Protein AF-A0A945HBU4-F1 (afdb_monomer)

Mean predicted aligned error: 19.16 Å

Nearest PDB structures (foldseek):
  6cuu-assembly1_F  TM=8.367E-01  e=1.108E-21  Thermus thermophilus HB27
  4xln-assembly1_F  TM=9.022E-01  e=4.729E-21  Thermus aquaticus
  5tjg-assembly1_F  TM=8.269E-01  e=2.507E-21  Thermus aquaticus
  4mq9-assembly1_F  TM=8.032E-01  e=1.171E-20  Thermus thermophilus HB8
  5x22-assembly1_F  TM=8.344E-01  e=2.253E-18  Thermus thermophilus HB27

Secondary structure (DSSP, 8-state):
--------------------------SHHHHHHHHHHHHHHHHHHHHHHHHHHHHHHHHHHHTTS------S----PPPHHHHHHHHHHHHHHHHHSEEEHHHHHHH-S-GGG-HHHHHHHHHHHHHTT-EEES---SS-S---HHHHHHHHHHHHHS---SS--HHHHHHHHHTTSPPPPHHHHHHHHHHHHTT-HHHHHHHHHHTHHHHHHHHHTTTTSSS-HHHHHHHHHHHHHHHHHT--STT---HHHHHHHHHHHHHHHHHHHHSSSS---HHHHHHHHHHHHHHHHHHHHHSSPPPHHHHHHHTTT--HHHHHHHHHHTPPPPPTT-B-SSSSS--BGGGG---TTSPPHHHHHHHHHHHHHHHHHHHTS-HHHHHHHHHHS-TTTPPPPPHHHHHHHHTS-HHHHHHHHHHHHHHHTSHHHHHHHHTTT-

Radius of gyration: 39.51 Å; Cα contacts (8 Å, |Δi|>4): 287; chains: 1; bounding box: 103×97×87 Å

Foldseek 3Di:
DDDDDDDDDDDDDDDDDDDDDDDDDPDVVVVVVVVVVVVVVVVVVVVVVVVVVVVVVVVVVVPPPDPDPDPDPPPPPDDPVLVVLLVVQVVVQLVVLEEEPVSVCVSVVPCPVQVVVSVVSVVVCVVSNRYYHPDPDPDDPCPDPVNLVVVLVVVLPPDDDPDPDPSNVVSVQLSVQDADDQVLLLVLLVVVVVVDPVSLVSNLSNCLSLLLVLLVVVPPLQDDSVVLSVLLSVLQSVLSNPDDCVVVDDSSVSSSVSSNVSSLVCSQQPSAPDHDDPVLVVVLVLLVVLQVVVCVVPVHRDQLCRSCVVVVNHDSVVSVVSVVVPDGDDDQQPADDPDPDSHGNVVPDDDPVDDPPVNVVLVVLLLVLLVVLLVPDPPLLSVLCCQQVVSVVGPHDQLVRVCVVVVHDSVVSVVSPVVSVVVCPPPVNCVSNVVSVD

Solvent-accessible surface area (backbone atoms only — not comparable to full-atom values): 26246 Å² total; per-residue (Å²): 144,86,90,84,82,88,86,83,88,86,81,88,88,85,90,82,90,87,84,88,88,86,85,90,90,82,68,72,63,63,58,51,54,51,50,52,52,51,47,54,51,50,50,52,50,50,51,49,47,52,50,52,49,51,52,47,53,56,50,50,65,64,62,70,61,84,83,73,89,65,95,60,92,73,78,79,70,68,61,76,74,54,50,56,49,53,54,48,50,49,55,50,24,70,73,68,50,39,42,41,50,60,63,52,47,68,73,42,80,58,57,89,83,42,53,71,60,51,51,54,48,51,53,52,33,60,78,64,72,40,48,77,38,82,62,100,59,101,61,78,93,69,72,48,78,63,53,59,52,50,49,54,53,51,64,58,63,66,73,96,58,103,59,87,50,67,66,49,55,49,54,56,57,54,66,69,51,66,76,73,53,76,71,53,48,48,58,31,48,56,36,36,74,74,66,36,67,68,35,44,50,54,58,49,55,44,45,50,61,58,34,48,66,58,37,60,80,54,60,84,63,61,54,56,67,67,58,38,34,52,38,12,48,56,14,38,54,55,28,65,76,70,60,66,67,87,77,72,62,63,66,68,70,58,28,49,55,35,20,53,50,32,31,54,50,46,42,46,61,60,31,46,98,69,75,52,61,60,73,56,52,51,49,49,52,50,49,53,52,52,44,52,51,44,25,68,78,68,75,43,86,66,52,52,56,64,49,12,58,77,48,88,63,40,56,42,68,58,44,51,50,52,57,60,68,68,57,79,89,78,64,52,78,43,70,52,81,91,61,95,59,91,41,37,48,49,80,75,60,79,70,85,83,62,75,50,70,67,57,51,51,50,55,50,52,51,51,51,50,50,51,56,62,39,63,79,42,55,71,71,45,33,50,50,50,38,43,43,68,13,75,81,82,46,76,64,43,52,59,56,59,52,10,64,75,70,75,46,56,41,67,59,46,53,52,43,49,54,51,43,54,59,63,48,64,37,67,84,56,36,56,77,56,49,78,78,75,116

Structure (mmCIF, N/CA/C/O backbone):
data_AF-A0A945HBU4-F1
#
_entry.id   AF-A0A945HBU4-F1
#
loop_
_atom_site.group_PDB
_atom_site.id
_atom_site.type_symbol
_atom_site.label_atom_id
_atom_site.label_alt_id
_atom_site.label_comp_id
_atom_site.label_asym_id
_atom_site.label_entity_id
_atom_site.label_seq_id
_atom_site.pdbx_PDB_ins_code
_atom_site.Cartn_x
_atom_site.Cartn_y
_atom_site.Cartn_z
_atom_site.occupancy
_atom_site.B_iso_or_equiv
_atom_site.auth_seq_id
_atom_site.auth_comp_id
_atom_site.auth_asym_id
_atom_site.auth_atom_id
_atom_site.pdbx_PDB_model_num
ATOM 1 N N . MET A 1 1 ? 61.710 50.150 21.293 1.00 41.47 1 MET A N 1
ATOM 2 C CA . MET A 1 1 ? 61.082 49.559 20.092 1.00 41.47 1 MET A CA 1
ATOM 3 C C . MET A 1 1 ? 59.810 48.857 20.526 1.00 41.47 1 MET A C 1
ATOM 5 O O . MET A 1 1 ? 59.873 47.822 21.173 1.00 41.47 1 MET A O 1
ATOM 9 N N . THR A 1 2 ? 58.671 49.498 20.301 1.00 35.44 2 THR A N 1
ATOM 10 C CA . THR A 1 2 ? 57.377 49.159 20.903 1.00 35.44 2 THR A CA 1
ATOM 11 C C . THR A 1 2 ? 56.350 48.974 19.795 1.00 35.44 2 THR A C 1
ATOM 13 O O . THR A 1 2 ? 56.056 49.911 19.062 1.00 35.44 2 THR A O 1
ATOM 16 N N . ALA A 1 3 ? 55.785 47.773 19.678 1.00 33.31 3 ALA A N 1
ATOM 17 C CA . ALA A 1 3 ? 54.611 47.527 18.850 1.00 33.31 3 ALA A CA 1
ATOM 18 C C . ALA A 1 3 ? 53.721 46.463 19.507 1.00 33.31 3 ALA A C 1
ATOM 20 O O . ALA A 1 3 ? 53.996 45.268 19.478 1.00 33.31 3 ALA A O 1
ATOM 21 N N . LYS A 1 4 ? 52.627 46.933 20.100 1.00 36.56 4 LYS A N 1
ATOM 22 C CA . LYS A 1 4 ? 51.375 46.200 20.289 1.00 36.56 4 LYS A CA 1
ATOM 23 C C . LYS A 1 4 ? 50.276 47.171 19.893 1.00 36.56 4 LYS A C 1
ATOM 25 O O . LYS A 1 4 ? 50.296 48.304 20.362 1.00 36.56 4 LYS A O 1
ATOM 30 N N . THR A 1 5 ? 49.314 46.729 19.090 1.00 34.34 5 THR A N 1
ATOM 31 C CA . THR A 1 5 ? 47.880 46.890 19.389 1.00 34.34 5 THR A CA 1
ATOM 32 C C . THR A 1 5 ? 47.016 46.292 18.283 1.00 34.34 5 THR A C 1
ATOM 34 O O . THR A 1 5 ? 47.075 46.668 17.119 1.00 34.34 5 THR A O 1
ATOM 37 N N . SER A 1 6 ? 46.161 45.369 18.709 1.00 33.12 6 SER A N 1
ATOM 38 C CA . SER A 1 6 ? 44.901 45.004 18.074 1.00 33.12 6 SER A CA 1
ATOM 39 C C . SER A 1 6 ? 43.923 46.181 18.084 1.00 33.12 6 SER A C 1
ATOM 41 O O . SER A 1 6 ? 43.857 46.889 19.094 1.00 33.12 6 SER A O 1
ATOM 43 N N . LYS A 1 7 ? 43.031 46.289 17.092 1.00 31.91 7 LYS A N 1
ATOM 44 C CA . LYS A 1 7 ? 41.700 46.855 17.353 1.00 31.91 7 LYS A CA 1
ATOM 45 C C . LYS A 1 7 ? 40.611 46.302 16.439 1.00 31.91 7 LYS A C 1
ATOM 47 O O . LYS A 1 7 ? 40.780 46.099 15.244 1.00 31.91 7 LYS A O 1
ATOM 52 N N . LYS A 1 8 ? 39.500 46.046 17.115 1.00 29.30 8 LYS A N 1
ATOM 53 C CA . LYS A 1 8 ? 38.219 45.485 16.710 1.00 29.30 8 LYS A CA 1
ATOM 54 C C . LYS A 1 8 ? 37.270 46.636 16.329 1.00 29.30 8 LYS A C 1
ATOM 56 O O . LYS A 1 8 ? 37.480 47.775 16.738 1.00 29.30 8 LYS A O 1
ATOM 61 N N . THR A 1 9 ? 36.149 46.250 15.722 1.00 28.88 9 THR A N 1
ATOM 62 C CA . THR A 1 9 ? 34.811 46.885 15.716 1.00 28.88 9 THR A CA 1
ATOM 63 C C . THR A 1 9 ? 34.436 47.952 14.680 1.00 28.88 9 THR A C 1
ATOM 65 O O . THR A 1 9 ? 35.119 48.936 14.432 1.00 28.88 9 THR A O 1
ATOM 68 N N . ALA A 1 10 ? 33.254 47.681 14.120 1.00 32.78 10 ALA A N 1
ATOM 69 C CA . ALA A 1 10 ? 32.489 48.364 13.092 1.00 32.78 10 ALA A CA 1
ATOM 70 C C . ALA A 1 10 ? 31.671 49.562 13.602 1.00 32.78 10 ALA A C 1
ATOM 72 O O . ALA A 1 10 ? 31.283 49.583 14.770 1.00 32.78 10 ALA A O 1
ATOM 73 N N . LYS A 1 11 ? 31.236 50.444 12.685 1.00 27.72 11 LYS A N 1
ATOM 74 C CA . LYS A 1 11 ? 29.872 51.012 12.704 1.00 27.72 11 LYS A CA 1
ATOM 75 C C . LYS A 1 11 ? 29.471 51.657 11.366 1.00 27.72 11 LYS A C 1
ATOM 77 O O . LYS A 1 11 ? 30.254 52.357 10.738 1.00 27.72 11 LYS A O 1
ATOM 82 N N . LYS A 1 12 ? 28.215 51.395 10.980 1.00 30.84 12 LYS A N 1
ATOM 83 C CA . LYS A 1 12 ? 27.394 52.047 9.938 1.00 30.84 12 LYS A CA 1
ATOM 84 C C . LYS A 1 12 ? 27.386 53.580 10.077 1.00 30.84 12 LYS A C 1
ATOM 86 O O . LYS A 1 12 ? 27.352 54.032 11.213 1.00 30.84 12 LYS A O 1
ATOM 91 N N . THR A 1 13 ? 27.194 54.315 8.969 1.00 26.36 13 THR A N 1
ATOM 92 C CA . THR A 1 13 ? 25.980 55.136 8.703 1.00 26.36 13 THR A CA 1
ATOM 93 C C . THR A 1 13 ? 25.966 55.784 7.307 1.00 26.36 13 THR A C 1
ATOM 95 O O . THR A 1 13 ? 26.981 55.906 6.638 1.00 26.36 13 THR A O 1
ATOM 98 N N . SER A 1 14 ? 24.742 56.130 6.906 1.00 26.41 14 SER A N 1
ATOM 99 C CA . SER A 1 14 ? 24.155 56.550 5.624 1.00 26.41 14 SER A CA 1
ATOM 100 C C . SER A 1 14 ? 24.368 58.002 5.136 1.00 26.41 14 SER A C 1
ATOM 102 O O . SER A 1 14 ? 24.654 58.868 5.956 1.00 26.41 14 SER A O 1
ATOM 104 N N . LYS A 1 15 ? 23.906 58.238 3.880 1.00 29.67 15 LYS A N 1
ATOM 105 C CA . LYS A 1 15 ? 23.494 59.497 3.178 1.00 29.67 15 LYS A CA 1
ATOM 106 C C . LYS A 1 15 ? 24.662 60.299 2.555 1.00 29.67 15 LYS A C 1
ATOM 108 O O . LYS A 1 15 ? 25.733 60.315 3.129 1.00 29.67 15 LYS A O 1
ATOM 113 N N . THR A 1 16 ? 24.576 60.878 1.340 1.00 27.22 16 THR A N 1
ATOM 114 C CA . THR A 1 16 ? 23.582 61.868 0.852 1.00 27.22 16 THR A CA 1
ATOM 115 C C . THR A 1 16 ? 23.661 62.100 -0.692 1.00 27.22 16 THR A C 1
ATOM 117 O O . THR A 1 16 ? 24.748 62.137 -1.248 1.00 27.22 16 THR A O 1
ATOM 120 N N . THR A 1 17 ? 22.498 62.296 -1.348 1.00 28.25 17 THR A N 1
ATOM 121 C CA . THR A 1 17 ? 22.125 63.270 -2.431 1.00 28.25 17 THR A CA 1
ATOM 122 C C . THR A 1 17 ? 23.047 63.644 -3.620 1.00 28.25 17 THR A C 1
ATOM 124 O O . THR A 1 17 ? 24.115 64.193 -3.395 1.00 28.25 17 THR A O 1
ATOM 127 N N . ALA A 1 18 ? 22.516 63.629 -4.868 1.00 27.41 18 ALA A N 1
ATOM 128 C CA . ALA A 1 18 ? 22.074 64.837 -5.627 1.00 27.41 18 ALA A CA 1
ATOM 129 C C . ALA A 1 18 ? 21.801 64.636 -7.157 1.00 27.41 18 ALA A C 1
ATOM 131 O O . ALA A 1 18 ? 22.684 64.320 -7.939 1.00 27.41 18 ALA A O 1
ATOM 132 N N . LYS A 1 19 ? 20.538 64.891 -7.548 1.00 29.91 19 LYS A N 1
ATOM 133 C CA . LYS A 1 19 ? 19.972 65.668 -8.693 1.00 29.91 19 LYS A CA 1
ATOM 134 C C . LYS A 1 19 ? 20.607 65.727 -10.120 1.00 29.91 19 LYS A C 1
ATOM 136 O O . LYS A 1 19 ? 21.636 66.345 -10.331 1.00 29.91 19 LYS A O 1
ATOM 141 N N . LYS A 1 20 ? 19.734 65.369 -11.090 1.00 29.73 20 LYS A N 1
ATOM 142 C CA . LYS A 1 20 ? 19.326 66.044 -12.365 1.00 29.73 20 LYS A CA 1
ATOM 143 C C . LYS A 1 20 ? 20.367 66.344 -13.471 1.00 29.73 20 LYS A C 1
ATOM 145 O O . LYS A 1 20 ? 21.157 67.265 -13.347 1.00 29.73 20 LYS A O 1
ATOM 150 N N . THR A 1 21 ? 20.113 65.835 -14.685 1.00 26.19 21 THR A N 1
ATOM 151 C CA . THR A 1 21 ? 19.442 66.560 -15.801 1.00 26.19 21 THR A CA 1
ATOM 152 C C . THR A 1 21 ? 19.239 65.648 -17.025 1.00 26.19 21 THR A C 1
ATOM 154 O O . THR A 1 21 ? 19.981 64.703 -17.251 1.00 26.19 21 THR A O 1
ATOM 157 N N . ALA A 1 22 ? 18.163 65.902 -17.774 1.00 31.73 22 ALA A N 1
ATOM 158 C CA . ALA A 1 22 ? 17.627 65.079 -18.858 1.00 31.73 22 ALA A CA 1
ATOM 159 C C . ALA A 1 22 ? 17.906 65.682 -20.247 1.00 31.73 22 ALA A C 1
ATOM 161 O O . ALA A 1 22 ? 17.950 66.907 -20.357 1.00 31.73 22 ALA A O 1
ATOM 162 N N . LYS A 1 23 ? 17.913 64.862 -21.316 1.00 25.55 23 LYS A N 1
ATOM 163 C CA . LYS A 1 23 ? 17.328 65.242 -22.624 1.00 25.55 23 LYS A CA 1
ATOM 164 C C . LYS A 1 23 ? 17.135 64.068 -23.611 1.00 25.55 23 LYS A C 1
ATOM 166 O O . LYS A 1 23 ? 18.087 63.477 -24.091 1.00 25.55 23 LYS A O 1
ATOM 171 N N . LYS A 1 24 ? 15.852 63.866 -23.953 1.00 30.39 24 LYS A N 1
ATOM 172 C CA . LYS A 1 24 ? 15.255 63.599 -25.284 1.00 30.39 24 LYS A CA 1
ATOM 173 C C . LYS A 1 24 ? 15.738 62.399 -26.129 1.00 30.39 24 LYS A C 1
ATOM 175 O O . LYS A 1 24 ? 16.574 62.565 -27.006 1.00 30.39 24 LYS A O 1
ATOM 180 N N . SER A 1 25 ? 15.006 61.281 -26.034 1.00 26.91 25 SER A N 1
ATOM 181 C CA . SER A 1 25 ? 14.766 60.335 -27.151 1.00 26.91 25 SER A CA 1
ATOM 182 C C . SER A 1 25 ? 13.617 59.342 -26.858 1.00 26.91 25 SER A C 1
ATOM 184 O O . SER A 1 25 ? 13.775 58.135 -26.961 1.00 26.91 25 SER A O 1
ATOM 186 N N . SER A 1 26 ? 12.423 59.807 -26.468 1.00 29.53 26 SER A N 1
ATOM 187 C CA . SER A 1 26 ? 11.327 58.898 -26.072 1.00 29.53 26 SER A CA 1
ATOM 188 C C . SER A 1 26 ? 9.964 59.305 -26.639 1.00 29.53 26 SER A C 1
ATOM 190 O O . SER A 1 26 ? 9.087 59.736 -25.898 1.00 29.53 26 SER A O 1
ATOM 192 N N . VAL A 1 27 ? 9.769 59.186 -27.958 1.00 34.59 27 VAL A N 1
ATOM 193 C CA . VAL A 1 27 ? 8.415 59.312 -28.556 1.00 34.59 27 VAL A CA 1
ATOM 194 C C . VAL A 1 27 ? 8.118 58.254 -29.637 1.00 34.59 27 VAL A C 1
ATOM 196 O O . VAL A 1 27 ? 6.961 57.894 -29.824 1.00 34.59 27 VAL A O 1
ATOM 199 N N . LYS A 1 28 ? 9.117 57.652 -30.306 1.00 33.25 28 LYS A N 1
ATOM 200 C CA . LYS A 1 28 ? 8.868 56.594 -31.318 1.00 33.25 28 LYS A CA 1
ATOM 201 C C . LYS A 1 28 ? 8.810 55.161 -30.758 1.00 33.25 28 LYS A C 1
ATOM 203 O O . LYS A 1 28 ? 8.053 54.347 -31.288 1.00 33.25 28 LYS A O 1
ATOM 208 N N . ASP A 1 29 ? 9.507 54.861 -29.661 1.00 35.25 29 ASP A N 1
ATOM 209 C CA . ASP A 1 29 ? 9.531 53.504 -29.080 1.00 35.25 29 ASP A CA 1
ATOM 210 C C . ASP A 1 29 ? 8.345 53.195 -28.158 1.00 35.25 29 ASP A C 1
ATOM 212 O O . ASP A 1 29 ? 7.923 52.041 -28.041 1.00 35.25 29 ASP A O 1
ATOM 216 N N . THR A 1 30 ? 7.722 54.222 -27.576 1.00 34.75 30 THR A N 1
ATOM 217 C CA . THR A 1 30 ? 6.503 54.081 -26.765 1.00 34.75 30 THR A CA 1
ATOM 218 C C . THR A 1 30 ? 5.289 53.701 -27.617 1.00 34.75 30 THR A C 1
ATOM 220 O O . THR A 1 30 ? 4.450 52.921 -27.169 1.00 34.75 30 THR A O 1
ATOM 223 N N . VAL A 1 31 ? 5.222 54.137 -28.881 1.00 34.31 31 VAL A N 1
ATOM 224 C CA . VAL A 1 31 ? 4.124 53.798 -29.812 1.00 34.31 31 VAL A CA 1
ATOM 225 C C . VAL A 1 31 ? 4.266 52.380 -30.394 1.00 34.31 31 VAL A C 1
ATOM 227 O O . VAL A 1 31 ? 3.264 51.709 -30.638 1.00 34.31 31 VAL A O 1
ATOM 230 N N . LYS A 1 32 ? 5.494 51.868 -30.578 1.00 36.16 32 LYS A N 1
ATOM 231 C CA . LYS A 1 32 ? 5.717 50.480 -31.034 1.00 36.16 32 LYS A CA 1
ATOM 232 C C . LYS A 1 32 ? 5.532 49.457 -29.911 1.00 36.16 32 LYS A C 1
ATOM 234 O O . LYS A 1 32 ? 4.854 48.457 -30.139 1.00 36.16 32 LYS A O 1
ATOM 239 N N . LYS A 1 33 ? 6.023 49.723 -28.691 1.00 38.69 33 LYS A N 1
ATOM 240 C CA . LYS A 1 33 ? 5.783 48.840 -27.530 1.00 38.69 33 LYS A CA 1
ATOM 241 C C . LYS A 1 33 ? 4.302 48.755 -27.149 1.00 38.69 33 LYS A C 1
ATOM 243 O O . LYS A 1 33 ? 3.834 47.666 -26.839 1.00 38.69 33 LYS A O 1
ATOM 248 N N . THR A 1 34 ? 3.546 49.853 -27.256 1.00 39.72 34 THR A N 1
ATOM 249 C CA . THR A 1 34 ? 2.090 49.847 -27.001 1.00 39.72 34 THR A CA 1
ATOM 250 C C . THR A 1 34 ? 1.277 49.166 -28.105 1.00 39.72 34 THR A C 1
ATOM 252 O O . THR A 1 34 ? 0.234 48.585 -27.817 1.00 39.72 34 THR A O 1
ATOM 255 N N . LYS A 1 35 ? 1.736 49.180 -29.365 1.00 42.66 35 LYS A N 1
ATOM 256 C CA . LYS A 1 35 ? 1.101 48.405 -30.448 1.00 42.66 35 LYS A CA 1
ATOM 257 C C . LYS A 1 35 ? 1.383 46.904 -30.337 1.00 42.66 35 LYS A C 1
ATOM 259 O O . LYS A 1 35 ? 0.479 46.117 -30.594 1.00 42.66 35 LYS A O 1
ATOM 264 N N . ILE A 1 36 ? 2.588 46.509 -29.919 1.00 42.53 36 ILE A N 1
ATOM 265 C CA . ILE A 1 36 ? 2.953 45.097 -29.707 1.00 42.53 36 ILE A CA 1
ATOM 266 C C . ILE A 1 36 ? 2.220 44.529 -28.484 1.00 42.53 36 ILE A C 1
ATOM 268 O O . ILE A 1 36 ? 1.648 43.447 -28.579 1.00 42.53 36 ILE A O 1
ATOM 272 N N . SER A 1 37 ? 2.122 45.284 -27.383 1.00 48.31 37 SER A N 1
ATOM 273 C CA . SER A 1 37 ? 1.339 44.853 -26.216 1.00 48.31 37 SER A CA 1
ATOM 274 C C . SER A 1 37 ? -0.161 44.784 -26.514 1.00 48.31 37 SER A C 1
ATOM 276 O O . SER A 1 37 ? -0.805 43.813 -26.140 1.00 48.31 37 SER A O 1
ATOM 278 N N . LYS A 1 38 ? -0.725 45.734 -27.275 1.00 49.16 38 LYS A N 1
ATOM 279 C CA . LYS A 1 38 ? -2.129 45.655 -27.719 1.00 49.16 38 LYS A CA 1
ATOM 280 C C . LYS A 1 38 ? -2.392 44.491 -28.677 1.00 49.16 38 LYS A C 1
ATOM 282 O O . LYS A 1 38 ? -3.484 43.937 -28.636 1.00 49.16 38 LYS A O 1
ATOM 287 N N . LYS A 1 39 ? -1.426 44.110 -29.522 1.00 46.88 39 LYS A N 1
ATOM 288 C CA . LYS A 1 39 ? -1.564 42.965 -30.436 1.00 46.88 39 LYS A CA 1
ATOM 289 C C . LYS A 1 39 ? -1.542 41.638 -29.671 1.00 46.88 39 LYS A C 1
ATOM 291 O O . LYS A 1 39 ? -2.448 40.843 -29.873 1.00 46.88 39 LYS A O 1
ATOM 296 N N . LEU A 1 40 ? -0.621 41.481 -28.716 1.00 48.72 40 LEU A N 1
ATOM 297 C CA . LEU A 1 40 ? -0.556 40.316 -27.822 1.00 48.72 40 LEU A CA 1
ATOM 298 C C . LEU A 1 40 ? -1.796 40.199 -26.922 1.00 48.72 40 LEU A C 1
ATOM 300 O O . LEU A 1 40 ? -2.317 39.109 -26.733 1.00 48.72 40 LEU A O 1
ATOM 304 N N . VAL A 1 41 ? -2.333 41.321 -26.431 1.00 52.16 41 VAL A N 1
ATOM 305 C CA . VAL A 1 41 ? -3.588 41.333 -25.656 1.00 52.16 41 VAL A CA 1
ATOM 306 C C . VAL A 1 41 ? -4.800 41.007 -26.537 1.00 52.16 41 VAL A C 1
ATOM 308 O O . VAL A 1 41 ? -5.735 40.363 -26.0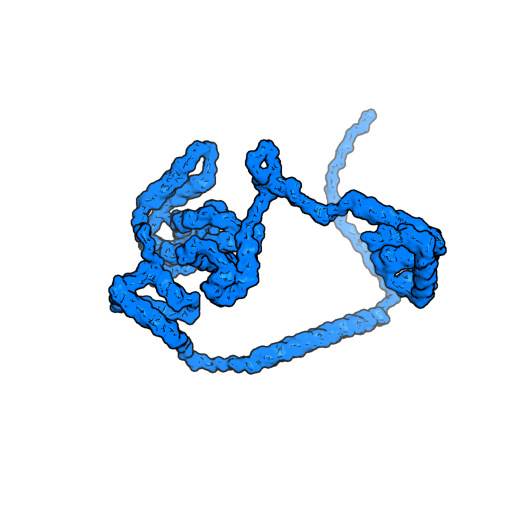73 1.00 52.16 41 VAL A O 1
ATOM 311 N N . LYS A 1 42 ? -4.804 41.412 -27.813 1.00 54.12 42 LYS A N 1
ATOM 312 C CA . LYS A 1 42 ? -5.886 41.082 -28.755 1.00 54.12 42 LYS A CA 1
ATOM 313 C C . LYS A 1 42 ? -5.842 39.612 -29.180 1.00 54.12 42 LYS A C 1
ATOM 315 O O . LYS A 1 42 ? -6.892 39.013 -29.351 1.00 54.12 42 LYS A O 1
ATOM 320 N N . GLU A 1 43 ? -4.650 39.042 -29.306 1.00 47.75 43 GLU A N 1
ATOM 321 C CA . GLU A 1 43 ? -4.416 37.626 -29.611 1.00 47.75 43 GLU A CA 1
ATOM 322 C C . GLU A 1 43 ? -4.746 36.736 -28.401 1.00 47.75 43 GLU A C 1
ATOM 324 O O . GLU A 1 43 ? -5.459 35.751 -28.549 1.00 47.75 43 GLU A O 1
ATOM 329 N N . ALA A 1 44 ? -4.392 37.166 -27.184 1.00 50.12 44 ALA A N 1
ATOM 330 C CA . ALA A 1 44 ? -4.821 36.521 -25.942 1.00 50.12 44 ALA A CA 1
ATOM 331 C C . ALA A 1 44 ? -6.343 36.597 -25.731 1.00 50.12 44 ALA A C 1
ATOM 333 O O . ALA A 1 44 ? -6.945 35.610 -25.330 1.00 50.12 44 ALA A O 1
ATOM 334 N N . LYS A 1 45 ? -6.992 37.727 -26.056 1.00 56.50 45 LYS A N 1
ATOM 335 C CA . LYS A 1 45 ? -8.463 37.839 -26.023 1.00 56.50 45 LYS A CA 1
ATOM 336 C C . LYS A 1 45 ? -9.148 36.994 -27.093 1.00 56.50 45 LYS A C 1
ATOM 338 O O . LYS A 1 45 ? -10.239 36.505 -26.848 1.00 56.50 45 LYS A O 1
ATOM 343 N N . LYS A 1 46 ? -8.528 36.820 -28.263 1.00 54.59 46 LYS A N 1
ATOM 344 C CA . LYS A 1 46 ? -9.070 35.979 -29.338 1.00 54.59 46 LYS A CA 1
ATOM 345 C C . LYS A 1 46 ? -8.937 34.491 -29.005 1.00 54.59 46 LYS A C 1
ATOM 347 O O . LYS A 1 46 ? -9.872 33.746 -29.250 1.00 54.59 46 LYS A O 1
ATOM 352 N N . ASN A 1 47 ? -7.831 34.090 -28.377 1.00 51.53 47 ASN A N 1
ATOM 353 C CA . ASN A 1 47 ? -7.653 32.729 -27.872 1.00 51.53 47 ASN A CA 1
ATOM 354 C C . ASN A 1 47 ? -8.543 32.457 -26.652 1.00 51.53 47 ASN A C 1
ATOM 356 O O . ASN A 1 47 ? -9.107 31.381 -26.562 1.00 51.53 47 ASN A O 1
ATOM 360 N N . ALA A 1 48 ? -8.737 33.433 -25.758 1.00 49.53 48 ALA A N 1
ATOM 361 C CA . ALA A 1 48 ? -9.691 33.311 -24.655 1.00 49.53 48 ALA A CA 1
ATOM 362 C C . ALA A 1 48 ? -11.143 33.221 -25.153 1.00 49.53 48 ALA A C 1
ATOM 364 O O . ALA A 1 48 ? -11.900 32.419 -24.630 1.00 49.53 48 ALA A O 1
ATOM 365 N N . ALA A 1 49 ? -11.507 33.974 -26.198 1.00 56.44 49 ALA A N 1
ATOM 366 C CA . ALA A 1 49 ? -12.823 33.875 -26.830 1.00 56.44 49 ALA A CA 1
ATOM 367 C C . ALA A 1 49 ? -13.024 32.534 -27.555 1.00 56.44 49 ALA A C 1
ATOM 369 O O . ALA A 1 49 ? -14.103 31.972 -27.462 1.00 56.44 49 ALA A O 1
ATOM 370 N N . ALA A 1 50 ? -11.988 31.994 -28.209 1.00 54.78 50 ALA A N 1
ATOM 371 C CA . ALA A 1 50 ? -12.039 30.669 -28.833 1.00 54.78 50 ALA A CA 1
ATOM 372 C C . ALA A 1 50 ? -12.130 29.533 -27.796 1.00 54.78 50 ALA A C 1
ATOM 374 O O . ALA A 1 50 ? -12.792 28.535 -28.047 1.00 54.78 50 ALA A O 1
ATOM 375 N N . ILE A 1 51 ? -11.506 29.707 -26.625 1.00 48.91 51 ILE A N 1
ATOM 376 C CA . ILE A 1 51 ? -11.627 28.787 -25.485 1.00 48.91 51 ILE A CA 1
ATOM 377 C C . ILE A 1 51 ? -13.014 28.917 -24.829 1.00 48.91 51 ILE A C 1
ATOM 379 O O . ILE A 1 51 ? -13.598 27.917 -24.436 1.00 48.91 51 ILE A O 1
ATOM 383 N N . GLU A 1 52 ? -13.588 30.121 -24.741 1.00 46.94 52 GLU A N 1
ATOM 384 C CA . GLU A 1 52 ? -14.976 30.312 -24.289 1.00 46.94 52 GLU A CA 1
ATOM 385 C C . GLU A 1 52 ? -16.007 29.766 -25.286 1.00 46.94 52 GLU A C 1
ATOM 387 O O . GLU A 1 52 ? -17.051 29.287 -24.854 1.00 46.94 52 GLU A O 1
ATOM 392 N N . GLU A 1 53 ? -15.744 29.825 -26.595 1.00 51.06 53 GLU A N 1
ATOM 393 C CA . GLU A 1 53 ? -16.587 29.206 -27.628 1.00 51.06 53 GLU A CA 1
ATOM 394 C C . GLU A 1 53 ? -16.506 27.678 -27.570 1.00 51.06 53 GLU A C 1
ATOM 396 O O . GLU A 1 53 ? -17.550 27.036 -27.579 1.00 51.06 53 GLU A O 1
ATOM 401 N N . SER A 1 54 ? -15.313 27.096 -27.383 1.00 46.25 54 SER A N 1
ATOM 402 C CA . SER A 1 54 ? -15.164 25.642 -27.231 1.00 46.25 54 SER A CA 1
ATOM 403 C C . SER A 1 54 ? -15.756 25.120 -25.918 1.00 46.25 54 SER A C 1
ATOM 405 O O . SER A 1 54 ? -16.358 24.056 -25.902 1.00 46.25 54 SER A O 1
ATOM 407 N N . ILE A 1 55 ? -15.657 25.890 -24.825 1.00 49.22 55 ILE A N 1
ATOM 408 C CA . ILE A 1 55 ? -16.319 25.565 -23.549 1.00 49.22 55 ILE A CA 1
ATOM 409 C C . ILE A 1 55 ? -17.844 25.719 -23.672 1.00 49.22 55 ILE A C 1
ATOM 411 O O . ILE A 1 55 ? -18.580 25.010 -22.994 1.00 49.22 55 ILE A O 1
ATOM 415 N N . LYS A 1 56 ? -18.347 26.616 -24.534 1.00 48.22 56 LYS A N 1
ATOM 416 C CA . LYS A 1 56 ? -19.788 26.755 -24.812 1.00 48.22 56 LYS A CA 1
ATOM 417 C C . LYS A 1 56 ? -20.329 25.671 -25.743 1.00 48.22 56 LYS A C 1
ATOM 419 O O . LYS A 1 56 ? -21.469 25.274 -25.540 1.00 48.22 56 LYS A O 1
ATOM 424 N N . GLU A 1 57 ? -19.550 25.190 -26.711 1.00 41.62 57 GLU A N 1
ATOM 425 C CA . GLU A 1 57 ? -19.902 24.015 -27.523 1.00 41.62 57 GLU A CA 1
ATOM 426 C C . GLU A 1 57 ? -19.890 22.735 -26.674 1.00 41.62 57 GLU A C 1
ATOM 428 O O . GLU A 1 57 ? -20.880 22.007 -26.681 1.00 41.62 57 GLU A O 1
ATOM 433 N N . GLU A 1 58 ? -18.873 22.523 -25.827 1.00 40.94 58 GLU A N 1
ATOM 434 C CA . GLU A 1 58 ? -18.870 21.408 -24.862 1.00 40.94 58 GLU A CA 1
ATOM 435 C C . GLU A 1 58 ? -19.999 21.536 -23.822 1.00 40.94 58 GLU A C 1
ATOM 437 O O . GLU A 1 58 ? -20.619 20.541 -23.452 1.00 40.94 58 GLU A O 1
ATOM 442 N N . ALA A 1 59 ? -20.338 22.752 -23.377 1.00 38.69 59 ALA A N 1
ATOM 443 C CA . ALA A 1 59 ? -21.469 22.971 -22.473 1.00 38.69 59 ALA A CA 1
ATOM 444 C C . ALA A 1 59 ? -22.838 22.805 -23.158 1.00 38.69 59 ALA A C 1
ATOM 446 O O . ALA A 1 59 ? -23.809 22.489 -22.473 1.00 38.69 59 ALA A O 1
ATOM 447 N N . ALA A 1 60 ? -22.938 22.999 -24.478 1.00 40.03 60 ALA A N 1
ATOM 448 C CA . ALA A 1 60 ? -24.167 22.782 -25.242 1.00 40.03 60 ALA A CA 1
ATOM 449 C C . ALA A 1 60 ? -24.434 21.287 -25.485 1.00 40.03 60 ALA A C 1
ATOM 451 O O . ALA A 1 60 ? -25.585 20.859 -25.376 1.00 40.03 60 ALA A O 1
ATOM 452 N N . ASP A 1 61 ? -23.386 20.487 -25.703 1.00 36.88 61 ASP A N 1
ATOM 453 C CA . ASP A 1 61 ? -23.508 19.028 -25.820 1.00 36.88 61 ASP A CA 1
ATOM 454 C C . ASP A 1 61 ? -23.880 18.378 -24.476 1.00 36.88 61 ASP A C 1
ATOM 456 O O . ASP A 1 61 ? -24.730 17.485 -24.430 1.00 36.88 61 ASP A O 1
ATOM 460 N N . VAL A 1 62 ? -23.362 18.904 -23.359 1.00 42.28 62 VAL A N 1
ATOM 461 C CA . VAL A 1 62 ? -23.742 18.476 -21.997 1.00 42.28 62 VAL A CA 1
ATOM 462 C C . VAL A 1 62 ? -25.144 18.978 -21.593 1.00 42.28 62 VAL A C 1
ATOM 464 O O . VAL A 1 62 ? -25.795 18.369 -20.746 1.00 42.28 62 VAL A O 1
ATOM 467 N N . ALA A 1 63 ? -25.663 20.037 -22.229 1.00 34.62 63 ALA A N 1
ATOM 468 C CA . ALA A 1 63 ? -26.999 20.591 -21.969 1.00 34.62 63 ALA A CA 1
ATOM 469 C C . ALA A 1 63 ? -28.147 19.884 -22.720 1.00 34.62 63 ALA A C 1
ATOM 471 O O . ALA A 1 63 ? -29.311 20.244 -22.531 1.00 34.62 63 ALA A O 1
ATOM 472 N N . SER A 1 64 ? -27.853 18.879 -23.553 1.00 33.91 64 SER A N 1
ATOM 473 C CA . SER A 1 64 ? -28.864 18.134 -24.322 1.00 33.91 64 SER A CA 1
ATOM 474 C C . SER A 1 64 ? -29.422 16.891 -23.613 1.00 33.91 64 SER A C 1
ATOM 476 O O . SER A 1 64 ? -30.346 16.256 -24.123 1.00 33.91 64 SER A O 1
ATOM 478 N N . VAL A 1 65 ? -28.943 16.571 -22.406 1.00 31.89 65 VAL A N 1
ATOM 479 C CA . VAL A 1 65 ? -29.567 15.552 -21.552 1.00 31.89 65 VAL A CA 1
ATOM 480 C C . VAL A 1 65 ? -30.530 16.261 -20.592 1.00 31.89 65 VAL A C 1
ATOM 482 O O . VAL A 1 65 ? -30.084 17.041 -19.750 1.00 31.89 65 VAL A O 1
ATOM 485 N N . PRO A 1 66 ? -31.855 16.066 -20.710 1.00 30.06 66 PRO A N 1
ATOM 486 C CA . PRO A 1 66 ? -32.820 16.857 -19.961 1.00 30.06 66 PRO A CA 1
ATOM 487 C C . PRO A 1 66 ? -32.723 16.589 -18.453 1.00 30.06 66 PRO A C 1
ATOM 489 O O . PRO A 1 66 ? -33.091 15.522 -17.963 1.00 30.06 66 PRO A O 1
ATOM 492 N N . PHE A 1 67 ? -32.284 17.605 -17.707 1.00 30.38 67 PHE A N 1
ATOM 493 C CA . PHE A 1 67 ? -32.471 17.717 -16.264 1.00 30.38 67 PHE A CA 1
ATOM 494 C C . PHE A 1 67 ? -33.933 18.085 -15.988 1.00 30.38 67 PHE A C 1
ATOM 496 O O . PHE A 1 67 ? -34.332 19.250 -16.034 1.00 30.38 67 PHE A O 1
ATOM 503 N N . VAL A 1 68 ? -34.757 17.069 -15.742 1.00 27.28 68 VAL A N 1
ATOM 504 C CA . VAL A 1 68 ? -36.116 17.240 -15.228 1.00 27.28 68 VAL A CA 1
ATOM 505 C C . VAL A 1 68 ? -36.024 17.338 -13.706 1.00 27.28 68 VAL A C 1
ATOM 507 O O . VAL A 1 68 ? -35.742 16.347 -13.037 1.00 27.28 68 VAL A O 1
ATOM 510 N N . ILE A 1 69 ? -36.304 18.517 -13.142 1.00 33.19 69 ILE A N 1
ATOM 511 C CA . ILE A 1 69 ? -36.672 18.628 -11.724 1.00 33.19 69 ILE A CA 1
ATOM 512 C C . ILE A 1 69 ? -38.056 17.985 -11.585 1.00 33.19 69 ILE A C 1
ATOM 514 O O . ILE A 1 69 ? -39.083 18.636 -11.768 1.00 33.19 69 ILE A O 1
ATOM 518 N N . ARG A 1 70 ? -38.083 16.682 -11.296 1.00 25.38 70 ARG A N 1
ATOM 519 C CA . ARG A 1 70 ? -39.243 16.015 -10.708 1.00 25.38 70 ARG A CA 1
ATOM 520 C C . ARG A 1 70 ? -39.104 16.128 -9.198 1.00 25.38 70 ARG A C 1
ATOM 522 O O . ARG A 1 70 ? -38.412 15.353 -8.553 1.00 25.38 70 ARG A O 1
ATOM 529 N N . THR A 1 71 ? -39.801 17.101 -8.631 1.00 33.94 71 THR A N 1
ATOM 530 C CA . THR A 1 71 ? -40.373 16.965 -7.292 1.00 33.94 71 THR A CA 1
ATOM 531 C C . THR A 1 71 ? -41.411 15.849 -7.337 1.00 33.94 71 THR A C 1
ATOM 533 O O . THR A 1 71 ? -42.586 16.112 -7.570 1.00 33.94 71 THR A O 1
ATOM 536 N N . GLN A 1 72 ? -40.951 14.614 -7.178 1.00 28.19 72 GLN A N 1
ATOM 537 C CA . GLN A 1 72 ? -41.678 13.475 -6.632 1.00 28.19 72 GLN A CA 1
ATOM 538 C C . GLN A 1 72 ? -40.606 12.618 -5.959 1.00 28.19 72 GLN A C 1
ATOM 540 O O . GLN A 1 72 ? -39.548 12.392 -6.543 1.00 28.19 72 GLN A O 1
ATOM 545 N N . GLN A 1 73 ? -40.845 12.205 -4.719 1.00 36.56 73 GLN A N 1
ATOM 546 C CA . GLN A 1 73 ? -40.158 11.055 -4.151 1.00 36.56 73 GLN A CA 1
ATOM 547 C C . GLN A 1 73 ? -40.423 9.884 -5.107 1.00 36.56 73 GLN A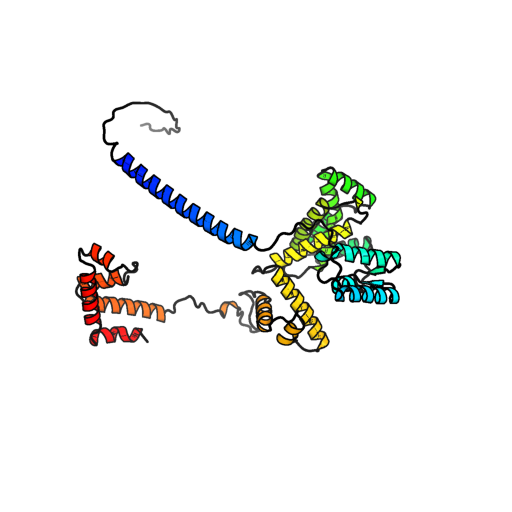 C 1
ATOM 549 O O . GLN A 1 73 ? -41.517 9.333 -5.120 1.00 36.56 73 GLN A O 1
ATOM 554 N N . GLU A 1 74 ? -39.473 9.564 -5.982 1.00 28.97 74 GLU A N 1
ATOM 555 C CA . GLU A 1 74 ? -39.422 8.232 -6.569 1.00 28.97 74 GLU A CA 1
ATOM 556 C C . GLU A 1 74 ? -38.763 7.362 -5.499 1.00 28.97 74 GLU A C 1
ATOM 558 O O . GLU A 1 74 ? -37.537 7.303 -5.401 1.00 28.97 74 GLU A O 1
ATOM 563 N N . GLU A 1 75 ? -39.594 6.741 -4.654 1.00 38.75 75 GLU A N 1
ATOM 564 C CA . GLU A 1 75 ? -39.227 5.505 -3.963 1.00 38.75 75 GLU A CA 1
ATOM 565 C C . GLU A 1 75 ? -38.629 4.584 -5.029 1.00 38.75 75 GLU A C 1
ATOM 567 O O . GLU A 1 75 ? -39.335 4.059 -5.895 1.00 38.75 75 GLU A O 1
ATOM 572 N N . LYS A 1 76 ? -37.303 4.436 -5.035 1.00 39.75 76 LYS A N 1
ATOM 573 C CA . LYS A 1 76 ? -36.648 3.442 -5.880 1.00 39.75 76 LYS A CA 1
ATOM 574 C C . LYS A 1 76 ? -36.999 2.077 -5.309 1.00 39.75 76 LYS A C 1
ATOM 576 O O . LYS A 1 76 ? -36.244 1.533 -4.514 1.00 39.75 76 LYS A O 1
ATOM 581 N N . SER A 1 77 ? -38.143 1.525 -5.699 1.00 45.97 77 SER A N 1
ATOM 582 C CA . SER A 1 77 ? -38.482 0.133 -5.421 1.00 45.97 77 SER A CA 1
ATOM 583 C C . SER A 1 77 ? -37.383 -0.777 -5.974 1.00 45.97 77 SER A C 1
ATOM 585 O O . SER A 1 77 ? -36.908 -0.551 -7.093 1.00 45.97 77 SER A O 1
ATOM 587 N N . LEU A 1 78 ? -37.005 -1.802 -5.206 1.00 46.97 78 LEU A N 1
ATOM 588 C CA . LEU A 1 78 ? -36.038 -2.825 -5.609 1.00 46.97 78 LEU A CA 1
ATOM 589 C C . LEU A 1 78 ? -36.321 -3.349 -7.026 1.00 46.97 78 LEU A C 1
ATOM 591 O O . LEU A 1 78 ? -37.487 -3.496 -7.409 1.00 46.97 78 LEU A O 1
ATOM 595 N N . PRO A 1 79 ? -35.282 -3.710 -7.805 1.00 53.78 79 PRO A N 1
ATOM 596 C CA . PRO A 1 79 ? -35.478 -4.563 -8.969 1.00 53.78 79 PRO A CA 1
ATOM 597 C C . PRO A 1 79 ? -36.302 -5.784 -8.539 1.00 53.78 79 PRO A C 1
ATOM 599 O O . PRO A 1 79 ? -35.996 -6.393 -7.515 1.00 53.78 79 PRO A O 1
ATOM 602 N N . ALA A 1 80 ? -37.323 -6.176 -9.308 1.00 51.00 80 ALA A N 1
ATOM 603 C CA . ALA A 1 80 ? -38.234 -7.269 -8.931 1.00 51.00 80 ALA A CA 1
ATOM 604 C C . ALA A 1 80 ? -37.508 -8.580 -8.537 1.00 51.00 80 ALA A C 1
ATOM 606 O O . ALA A 1 80 ? -38.003 -9.339 -7.710 1.00 51.00 80 ALA A O 1
ATOM 607 N N . LYS A 1 81 ? -36.295 -8.805 -9.067 1.00 51.38 81 LYS A N 1
ATOM 608 C CA . LYS A 1 81 ? -35.423 -9.941 -8.724 1.00 51.38 81 LYS A CA 1
ATOM 609 C C . LYS A 1 81 ? -34.837 -9.889 -7.306 1.00 51.38 81 LYS A C 1
ATOM 611 O O . LYS A 1 81 ? -34.597 -10.942 -6.728 1.00 51.38 81 LYS A O 1
ATOM 616 N N . THR A 1 82 ? -34.604 -8.705 -6.746 1.00 62.91 82 THR A N 1
ATOM 617 C CA . THR A 1 82 ? -34.015 -8.542 -5.408 1.00 62.91 82 THR A CA 1
ATOM 618 C C . THR A 1 82 ? -35.088 -8.643 -4.321 1.00 62.91 82 THR A C 1
ATOM 620 O O . THR A 1 82 ? -34.837 -9.227 -3.272 1.00 62.91 82 THR A O 1
ATOM 623 N N . GLN A 1 83 ? -36.323 -8.192 -4.585 1.00 67.12 83 GLN A N 1
ATOM 624 C CA . GLN A 1 83 ? -37.438 -8.338 -3.635 1.00 67.12 83 GLN A CA 1
ATOM 625 C C . GLN A 1 83 ? -37.777 -9.814 -3.363 1.00 67.12 83 GLN A C 1
ATOM 627 O O . GLN A 1 83 ? -37.967 -10.209 -2.215 1.00 67.12 83 GLN A O 1
ATOM 632 N N . GLU A 1 84 ? -37.783 -10.651 -4.407 1.00 73.69 84 GLU A N 1
ATOM 633 C CA . GLU A 1 84 ? -37.978 -12.101 -4.266 1.00 73.69 84 GLU A CA 1
ATOM 634 C C . GLU A 1 84 ? -36.878 -12.755 -3.414 1.00 73.69 84 GLU A C 1
ATOM 636 O O . GLU A 1 84 ? -37.160 -13.676 -2.646 1.00 73.69 84 GLU A O 1
ATOM 641 N N . GLN A 1 85 ? -35.636 -12.265 -3.506 1.00 76.69 85 GLN A N 1
ATOM 642 C CA . GLN A 1 85 ? -34.508 -12.741 -2.699 1.00 76.69 85 GLN A CA 1
ATOM 643 C C . GLN A 1 85 ? -34.621 -12.306 -1.234 1.00 76.69 85 GLN A C 1
ATOM 645 O O . GLN A 1 85 ? -34.370 -13.119 -0.346 1.00 76.69 85 GLN A O 1
ATOM 650 N N . VAL A 1 86 ? -35.064 -11.074 -0.974 1.00 78.81 86 VAL A N 1
ATOM 651 C CA . VAL A 1 86 ? -35.334 -10.562 0.380 1.00 78.81 86 VAL A CA 1
ATOM 652 C C . VAL A 1 86 ? -36.462 -11.356 1.047 1.00 78.81 86 VAL A C 1
ATOM 654 O O . VAL A 1 86 ? -36.333 -11.783 2.195 1.00 78.81 86 VAL A O 1
ATOM 657 N N . ASP A 1 87 ? -37.542 -11.647 0.320 1.00 80.44 87 ASP A N 1
ATOM 658 C CA . ASP A 1 87 ? -38.653 -12.449 0.842 1.00 80.44 87 ASP A CA 1
ATOM 659 C C . ASP A 1 87 ? -38.278 -13.934 1.003 1.00 80.44 87 ASP A C 1
ATOM 661 O O . ASP A 1 87 ? -38.762 -14.611 1.919 1.00 80.44 87 ASP A O 1
ATOM 665 N N . ALA A 1 88 ? -37.395 -14.461 0.148 1.00 82.38 88 ALA A N 1
ATOM 666 C CA . ALA A 1 88 ? -36.823 -15.796 0.307 1.00 82.38 88 ALA A CA 1
ATOM 667 C C . ALA A 1 88 ? -35.916 -15.877 1.544 1.00 82.38 88 ALA A C 1
ATOM 669 O O . ALA A 1 88 ? -36.035 -16.837 2.314 1.00 82.38 88 ALA A O 1
ATOM 670 N N . LEU A 1 89 ? -35.079 -14.858 1.777 1.00 81.81 89 LEU A N 1
ATOM 671 C CA . LEU A 1 89 ? -34.257 -14.736 2.980 1.00 81.81 89 LEU A CA 1
ATOM 672 C C . LEU A 1 89 ? -35.146 -14.643 4.222 1.00 81.81 89 LEU A C 1
ATOM 674 O O . LEU A 1 89 ? -34.934 -15.395 5.163 1.00 81.81 89 LEU A O 1
ATOM 678 N N . PHE A 1 90 ? -36.218 -13.848 4.192 1.00 81.56 90 PHE A N 1
ATOM 679 C CA . PHE A 1 90 ? -37.175 -13.748 5.298 1.00 81.56 90 PHE A CA 1
ATOM 680 C C . PHE A 1 90 ? -37.904 -15.073 5.592 1.00 81.56 90 PHE A C 1
ATOM 682 O O . PHE A 1 90 ? -38.112 -15.449 6.746 1.00 81.56 90 PHE A O 1
ATOM 689 N N . LYS A 1 91 ? -38.282 -15.845 4.565 1.00 83.94 91 LYS A N 1
ATOM 690 C CA . LYS A 1 91 ? -38.878 -17.183 4.759 1.00 83.94 91 LYS A CA 1
ATOM 691 C C . LYS A 1 91 ? -37.875 -18.188 5.323 1.00 83.94 91 LYS A C 1
ATOM 693 O O . LYS A 1 91 ? -38.273 -19.057 6.100 1.00 83.94 91 LYS A O 1
ATOM 698 N N . LYS A 1 92 ? -36.604 -18.099 4.923 1.00 82.19 92 LYS A N 1
ATOM 699 C CA . LYS A 1 92 ? -35.513 -18.922 5.462 1.00 82.19 92 LYS A CA 1
ATOM 700 C C . LYS A 1 92 ? -35.243 -18.556 6.927 1.00 82.19 92 LYS A C 1
ATOM 702 O O . LYS A 1 92 ? -35.286 -19.440 7.777 1.00 82.19 92 LYS A O 1
ATOM 707 N N . ALA A 1 93 ? -35.129 -17.262 7.209 1.00 80.06 93 ALA A N 1
ATOM 708 C CA . ALA A 1 93 ? -35.001 -16.656 8.527 1.00 80.06 93 ALA A CA 1
ATOM 709 C C . ALA A 1 93 ? -36.090 -17.126 9.492 1.00 80.06 93 ALA A C 1
ATOM 711 O O . ALA A 1 93 ? -35.806 -17.653 10.560 1.00 80.06 93 ALA A O 1
ATOM 712 N N . LYS A 1 94 ? -37.357 -17.042 9.070 1.00 79.31 94 LYS A N 1
ATOM 713 C CA . LYS A 1 94 ? -38.509 -17.454 9.881 1.00 79.31 94 LYS A CA 1
ATOM 714 C C . LYS A 1 94 ? -38.543 -18.958 10.170 1.00 79.31 94 LYS A C 1
ATOM 716 O O . LYS A 1 94 ? -39.120 -19.375 11.167 1.00 79.31 94 LYS A O 1
ATOM 721 N N . LYS A 1 95 ? -37.955 -19.787 9.299 1.00 78.06 95 LYS A N 1
ATOM 722 C CA . LYS A 1 95 ? -37.809 -21.233 9.543 1.00 78.06 95 LYS A CA 1
ATOM 723 C C . LYS A 1 95 ? -36.647 -21.551 10.480 1.00 78.06 95 LYS A C 1
ATOM 725 O O . LYS A 1 95 ? -36.732 -22.533 11.207 1.00 78.06 95 LYS A O 1
ATOM 730 N N . GLN A 1 96 ? -35.568 -20.776 10.411 1.00 76.94 96 GLN A N 1
ATOM 731 C CA . GLN A 1 96 ? -34.350 -21.001 11.192 1.00 76.94 96 GLN A CA 1
ATOM 732 C C . GLN A 1 96 ? -34.390 -20.309 12.562 1.00 76.94 96 GLN A C 1
ATOM 734 O O . GLN A 1 96 ? -33.698 -20.752 13.469 1.00 76.94 96 GLN A O 1
ATOM 739 N N . GLY A 1 97 ? -35.223 -19.278 12.728 1.00 74.94 97 GLY A N 1
ATOM 740 C CA . GLY A 1 97 ? -35.297 -18.454 13.937 1.00 74.94 97 GLY A CA 1
ATOM 741 C C . GLY A 1 97 ? -34.180 -17.413 14.040 1.00 74.94 97 GLY A C 1
ATOM 742 O O . GLY A 1 97 ? -34.175 -16.629 14.980 1.00 74.94 97 GLY A O 1
ATOM 743 N N . PHE A 1 98 ? -33.257 -17.380 13.075 1.00 78.62 98 PHE A N 1
ATOM 744 C CA . PHE A 1 98 ? -32.153 -16.431 13.044 1.00 78.62 98 PHE A CA 1
ATOM 745 C C . PHE A 1 98 ? -31.692 -16.111 11.615 1.00 78.62 98 PHE A C 1
ATOM 747 O O . PHE A 1 98 ? -31.964 -16.869 10.681 1.00 78.62 98 PHE A O 1
ATOM 754 N N . VAL A 1 99 ? -30.988 -14.989 11.448 1.00 81.81 99 VAL A N 1
ATOM 755 C CA . VAL A 1 99 ? -30.360 -14.531 10.195 1.00 81.81 99 VAL A CA 1
ATOM 756 C C . VAL A 1 99 ? -28.937 -14.092 10.486 1.00 81.81 99 VAL A C 1
ATOM 758 O O . VAL A 1 99 ? -28.692 -13.452 11.502 1.00 81.81 99 VAL A O 1
ATOM 761 N N . THR A 1 100 ? -27.984 -14.396 9.610 1.00 80.94 100 THR A N 1
ATOM 762 C CA . THR A 1 100 ? -26.624 -13.867 9.758 1.00 80.94 100 THR A CA 1
ATOM 763 C C . THR A 1 100 ? -26.429 -12.581 8.967 1.00 80.94 100 THR A C 1
ATOM 765 O O . THR A 1 100 ? -26.990 -12.399 7.888 1.00 80.94 100 THR A O 1
ATOM 768 N N . GLN A 1 101 ? -25.590 -11.686 9.477 1.00 76.44 101 GLN A N 1
ATOM 769 C CA . GLN A 1 101 ? -25.283 -10.423 8.812 1.00 76.44 101 GLN A CA 1
ATOM 770 C C . GLN A 1 101 ? -24.578 -10.639 7.463 1.00 76.44 101 GLN A C 1
ATOM 772 O O . GLN A 1 101 ? -24.778 -9.861 6.535 1.00 76.44 101 GLN A O 1
ATOM 777 N N . GLU A 1 102 ? -23.825 -11.731 7.321 1.00 74.31 102 GLU A N 1
ATOM 778 C CA . GLU A 1 102 ? -23.253 -12.162 6.041 1.00 74.31 102 GLU A CA 1
ATOM 779 C C . GLU A 1 102 ? -24.338 -12.515 5.012 1.00 74.31 102 GLU A C 1
ATOM 781 O O . GLU A 1 102 ? -24.249 -12.084 3.868 1.00 74.31 102 GLU A O 1
ATOM 786 N N . GLU A 1 103 ? -25.410 -13.207 5.419 1.00 76.75 103 GLU A N 1
ATOM 787 C CA . GLU A 1 103 ? -26.526 -13.538 4.520 1.00 76.75 103 GLU A CA 1
ATOM 788 C C . GLU A 1 103 ? -27.315 -12.298 4.079 1.00 76.75 103 GLU A C 1
ATOM 790 O O . GLU A 1 103 ? -27.824 -12.254 2.960 1.00 76.75 103 GLU A O 1
ATOM 795 N N . ILE A 1 104 ? -27.389 -11.272 4.930 1.00 80.56 104 ILE A N 1
ATOM 796 C CA . ILE A 1 104 ? -27.988 -9.980 4.575 1.00 80.56 104 ILE A CA 1
ATOM 797 C C . ILE A 1 104 ? -27.095 -9.261 3.555 1.00 80.56 104 ILE A C 1
ATOM 799 O O . ILE A 1 104 ? -27.578 -8.814 2.518 1.00 80.56 104 ILE A O 1
ATOM 803 N N . LEU A 1 105 ? -25.786 -9.188 3.800 1.00 75.12 105 LEU A N 1
ATOM 804 C CA . LEU A 1 105 ? -24.835 -8.514 2.907 1.00 75.12 105 LEU A CA 1
ATOM 805 C C . LEU A 1 105 ? -24.665 -9.222 1.554 1.00 75.12 105 LEU A C 1
ATOM 807 O O . LEU A 1 105 ? -24.426 -8.557 0.550 1.00 75.12 105 LEU A O 1
ATOM 811 N N . ASP A 1 106 ? -24.837 -10.543 1.503 1.00 77.25 106 ASP A N 1
ATOM 812 C CA . ASP A 1 106 ? -24.831 -11.303 0.248 1.00 77.25 106 ASP A CA 1
ATOM 813 C C . ASP A 1 106 ? -26.048 -10.976 -0.636 1.00 77.25 106 ASP A C 1
ATOM 815 O O . ASP A 1 106 ? -25.938 -10.965 -1.864 1.00 77.25 106 ASP A O 1
ATOM 819 N N . VAL A 1 107 ? -27.210 -10.690 -0.033 1.00 78.00 107 VAL A N 1
ATOM 820 C CA . VAL A 1 107 ? -28.419 -10.266 -0.766 1.00 78.00 107 VAL A CA 1
ATOM 821 C C . VAL A 1 107 ? -28.328 -8.791 -1.169 1.00 78.00 107 VAL A C 1
ATOM 823 O O . VAL A 1 107 ? -28.728 -8.421 -2.274 1.00 78.00 107 VAL A O 1
ATOM 826 N N . PHE A 1 108 ? -27.751 -7.950 -0.310 1.00 76.69 108 PHE A N 1
ATOM 827 C CA . PHE A 1 108 ? -27.549 -6.525 -0.564 1.00 76.69 108 PHE A CA 1
ATOM 828 C C . PHE A 1 108 ? -26.108 -6.238 -1.009 1.00 76.69 108 PHE A C 1
ATOM 830 O O . PHE A 1 108 ? -25.302 -5.703 -0.252 1.00 76.69 108 PHE A O 1
ATOM 837 N N . VAL A 1 109 ? -25.805 -6.547 -2.276 1.00 66.38 109 VAL A N 1
ATOM 838 C CA . VAL A 1 109 ? -24.471 -6.365 -2.893 1.00 66.38 109 VAL A CA 1
ATOM 839 C C . VAL A 1 109 ? -23.973 -4.909 -2.830 1.00 66.38 109 VAL A C 1
ATOM 841 O O . VAL A 1 109 ? -22.770 -4.670 -2.746 1.00 66.38 109 VAL A O 1
ATOM 844 N N . GLU A 1 110 ? -24.890 -3.935 -2.825 1.00 70.75 110 GLU A N 1
ATOM 845 C CA . GLU A 1 110 ? -24.591 -2.499 -2.720 1.00 70.75 110 GLU A CA 1
ATOM 846 C C . GLU A 1 110 ? -25.445 -1.835 -1.618 1.00 70.75 110 GLU A C 1
ATOM 848 O O . GLU A 1 110 ? -26.445 -1.176 -1.916 1.00 70.75 110 GLU A O 1
ATOM 853 N N . PRO A 1 111 ? -25.075 -1.975 -0.330 1.00 61.38 111 PRO A N 1
ATOM 854 C CA . PRO A 1 111 ? -25.885 -1.488 0.792 1.00 61.38 111 PRO A CA 1
ATOM 855 C C . PRO A 1 111 ? -26.123 0.028 0.775 1.00 61.38 111 PRO A C 1
ATOM 857 O O . PRO A 1 111 ? -27.106 0.524 1.317 1.00 61.38 111 PRO A O 1
ATOM 860 N N . GLU A 1 112 ? -25.223 0.773 0.132 1.00 62.78 112 GLU A N 1
ATOM 861 C CA . GLU A 1 112 ? -25.240 2.237 0.073 1.00 62.78 112 GLU A CA 1
ATOM 862 C C . GLU A 1 112 ? -26.384 2.803 -0.781 1.00 62.78 112 GLU A C 1
ATOM 864 O O . GLU A 1 112 ? -26.773 3.955 -0.604 1.00 62.78 112 GLU A O 1
ATOM 869 N N . LEU A 1 113 ? -26.935 2.008 -1.702 1.00 66.88 113 LEU A N 1
ATOM 870 C CA . LEU A 1 113 ? -28.013 2.428 -2.604 1.00 66.88 113 LEU A CA 1
ATOM 871 C C . LEU A 1 113 ? -29.412 2.083 -2.073 1.00 66.88 113 LEU A C 1
ATOM 873 O O . LEU A 1 113 ? -30.395 2.605 -2.596 1.00 66.88 113 LEU A O 1
ATOM 877 N N . TYR A 1 114 ? -29.495 1.242 -1.036 1.00 72.56 114 TYR A N 1
ATOM 878 C CA . TYR A 1 114 ? -30.734 0.602 -0.575 1.00 72.56 114 TYR A CA 1
ATOM 879 C C . TYR A 1 114 ? -30.936 0.695 0.948 1.00 72.56 114 TYR A C 1
ATOM 881 O O . TYR A 1 114 ? -31.532 -0.194 1.551 1.00 72.56 114 TYR A O 1
ATOM 889 N N . LEU A 1 115 ? -30.452 1.773 1.577 1.00 70.38 115 LEU A N 1
ATOM 890 C CA . LEU A 1 115 ? -30.550 1.983 3.031 1.00 70.38 115 LEU A CA 1
ATOM 891 C C . LEU A 1 115 ? -31.984 1.856 3.572 1.00 70.38 115 LEU A C 1
ATOM 893 O O . LEU A 1 115 ? -32.189 1.113 4.522 1.00 70.38 115 LEU A O 1
ATOM 897 N N . GLU A 1 116 ? -32.974 2.491 2.936 1.00 70.44 116 GLU A N 1
ATOM 898 C CA . GLU A 1 116 ? -34.378 2.434 3.393 1.00 70.44 116 GLU A CA 1
ATOM 899 C C . GLU A 1 116 ? -34.939 1.002 3.398 1.00 70.44 116 GLU A C 1
ATOM 901 O O . GLU A 1 116 ? -35.668 0.613 4.298 1.00 70.44 116 GLU A O 1
ATOM 906 N N . GLN A 1 117 ? -34.551 0.176 2.428 1.00 72.69 117 GLN A N 1
ATOM 907 C CA . GLN A 1 117 ? -35.060 -1.195 2.305 1.00 72.69 117 GLN A CA 1
ATOM 908 C C . GLN A 1 117 ? -34.362 -2.169 3.245 1.00 72.69 117 GLN A C 1
ATOM 910 O O . GLN A 1 117 ? -34.940 -3.181 3.644 1.00 72.69 117 GLN A O 1
ATOM 915 N N . ILE A 1 118 ? -33.100 -1.880 3.560 1.00 77.38 118 ILE A N 1
ATOM 916 C CA . ILE A 1 118 ? -32.353 -2.581 4.594 1.00 77.38 118 ILE A CA 1
ATOM 917 C C . ILE A 1 118 ? -32.988 -2.270 5.951 1.00 77.38 118 ILE A C 1
ATOM 919 O O . ILE A 1 118 ? -33.252 -3.203 6.708 1.00 77.38 118 ILE A O 1
ATOM 923 N N . ASP A 1 119 ? -33.312 -1.003 6.215 1.00 76.50 119 ASP A N 1
ATOM 924 C CA . ASP A 1 119 ? -34.025 -0.582 7.423 1.00 76.50 119 ASP A CA 1
ATOM 925 C C . ASP A 1 119 ? -35.414 -1.255 7.510 1.00 76.50 119 ASP A C 1
ATOM 927 O O . ASP A 1 119 ? -35.702 -1.914 8.509 1.00 76.50 119 ASP A O 1
ATOM 931 N N . ASP A 1 120 ? -36.210 -1.256 6.431 1.00 79.50 120 ASP A N 1
ATOM 932 C CA . ASP A 1 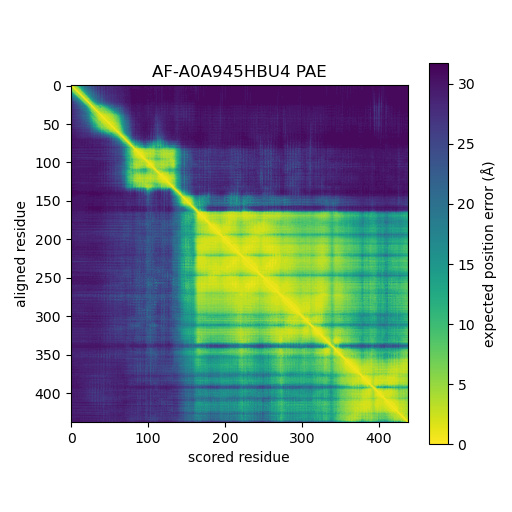120 ? -37.503 -1.969 6.360 1.00 79.50 120 ASP A CA 1
ATOM 933 C C . ASP A 1 120 ? -37.376 -3.486 6.595 1.00 79.50 120 ASP A C 1
ATOM 935 O O . ASP A 1 120 ? -38.296 -4.155 7.085 1.00 79.50 120 ASP A O 1
ATOM 939 N N . PHE A 1 121 ? -36.263 -4.085 6.169 1.00 81.25 121 PHE A N 1
ATOM 940 C CA . PHE A 1 121 ? -35.994 -5.504 6.374 1.00 81.25 121 PHE A CA 1
ATOM 941 C C . PHE A 1 121 ? -35.622 -5.797 7.831 1.00 81.25 121 PHE A C 1
ATOM 943 O O . PHE A 1 121 ? -36.126 -6.771 8.395 1.00 81.25 121 PHE A O 1
ATOM 950 N N . TYR A 1 122 ? -34.816 -4.938 8.460 1.00 79.12 122 TYR A N 1
ATOM 951 C CA . TYR A 1 122 ? -34.525 -5.022 9.890 1.00 79.12 122 TYR A CA 1
ATOM 952 C C . TYR A 1 122 ? -35.783 -4.812 10.736 1.00 79.12 122 TYR A C 1
ATOM 954 O O . TYR A 1 122 ? -36.028 -5.603 11.646 1.00 79.12 122 TYR A O 1
ATOM 962 N N . ASP A 1 123 ? -36.641 -3.853 10.387 1.00 78.62 123 ASP A N 1
ATOM 963 C CA . ASP A 1 123 ? -37.921 -3.641 11.067 1.00 78.62 123 ASP A CA 1
ATOM 964 C C . ASP A 1 123 ? -38.825 -4.880 10.963 1.00 78.62 123 ASP A C 1
ATOM 966 O O . ASP A 1 123 ? -39.421 -5.316 11.953 1.00 78.62 123 ASP A O 1
ATOM 970 N N . ARG A 1 124 ? -38.874 -5.528 9.790 1.00 78.94 124 ARG A N 1
ATOM 971 C CA . ARG A 1 124 ? -39.610 -6.792 9.605 1.00 78.94 124 ARG A CA 1
ATOM 972 C C . ARG A 1 124 ? -39.043 -7.945 10.433 1.00 78.94 124 ARG A C 1
ATOM 974 O O . ARG A 1 124 ? -39.822 -8.763 10.921 1.00 78.94 124 ARG A O 1
ATOM 981 N N . ILE A 1 125 ? -37.723 -8.032 10.581 1.00 81.44 125 ILE A N 1
ATOM 982 C CA . ILE A 1 125 ? -37.046 -9.038 11.416 1.00 81.44 125 ILE A CA 1
ATOM 983 C C . ILE A 1 125 ? -37.361 -8.815 12.899 1.00 81.44 125 ILE A C 1
ATOM 985 O O . ILE A 1 125 ? -37.696 -9.772 13.595 1.00 81.44 125 ILE A O 1
ATOM 989 N N . VAL A 1 126 ? -37.340 -7.561 13.360 1.00 75.06 126 VAL A N 1
ATOM 990 C CA . VAL A 1 126 ? -37.638 -7.187 14.752 1.00 75.06 126 VAL A CA 1
ATOM 991 C C . VAL A 1 126 ? -39.097 -7.474 15.105 1.00 75.06 126 VAL A C 1
ATOM 993 O O . VAL A 1 126 ? -39.374 -8.067 16.143 1.00 75.06 126 VAL A O 1
ATOM 996 N N . VAL A 1 127 ? -40.045 -7.120 14.229 1.00 79.12 127 VAL A N 1
ATOM 997 C CA . VAL A 1 127 ? -41.475 -7.427 14.439 1.00 79.12 127 VAL A CA 1
ATOM 998 C C . VAL A 1 127 ? -41.736 -8.938 14.452 1.00 79.12 127 VAL A C 1
ATOM 1000 O O . VAL A 1 127 ? -42.677 -9.400 15.098 1.00 79.12 127 VAL A O 1
ATOM 1003 N N . ALA A 1 128 ? -40.919 -9.713 13.737 1.00 78.56 128 ALA A N 1
ATOM 1004 C CA . ALA A 1 128 ? -41.036 -11.163 13.655 1.00 78.56 128 ALA A CA 1
ATOM 1005 C C . ALA A 1 128 ? -40.257 -11.929 14.743 1.00 78.56 128 ALA A C 1
ATOM 1007 O O . ALA A 1 128 ? -40.336 -13.157 14.729 1.00 78.56 128 ALA A O 1
ATOM 1008 N N . ASP A 1 129 ? -39.565 -11.234 15.656 1.00 73.75 129 ASP A N 1
ATOM 1009 C CA . ASP A 1 129 ? -38.750 -11.807 16.744 1.00 73.75 129 ASP A CA 1
ATOM 1010 C C . ASP A 1 129 ? -37.681 -12.796 16.234 1.00 73.75 129 ASP A C 1
ATOM 1012 O O . ASP A 1 1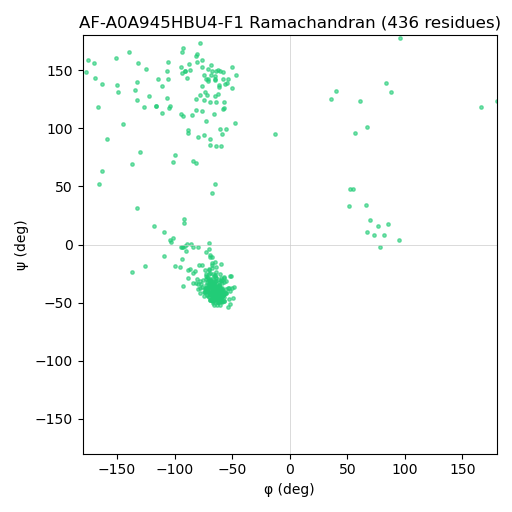29 ? -37.573 -13.933 16.688 1.00 73.75 129 ASP A O 1
ATOM 1016 N N . ILE A 1 130 ? -36.941 -12.386 15.198 1.00 79.06 130 ILE A N 1
ATOM 1017 C CA . ILE A 1 130 ? -35.879 -13.185 14.571 1.00 79.06 130 ILE A CA 1
ATOM 1018 C C . ILE A 1 130 ? -34.515 -12.599 14.960 1.00 79.06 130 ILE A C 1
ATOM 1020 O O . ILE A 1 130 ? -34.254 -11.420 14.722 1.00 79.06 130 ILE A O 1
ATOM 1024 N N . ASP A 1 131 ? -33.621 -13.426 15.504 1.00 68.62 131 ASP A N 1
ATOM 1025 C CA . ASP A 1 131 ? -32.299 -12.982 15.964 1.00 68.62 131 ASP A CA 1
ATOM 1026 C C . ASP A 1 131 ? -31.324 -12.746 14.797 1.00 68.62 131 ASP A C 1
ATOM 1028 O O . ASP A 1 131 ? -31.220 -13.567 13.882 1.00 68.62 131 ASP A O 1
ATOM 1032 N N . VAL A 1 132 ? -30.564 -11.644 14.829 1.00 72.81 132 VAL A N 1
ATOM 1033 C CA . VAL A 1 132 ? -29.520 -11.349 13.830 1.00 72.81 132 VAL A CA 1
ATOM 1034 C C . VAL A 1 132 ? -28.133 -11.594 14.426 1.00 72.81 132 VAL A C 1
ATOM 1036 O O . VAL A 1 132 ? -27.735 -10.909 15.365 1.00 72.81 132 VAL A O 1
ATOM 1039 N N . PHE A 1 133 ? -27.379 -12.544 13.868 1.00 65.19 133 PHE A N 1
ATOM 1040 C CA . PHE A 1 133 ? -26.026 -12.903 14.316 1.00 65.19 133 PHE A CA 1
ATOM 1041 C C . PHE A 1 133 ? -24.940 -12.383 13.360 1.00 65.19 133 PHE A C 1
ATOM 1043 O O . PHE A 1 133 ? -25.102 -12.422 12.144 1.00 65.19 133 PHE A O 1
ATOM 1050 N N . GLU A 1 134 ? -23.795 -11.937 13.883 1.00 54.78 134 GLU A N 1
ATOM 1051 C CA . GLU A 1 134 ? -22.702 -11.375 13.064 1.00 54.78 134 GLU A CA 1
ATOM 1052 C C . GLU A 1 134 ? -21.951 -12.468 12.258 1.00 54.78 134 GLU A C 1
ATOM 1054 O O . GLU A 1 134 ? -21.490 -12.186 11.155 1.00 54.78 134 GLU A O 1
ATOM 1059 N N . ALA A 1 135 ? -21.917 -13.728 12.733 1.00 45.53 135 ALA A N 1
ATOM 1060 C CA . ALA A 1 135 ? -21.457 -14.923 12.000 1.00 45.53 135 ALA A CA 1
ATOM 1061 C C . ALA A 1 135 ? -21.792 -16.236 12.751 1.00 45.53 135 ALA A C 1
ATOM 1063 O O . ALA A 1 135 ? -21.860 -16.243 13.979 1.00 45.53 135 ALA A O 1
ATOM 1064 N N . VAL A 1 136 ? -21.898 -17.375 12.040 1.00 39.28 136 VAL A N 1
ATOM 1065 C CA . VAL A 1 136 ? -21.800 -18.722 12.653 1.00 39.28 136 VAL A CA 1
ATOM 1066 C C . VAL A 1 136 ? -20.319 -19.085 12.775 1.00 39.28 136 VAL A C 1
ATOM 1068 O O . VAL A 1 136 ? -19.784 -19.895 12.023 1.00 39.28 136 VAL A O 1
ATOM 1071 N N . SER A 1 137 ? -19.628 -18.426 13.697 1.00 35.12 137 SER A N 1
ATOM 1072 C CA . SER A 1 137 ? -18.335 -18.892 14.182 1.00 35.12 137 SER A CA 1
ATOM 1073 C C . SER A 1 137 ? -18.501 -19.203 15.658 1.00 35.12 137 SER A C 1
ATOM 1075 O O . SER A 1 137 ? -18.831 -18.316 16.445 1.00 35.12 137 SER A O 1
ATOM 1077 N N . ASP A 1 138 ? -18.264 -20.463 16.025 1.00 37.78 138 ASP A N 1
ATOM 1078 C CA . ASP A 1 138 ? -17.996 -20.871 17.401 1.00 37.78 138 ASP A CA 1
ATOM 1079 C C . ASP A 1 138 ? -16.746 -20.136 17.896 1.00 37.78 138 ASP A C 1
ATOM 1081 O O . ASP A 1 138 ? -15.616 -20.612 17.827 1.00 37.78 138 ASP A O 1
ATOM 1085 N N . SER A 1 139 ? -16.955 -18.925 18.382 1.00 31.38 139 SER A N 1
ATOM 1086 C CA . SER A 1 139 ? -16.056 -18.218 19.274 1.00 31.38 139 SER A CA 1
ATOM 1087 C C . SER A 1 139 ? -16.904 -17.172 19.968 1.00 31.38 139 SER A C 1
ATOM 1089 O O . SER A 1 139 ? -17.112 -16.086 19.440 1.00 31.38 139 SER A O 1
ATOM 1091 N N . LYS A 1 140 ? -17.447 -17.579 21.117 1.00 32.78 140 LYS A N 1
ATOM 1092 C CA . LYS A 1 140 ? -17.984 -16.748 22.197 1.00 32.78 140 LYS A CA 1
ATOM 1093 C C . LYS A 1 140 ? -17.598 -15.269 22.048 1.00 32.78 140 LYS A C 1
ATOM 1095 O O . LYS A 1 140 ? -16.556 -14.848 22.538 1.00 32.78 140 LYS A O 1
ATOM 1100 N N . GLU A 1 141 ? -18.463 -14.464 21.441 1.00 35.94 141 GLU A N 1
ATOM 1101 C CA . GLU A 1 141 ? -18.400 -13.008 21.584 1.00 35.94 141 GLU A CA 1
ATOM 1102 C C . GLU A 1 141 ? -19.070 -12.613 22.899 1.00 35.94 141 GLU A C 1
ATOM 1104 O O . GLU A 1 141 ? -20.165 -12.066 22.968 1.00 35.94 141 GLU A O 1
ATOM 1109 N N . ALA A 1 142 ? -18.370 -12.981 23.962 1.00 36.53 142 ALA A N 1
ATOM 1110 C CA . ALA A 1 142 ? -18.350 -12.333 25.257 1.00 36.53 142 ALA A CA 1
ATOM 1111 C C . ALA A 1 142 ? -17.097 -12.872 25.955 1.00 36.53 142 ALA A C 1
ATOM 1113 O O . ALA A 1 142 ? -17.197 -13.592 26.947 1.00 36.53 142 ALA A O 1
ATOM 1114 N N . GLU A 1 143 ? -15.913 -12.595 25.393 1.00 38.78 143 GLU A N 1
ATOM 1115 C CA . GLU A 1 143 ? -14.700 -12.666 26.209 1.00 38.78 143 GLU A CA 1
ATOM 1116 C C . GLU A 1 143 ? -14.921 -11.696 27.366 1.00 38.78 143 GLU A C 1
ATOM 1118 O O . GLU A 1 143 ? -15.177 -10.501 27.174 1.00 38.78 143 GLU A O 1
ATOM 1123 N N . SER A 1 144 ? -14.958 -12.255 28.569 1.00 47.44 144 SER A N 1
ATOM 1124 C CA . SER A 1 144 ? -15.172 -11.484 29.785 1.00 47.44 144 SER A CA 1
ATOM 1125 C C . SER A 1 144 ? -14.047 -10.458 29.936 1.00 47.44 144 SER A C 1
ATOM 1127 O O . SER A 1 144 ? -12.918 -10.685 29.504 1.00 47.44 144 SER A O 1
ATOM 1129 N N . GLU A 1 145 ? -14.345 -9.309 30.544 1.00 46.75 145 GLU A N 1
ATOM 1130 C CA . GLU A 1 145 ? -13.390 -8.204 30.744 1.00 46.75 145 GLU A CA 1
ATOM 1131 C C . GLU A 1 145 ? -12.063 -8.667 31.387 1.00 46.75 145 GLU A C 1
ATOM 1133 O O . GLU A 1 145 ? -11.003 -8.095 31.120 1.00 46.75 145 GLU A O 1
ATOM 1138 N N . ASP A 1 146 ? -12.115 -9.756 32.160 1.00 47.34 146 ASP A N 1
ATOM 1139 C CA . ASP A 1 146 ? -10.978 -10.409 32.807 1.00 47.34 146 ASP A CA 1
ATOM 1140 C C . ASP A 1 146 ? -10.097 -11.235 31.850 1.00 47.34 146 ASP A C 1
ATOM 1142 O O . ASP A 1 146 ? -8.888 -11.317 32.061 1.00 47.34 146 ASP A O 1
ATOM 1146 N N . GLU A 1 147 ? -10.644 -11.816 30.778 1.00 54.62 147 GLU A N 1
ATOM 1147 C CA . GLU A 1 147 ? -9.880 -12.601 29.792 1.00 54.62 147 GLU A CA 1
ATOM 1148 C C . GLU A 1 147 ? -9.033 -11.697 28.895 1.00 54.62 147 GLU A C 1
ATOM 1150 O O . GLU A 1 147 ? -7.858 -11.985 28.688 1.00 54.62 147 GLU A O 1
ATOM 1155 N N . LEU A 1 148 ? -9.567 -10.549 28.459 1.00 53.28 148 LEU A N 1
ATOM 1156 C CA . LEU A 1 148 ? -8.799 -9.515 27.748 1.00 53.28 148 LEU A CA 1
ATOM 1157 C C . LEU A 1 148 ? -7.656 -8.968 28.614 1.00 53.28 148 LEU A C 1
ATOM 1159 O O . LEU A 1 148 ? -6.554 -8.724 28.119 1.00 53.28 148 LEU A O 1
ATOM 1163 N N . GLN A 1 149 ? -7.908 -8.786 29.914 1.00 56.81 149 GLN A N 1
ATOM 1164 C CA . GLN A 1 149 ? -6.903 -8.342 30.878 1.00 56.81 149 GLN A CA 1
ATOM 1165 C C . GLN A 1 149 ? -5.804 -9.404 31.056 1.00 56.81 149 GLN A C 1
ATOM 1167 O O . GLN A 1 149 ? -4.619 -9.081 30.966 1.00 56.81 149 GLN A O 1
ATOM 1172 N N . GLN A 1 150 ? -6.190 -10.673 31.219 1.00 59.91 150 GLN A N 1
ATOM 1173 C CA . GLN A 1 150 ? -5.259 -11.800 31.291 1.00 59.91 150 GLN A CA 1
ATOM 1174 C C . GLN A 1 150 ? -4.472 -11.981 29.988 1.00 59.91 150 GLN A C 1
ATOM 1176 O O . GLN A 1 150 ? -3.282 -12.277 30.037 1.00 59.91 150 GLN A O 1
ATOM 1181 N N . GLU A 1 151 ? -5.074 -11.753 28.822 1.00 58.12 151 GLU A N 1
ATOM 1182 C CA . GLU A 1 151 ? -4.392 -11.878 27.533 1.00 58.12 151 GLU A CA 1
ATOM 1183 C C . GLU A 1 151 ? -3.378 -10.759 27.284 1.00 58.12 151 GLU A C 1
ATOM 1185 O O . GLU A 1 151 ? -2.290 -11.011 26.761 1.00 58.12 151 GLU A O 1
ATOM 1190 N N . ILE A 1 152 ? -3.699 -9.526 27.687 1.00 59.56 152 ILE A N 1
ATOM 1191 C CA . ILE A 1 152 ? -2.749 -8.406 27.666 1.00 59.56 152 ILE A CA 1
ATOM 1192 C C . ILE A 1 152 ? -1.576 -8.704 28.609 1.00 59.56 152 ILE A C 1
ATOM 1194 O O . ILE A 1 152 ? -0.419 -8.486 28.236 1.00 59.56 152 ILE A O 1
ATOM 1198 N N . ASP A 1 153 ? -1.848 -9.268 29.787 1.00 58.78 153 ASP A N 1
ATOM 1199 C CA . ASP A 1 153 ? -0.813 -9.683 30.733 1.00 58.78 153 ASP A CA 1
ATOM 1200 C C . ASP A 1 153 ? 0.033 -10.851 30.185 1.00 58.78 153 ASP A C 1
ATOM 1202 O O . ASP A 1 153 ? 1.258 -10.851 30.343 1.00 58.78 153 ASP A O 1
ATOM 1206 N N . LEU A 1 154 ? -0.565 -11.799 29.455 1.00 61.88 154 LEU A N 1
ATOM 1207 C CA . LEU A 1 154 ? 0.140 -12.899 28.783 1.00 61.88 154 LEU A CA 1
ATOM 1208 C C . LEU A 1 154 ? 1.025 -12.410 27.631 1.00 61.88 154 LEU A C 1
ATOM 1210 O O . LEU A 1 154 ? 2.187 -12.814 27.542 1.00 61.88 154 LEU A O 1
ATOM 1214 N N . LEU A 1 155 ? 0.525 -11.501 26.788 1.00 59.38 155 LEU A N 1
ATOM 1215 C CA . LEU A 1 155 ? 1.314 -10.841 25.741 1.00 59.38 155 LEU A CA 1
ATOM 1216 C C . LEU A 1 155 ? 2.463 -10.030 26.342 1.00 59.38 155 LEU A C 1
ATOM 1218 O O . LEU A 1 155 ? 3.561 -10.008 25.790 1.00 59.38 155 LEU A O 1
ATOM 1222 N N . SER A 1 156 ? 2.248 -9.426 27.513 1.00 58.72 156 SER A N 1
ATOM 1223 C CA . SER A 1 156 ? 3.312 -8.745 28.244 1.00 58.72 156 SER A CA 1
ATOM 1224 C C . SER A 1 156 ? 4.401 -9.713 28.731 1.00 58.72 156 SER A C 1
ATOM 1226 O O . SER A 1 156 ? 5.553 -9.314 28.857 1.00 58.72 156 SER A O 1
ATOM 1228 N N . ASN A 1 157 ? 4.085 -10.989 28.967 1.00 55.94 157 ASN A N 1
ATOM 1229 C CA . ASN A 1 157 ? 5.019 -11.974 29.519 1.00 55.94 157 ASN A CA 1
ATOM 1230 C C . ASN A 1 157 ? 5.788 -12.791 28.462 1.00 55.94 157 ASN A C 1
ATOM 1232 O O . ASN A 1 157 ? 6.666 -13.579 28.827 1.00 55.94 157 ASN A O 1
ATOM 1236 N N . PHE A 1 158 ? 5.535 -12.593 27.163 1.00 46.78 158 PHE A N 1
ATOM 1237 C CA . PHE A 1 158 ? 6.286 -13.271 26.104 1.00 46.78 158 PHE A CA 1
ATOM 1238 C C . PHE A 1 158 ? 7.715 -12.698 25.965 1.00 46.78 158 PHE A C 1
ATOM 1240 O O . PHE A 1 158 ? 7.935 -11.617 25.435 1.00 46.78 158 PHE A O 1
ATOM 1247 N N . LYS A 1 159 ? 8.685 -13.498 26.434 1.00 43.25 159 LYS A N 1
ATOM 1248 C CA . LYS A 1 159 ? 10.158 -13.393 26.322 1.00 43.25 159 LYS A CA 1
ATOM 1249 C C . LYS A 1 159 ? 10.853 -12.228 27.053 1.00 43.25 159 LYS A C 1
ATOM 1251 O O . LYS A 1 159 ? 11.012 -11.114 26.568 1.00 43.25 159 LYS A O 1
ATOM 1256 N N . ASN A 1 160 ? 11.417 -12.594 28.207 1.00 45.53 160 ASN A N 1
ATOM 1257 C CA . ASN A 1 160 ? 12.501 -11.901 28.903 1.00 45.53 160 ASN A CA 1
ATOM 1258 C C . ASN A 1 160 ? 13.761 -11.795 28.023 1.00 45.53 160 ASN A C 1
ATOM 1260 O O . ASN A 1 160 ? 14.611 -12.682 28.033 1.00 45.53 160 ASN A O 1
ATOM 1264 N N . THR A 1 161 ? 13.923 -10.674 27.331 1.00 48.00 161 THR A N 1
ATOM 1265 C CA . THR A 1 161 ? 15.235 -10.151 26.924 1.00 48.00 161 THR A CA 1
ATOM 1266 C C . THR A 1 161 ? 15.258 -8.667 27.268 1.00 48.00 161 THR A C 1
ATOM 1268 O O . THR A 1 161 ? 14.343 -7.943 26.897 1.00 48.00 161 THR A O 1
ATOM 1271 N N . GLY A 1 162 ? 16.251 -8.243 28.055 1.00 48.84 162 GLY A N 1
ATOM 1272 C CA . GLY A 1 162 ? 16.310 -6.986 28.818 1.00 48.84 162 GLY A CA 1
ATOM 1273 C C . GLY A 1 162 ? 16.412 -5.673 28.032 1.00 48.84 162 GLY A C 1
ATOM 1274 O O . GLY A 1 162 ? 17.176 -4.796 28.421 1.00 48.84 162 GLY A O 1
ATOM 1275 N N . VAL A 1 163 ? 15.627 -5.502 26.972 1.00 51.44 163 VAL A N 1
ATOM 1276 C CA . VAL A 1 163 ? 15.402 -4.223 26.291 1.00 51.44 163 VAL A CA 1
ATOM 1277 C C . VAL A 1 163 ? 13.899 -3.964 26.330 1.00 51.44 163 VAL A C 1
ATOM 1279 O O . VAL A 1 163 ? 13.112 -4.848 26.006 1.00 51.44 163 VAL A O 1
ATOM 1282 N N . ALA A 1 164 ? 13.493 -2.786 26.805 1.00 61.31 164 ALA A N 1
ATOM 1283 C CA . ALA A 1 164 ? 12.090 -2.412 26.943 1.00 61.31 164 ALA A CA 1
ATOM 1284 C C . ALA A 1 164 ? 11.396 -2.440 25.574 1.00 61.31 164 ALA A C 1
ATOM 1286 O O . ALA A 1 164 ? 11.531 -1.501 24.794 1.00 61.31 164 ALA A O 1
ATOM 1287 N N . ASP A 1 165 ? 10.680 -3.527 25.285 1.00 81.31 165 ASP A N 1
ATOM 1288 C CA . ASP A 1 165 ? 9.836 -3.636 24.101 1.00 81.31 165 ASP A CA 1
ATOM 1289 C C . ASP A 1 165 ? 8.819 -2.477 24.115 1.00 81.31 165 ASP A C 1
ATOM 1291 O O . ASP A 1 165 ? 8.012 -2.386 25.055 1.00 81.31 165 ASP A O 1
ATOM 1295 N N . PRO A 1 166 ? 8.850 -1.573 23.115 1.00 87.06 166 PRO A N 1
ATOM 1296 C CA . PRO A 1 166 ? 7.917 -0.458 23.031 1.00 87.06 166 PRO A CA 1
ATOM 1297 C C . PRO A 1 166 ? 6.454 -0.910 23.060 1.00 87.06 166 PRO A C 1
ATOM 1299 O O . PRO A 1 166 ? 5.614 -0.205 23.620 1.00 87.06 166 PRO A O 1
ATOM 1302 N N . VAL A 1 167 ? 6.151 -2.105 22.534 1.00 86.88 167 VAL A N 1
ATOM 1303 C CA . VAL A 1 167 ? 4.808 -2.701 22.586 1.00 86.88 167 VAL A CA 1
ATOM 1304 C C . VAL A 1 167 ? 4.399 -2.953 24.032 1.00 86.88 167 VAL A C 1
ATOM 1306 O O . VAL A 1 167 ? 3.325 -2.535 24.459 1.00 86.88 167 VAL A O 1
ATOM 1309 N N . ARG A 1 168 ? 5.271 -3.584 24.823 1.00 85.56 168 ARG A N 1
ATOM 1310 C CA . ARG A 1 168 ? 4.996 -3.898 26.230 1.00 85.56 168 ARG A CA 1
ATOM 1311 C C . ARG A 1 168 ? 4.848 -2.636 27.078 1.00 85.56 168 ARG A C 1
ATOM 1313 O O . ARG A 1 168 ? 3.991 -2.592 27.960 1.00 85.56 168 ARG A O 1
ATOM 1320 N N . MET A 1 169 ? 5.664 -1.614 26.815 1.00 88.38 169 MET A N 1
ATOM 1321 C CA . MET A 1 169 ? 5.548 -0.314 27.482 1.00 88.38 169 MET A CA 1
ATOM 1322 C C . MET A 1 169 ? 4.183 0.323 27.197 1.00 88.38 169 MET A C 1
ATOM 1324 O O . MET A 1 169 ? 3.486 0.709 28.134 1.00 88.38 169 MET A O 1
ATOM 1328 N N . TYR A 1 170 ? 3.768 0.328 25.929 1.00 91.00 170 TYR A N 1
ATOM 1329 C CA . TYR A 1 170 ? 2.472 0.850 25.506 1.00 91.00 170 TYR A CA 1
ATOM 1330 C C . TYR A 1 170 ? 1.292 0.090 26.135 1.00 91.00 170 TYR A C 1
ATOM 1332 O O . TYR A 1 170 ? 0.405 0.707 26.724 1.00 91.00 170 TYR A O 1
ATOM 1340 N N . LEU A 1 171 ? 1.305 -1.249 26.096 1.00 90.06 171 LEU A N 1
ATOM 1341 C CA . LEU A 1 171 ? 0.253 -2.083 26.697 1.00 90.06 171 LEU A CA 1
ATOM 1342 C C . LEU A 1 171 ? 0.106 -1.830 28.206 1.00 90.06 171 LEU A C 1
ATOM 1344 O O . LEU A 1 171 ? -1.006 -1.758 28.730 1.00 90.06 171 LEU A O 1
ATOM 1348 N N . LYS A 1 172 ? 1.227 -1.630 28.906 1.00 89.81 172 LYS A N 1
ATOM 1349 C CA . LYS A 1 172 ? 1.228 -1.305 30.336 1.00 89.81 172 LYS A CA 1
ATOM 1350 C C . LYS A 1 172 ? 0.645 0.081 30.624 1.00 89.81 172 LYS A C 1
ATOM 1352 O O . LYS A 1 172 ? -0.009 0.253 31.651 1.00 89.81 172 LYS A O 1
ATOM 1357 N N . GLU A 1 173 ? 0.884 1.067 29.762 1.00 89.69 173 GLU A N 1
ATOM 1358 C CA . GLU A 1 173 ? 0.336 2.420 29.916 1.00 89.69 173 GLU A CA 1
ATOM 1359 C C . GLU A 1 173 ? -1.184 2.439 29.736 1.00 89.69 173 GLU A C 1
ATOM 1361 O O . GLU A 1 173 ? -1.891 2.947 30.608 1.00 89.69 173 GLU A O 1
ATOM 1366 N N . ILE A 1 174 ? -1.702 1.800 28.683 1.00 91.81 174 ILE A N 1
ATOM 1367 C CA . ILE A 1 174 ? -3.155 1.718 28.447 1.00 91.81 174 ILE A CA 1
ATOM 1368 C C . ILE A 1 174 ? -3.870 0.829 29.480 1.00 91.81 174 ILE A C 1
ATOM 1370 O O . ILE A 1 174 ? -5.053 1.016 29.772 1.00 91.81 174 ILE A O 1
ATOM 1374 N N . GLY A 1 175 ? -3.143 -0.117 30.085 1.00 87.56 175 GLY A N 1
ATOM 1375 C CA . GLY A 1 175 ? -3.616 -0.964 31.181 1.00 87.56 175 GLY A CA 1
ATOM 1376 C C . GLY A 1 175 ? -3.867 -0.212 32.497 1.00 87.56 175 GLY A C 1
ATOM 1377 O O . GLY A 1 175 ? -4.578 -0.713 33.364 1.00 87.56 175 GLY A O 1
ATOM 1378 N N . ARG A 1 176 ? -3.329 1.004 32.665 1.00 90.38 176 ARG A N 1
ATOM 1379 C CA . ARG A 1 176 ? -3.555 1.829 33.870 1.00 90.38 176 ARG A CA 1
ATOM 1380 C C . ARG A 1 176 ? -4.869 2.602 33.842 1.00 90.38 176 ARG A C 1
ATOM 1382 O O . ARG A 1 176 ? -5.353 3.003 34.897 1.00 90.38 176 ARG A O 1
ATOM 1389 N N . ILE A 1 177 ? -5.417 2.847 32.654 1.00 90.31 177 ILE A N 1
ATOM 1390 C CA . ILE A 1 177 ? -6.644 3.626 32.484 1.00 90.31 177 ILE A CA 1
ATOM 1391 C C . ILE A 1 177 ? -7.839 2.700 32.765 1.00 90.31 177 ILE A C 1
ATOM 1393 O O . ILE A 1 177 ? -7.906 1.627 32.159 1.00 90.31 177 ILE A O 1
ATOM 1397 N N . PRO A 1 178 ? -8.751 3.061 33.688 1.00 90.25 178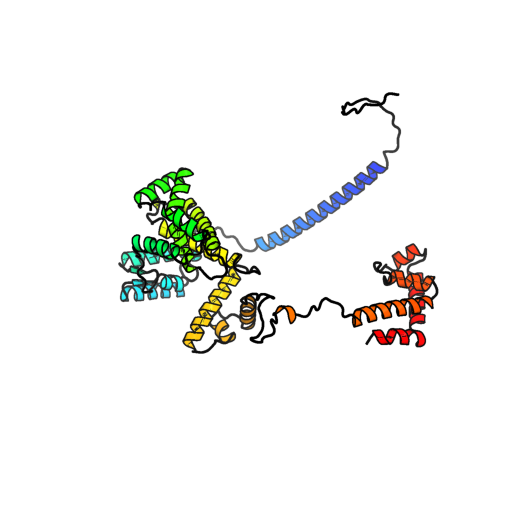 PRO A N 1
ATOM 1398 C CA . PRO A 1 178 ? -9.929 2.255 33.980 1.00 90.25 178 PRO A CA 1
ATOM 1399 C C . PRO A 1 178 ? -10.936 2.313 32.828 1.00 90.25 178 PRO A C 1
ATOM 1401 O O . PRO A 1 178 ? -11.040 3.319 32.123 1.00 90.25 178 PRO A O 1
ATOM 1404 N N . LEU A 1 179 ? -11.701 1.235 32.672 1.00 90.31 179 LEU A N 1
ATOM 1405 C CA . LEU A 1 179 ? -12.800 1.161 31.712 1.00 90.31 179 LEU A CA 1
ATOM 1406 C C . LEU A 1 179 ? -13.936 2.112 32.118 1.00 90.31 179 LEU A C 1
ATOM 1408 O O . LEU A 1 179 ? -14.157 2.378 33.302 1.00 90.31 179 LEU A O 1
ATOM 1412 N N . LEU A 1 180 ? -14.654 2.628 31.121 1.00 92.00 180 LEU A N 1
ATOM 1413 C CA . LEU A 1 180 ?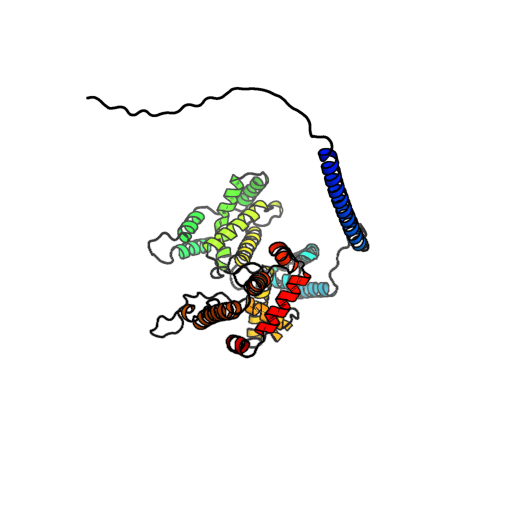 -15.815 3.486 31.338 1.00 92.00 180 LEU A CA 1
ATOM 1414 C C . LEU A 1 180 ? -17.083 2.647 31.458 1.00 92.00 180 LEU A C 1
ATOM 1416 O O . LEU A 1 180 ? -17.287 1.678 30.733 1.00 92.00 180 LEU A O 1
ATOM 1420 N N . THR A 1 181 ? -17.980 3.076 32.338 1.00 93.31 181 THR A N 1
ATOM 1421 C CA . THR A 1 181 ? -19.358 2.569 32.350 1.00 93.31 181 THR A CA 1
ATOM 1422 C C . THR A 1 181 ? -20.189 3.267 31.276 1.00 93.31 181 THR A C 1
ATOM 1424 O O . THR A 1 181 ? -19.909 4.404 30.894 1.00 93.31 181 THR A O 1
ATOM 1427 N N . ARG A 1 182 ? -21.283 2.633 30.842 1.00 89.88 182 ARG A N 1
ATOM 1428 C CA . ARG A 1 182 ? -22.177 3.191 29.814 1.00 89.88 182 ARG A CA 1
ATOM 1429 C C . ARG A 1 182 ? -22.708 4.591 30.156 1.00 89.88 182 ARG A C 1
ATOM 1431 O O . ARG A 1 182 ? -22.798 5.451 29.286 1.00 89.88 182 ARG A O 1
ATOM 1438 N N . GLU A 1 183 ? -23.023 4.857 31.423 1.00 91.19 183 GLU A N 1
ATOM 1439 C CA . GLU A 1 183 ? -23.450 6.195 31.857 1.00 91.19 183 GLU A CA 1
ATOM 1440 C C . GLU A 1 183 ? -22.330 7.236 31.730 1.00 91.19 183 GLU A C 1
ATOM 1442 O O . GLU A 1 183 ? -22.578 8.389 31.367 1.00 91.19 183 GLU A O 1
ATOM 1447 N N . GLN A 1 184 ? -21.088 6.844 32.024 1.00 92.94 184 GLN A N 1
ATOM 1448 C CA . GLN A 1 184 ? -19.926 7.717 31.882 1.00 92.94 184 GLN A CA 1
ATOM 1449 C C . GLN A 1 184 ? -19.617 8.000 30.411 1.00 92.94 184 GLN A C 1
ATOM 1451 O O . GLN A 1 184 ? -19.302 9.145 30.090 1.00 92.94 184 GLN A O 1
ATOM 1456 N N . GLU A 1 185 ? -19.759 7.010 29.524 1.00 92.62 185 GLU A N 1
ATOM 1457 C CA . GLU A 1 185 ? -19.625 7.199 28.074 1.00 92.62 185 GLU A CA 1
ATOM 1458 C C . GLU A 1 185 ? -20.605 8.257 27.562 1.00 92.62 185 GLU A C 1
ATOM 1460 O O . GLU A 1 185 ? -20.187 9.199 26.894 1.00 92.62 185 GLU A O 1
ATOM 1465 N N . ILE A 1 186 ? -21.885 8.166 27.945 1.00 92.19 186 ILE A N 1
ATOM 1466 C CA . ILE A 1 186 ? -22.914 9.137 27.538 1.00 92.19 186 ILE A CA 1
ATOM 1467 C C . ILE A 1 186 ? -22.583 10.536 28.076 1.00 92.19 186 ILE A C 1
ATOM 1469 O O . ILE A 1 186 ? -22.619 11.514 27.329 1.00 92.19 186 ILE A O 1
ATOM 1473 N N . ARG A 1 187 ? -22.192 10.652 29.354 1.00 93.62 187 ARG A N 1
ATOM 1474 C CA . ARG A 1 187 ? -21.803 11.944 29.954 1.00 93.62 187 ARG A CA 1
ATOM 1475 C C . ARG A 1 187 ? -20.579 12.559 29.277 1.00 93.62 187 ARG A C 1
ATOM 1477 O O . ARG A 1 187 ? -20.492 13.782 29.170 1.00 93.62 187 ARG A O 1
ATOM 1484 N N . LEU A 1 188 ? -19.609 11.741 28.872 1.00 93.81 188 LEU A N 1
ATOM 1485 C CA . LEU A 1 188 ? -18.435 12.207 28.138 1.00 93.81 188 LEU A CA 1
ATOM 1486 C C . LEU A 1 188 ? -18.814 12.608 26.713 1.00 93.81 188 LEU A C 1
ATOM 1488 O O . LEU A 1 188 ? -18.414 13.687 26.292 1.00 93.81 188 LEU A O 1
ATOM 1492 N N . ALA A 1 189 ? -19.640 11.824 26.020 1.00 92.38 189 ALA A N 1
ATOM 1493 C CA . ALA A 1 189 ? -20.124 12.133 24.676 1.00 92.38 189 ALA A CA 1
ATOM 1494 C C . ALA A 1 189 ? -20.890 13.467 24.628 1.00 92.38 189 ALA A C 1
ATOM 1496 O O . ALA A 1 189 ? -20.588 14.309 23.788 1.00 92.38 189 ALA A O 1
ATOM 1497 N N . GLN A 1 190 ? -21.772 13.729 25.598 1.00 92.88 190 GLN A N 1
ATOM 1498 C CA . GLN A 1 190 ? -22.461 15.023 25.739 1.00 92.88 190 GLN A CA 1
ATOM 1499 C C . GLN A 1 190 ? -21.483 16.197 25.903 1.00 92.88 190 GLN A C 1
ATOM 1501 O O . GLN A 1 190 ? -21.666 17.272 25.336 1.00 92.88 190 GLN A O 1
ATOM 1506 N N . LYS A 1 191 ? -20.404 16.004 26.671 1.00 93.56 191 LYS A N 1
ATOM 1507 C CA . LYS A 1 191 ? -19.363 17.030 26.842 1.00 93.56 191 LYS A CA 1
ATOM 1508 C C . LYS A 1 191 ? -18.503 17.206 25.592 1.00 93.56 191 LYS A C 1
ATOM 1510 O O . LYS A 1 191 ? -18.027 18.313 25.350 1.00 93.56 191 LYS A O 1
ATOM 1515 N N . VAL A 1 192 ? -18.283 16.138 24.825 1.00 92.44 192 VAL A N 1
ATOM 1516 C CA . VAL A 1 192 ? -17.585 16.188 23.533 1.00 92.44 192 VAL A CA 1
ATOM 1517 C C . VAL A 1 192 ? -18.407 16.982 22.522 1.00 92.44 192 VAL A C 1
ATOM 1519 O O . VAL A 1 192 ? -17.849 17.850 21.858 1.00 92.44 192 VAL A O 1
ATOM 1522 N N . GLU A 1 193 ? -19.722 16.765 22.474 1.00 90.50 193 GLU A N 1
ATOM 1523 C CA . GLU A 1 193 ? -20.656 17.540 21.647 1.00 90.50 193 GLU A CA 1
ATOM 1524 C C . GLU A 1 193 ? -20.666 19.027 22.038 1.00 90.50 193 GLU A C 1
ATOM 1526 O O . GLU A 1 193 ? -20.630 19.903 21.177 1.00 90.50 193 GLU A O 1
ATOM 1531 N N . ALA A 1 194 ? -20.575 19.326 23.339 1.00 91.06 194 ALA A N 1
ATOM 1532 C CA . ALA A 1 194 ? -20.386 20.685 23.852 1.00 91.06 194 ALA A CA 1
ATOM 1533 C C . ALA A 1 194 ? -18.983 21.285 23.575 1.00 91.06 194 ALA A C 1
ATOM 1535 O O . ALA A 1 194 ? -18.698 22.406 23.999 1.00 91.06 194 ALA A O 1
ATOM 1536 N N . GLY A 1 195 ? -18.092 20.558 22.891 1.00 91.56 195 GLY A N 1
ATOM 1537 C CA . GLY A 1 195 ? -16.773 21.034 22.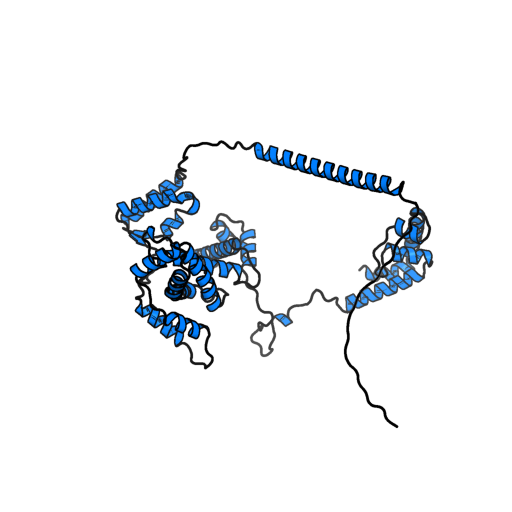471 1.00 91.56 195 GLY A CA 1
ATOM 1538 C C . GLY A 1 195 ? -15.660 20.899 23.514 1.00 91.56 195 GLY A C 1
ATOM 1539 O O . GLY A 1 195 ? -14.629 21.558 23.386 1.00 91.56 195 GLY A O 1
ATOM 1540 N N . SER A 1 196 ? -15.824 20.068 24.551 1.00 94.00 196 SER A N 1
ATOM 1541 C CA . SER A 1 196 ? -14.797 19.875 25.584 1.00 94.00 196 SER A CA 1
ATOM 1542 C C . SER A 1 196 ? -13.635 18.991 25.091 1.00 94.00 196 SER A C 1
ATOM 1544 O O . SER A 1 196 ? -13.828 17.787 24.877 1.00 94.00 196 SER A O 1
ATOM 1546 N N . PRO A 1 197 ? -12.400 19.522 24.976 1.00 92.50 197 PRO A N 1
ATOM 1547 C CA . PRO A 1 197 ? -11.248 18.732 24.538 1.00 92.50 197 PRO A CA 1
ATOM 1548 C C . PRO A 1 197 ? -10.816 17.690 25.581 1.00 92.50 197 PRO A C 1
ATOM 1550 O O . PRO A 1 197 ? -10.372 16.603 25.217 1.00 92.50 197 PRO A O 1
ATOM 1553 N N . GLU A 1 198 ? -10.989 17.979 26.874 1.00 94.38 198 GLU A N 1
ATOM 1554 C CA . GLU A 1 198 ? -10.654 17.045 27.957 1.00 94.38 198 GLU A CA 1
ATOM 1555 C C . GLU A 1 198 ? -11.565 15.814 27.956 1.00 94.38 198 GLU A C 1
ATOM 1557 O O . GLU A 1 198 ? -11.104 14.696 28.185 1.00 94.38 198 GLU A O 1
ATOM 1562 N N . ALA A 1 199 ? -12.863 16.002 27.689 1.00 94.31 199 ALA A N 1
ATOM 1563 C CA . ALA A 1 199 ? -13.805 14.891 27.587 1.00 94.31 199 ALA A CA 1
ATOM 1564 C C . ALA A 1 199 ? -13.470 13.988 26.394 1.00 94.31 199 ALA A C 1
ATOM 1566 O O . ALA A 1 199 ? -13.521 12.766 26.519 1.00 94.31 199 ALA A O 1
ATOM 1567 N N . LYS A 1 200 ? -13.052 14.591 25.272 1.00 94.38 200 LYS A N 1
ATOM 1568 C CA . LYS A 1 200 ? -12.605 13.869 24.077 1.00 94.38 200 LYS A CA 1
ATOM 1569 C C . LYS A 1 200 ? -11.387 13.000 24.375 1.00 94.38 200 LYS A C 1
ATOM 1571 O O . LYS A 1 200 ? -11.406 11.819 24.052 1.00 94.38 200 LYS A O 1
ATOM 1576 N N . GLN A 1 201 ? -10.359 13.563 25.015 1.00 95.00 201 GLN A N 1
ATOM 1577 C CA . GLN A 1 201 ? -9.158 12.809 25.397 1.00 95.00 201 GLN A CA 1
ATOM 1578 C C . GLN A 1 201 ? -9.496 11.649 26.334 1.00 95.00 201 GLN A C 1
ATOM 1580 O O . GLN A 1 201 ? -9.144 10.516 26.035 1.00 95.00 201 GLN A O 1
ATOM 1585 N N . LYS A 1 202 ? -10.282 11.895 27.390 1.00 94.75 202 LYS A N 1
ATOM 1586 C CA . LYS A 1 202 ? -10.704 10.835 28.322 1.00 94.75 202 LYS A CA 1
ATOM 1587 C C . LYS A 1 202 ? -11.469 9.703 27.636 1.00 94.75 202 LYS A C 1
ATOM 1589 O O . LYS A 1 202 ? -11.268 8.544 27.984 1.00 94.75 202 LYS A O 1
ATOM 1594 N N . LEU A 1 203 ? -12.337 10.030 26.675 1.00 94.50 203 LEU A N 1
ATOM 1595 C CA . LEU A 1 203 ? -13.092 9.026 25.925 1.00 94.50 203 LEU A CA 1
ATOM 1596 C C . LEU A 1 203 ? -12.190 8.213 24.982 1.00 94.50 203 LEU A C 1
ATOM 1598 O O . LEU A 1 203 ? -12.396 7.010 24.844 1.00 94.50 203 LEU A O 1
ATOM 1602 N N . ILE A 1 204 ? -11.174 8.837 24.376 1.00 95.56 204 ILE A N 1
ATOM 1603 C CA . ILE A 1 204 ? -10.163 8.142 23.562 1.00 95.56 204 ILE A CA 1
ATOM 1604 C C . ILE A 1 204 ? -9.323 7.210 24.443 1.00 95.56 204 ILE A C 1
ATOM 1606 O O . ILE A 1 204 ? -9.234 6.020 24.151 1.00 95.56 204 ILE A O 1
ATOM 1610 N N . ASP A 1 205 ? -8.761 7.735 25.533 1.00 94.50 205 ASP A N 1
ATOM 1611 C CA . ASP A 1 205 ? -7.841 7.036 26.435 1.00 94.50 205 ASP A CA 1
ATOM 1612 C C . ASP A 1 205 ? -8.460 5.757 27.016 1.00 94.50 205 ASP A C 1
ATOM 1614 O O . ASP A 1 205 ? -7.830 4.698 27.022 1.00 94.50 205 ASP A O 1
ATOM 1618 N N . ALA A 1 206 ? -9.728 5.822 27.430 1.00 94.56 206 ALA A N 1
ATOM 1619 C CA . ALA A 1 206 ? -10.460 4.666 27.944 1.00 94.56 206 ALA A CA 1
ATOM 1620 C C . ALA A 1 206 ? -10.684 3.559 26.897 1.00 94.56 206 ALA A C 1
ATOM 1622 O O . ALA A 1 206 ? -10.806 2.388 27.250 1.00 94.56 206 ALA A O 1
ATOM 1623 N N . ASN A 1 207 ? -10.721 3.917 25.610 1.00 95.69 207 ASN A N 1
ATOM 1624 C CA . ASN A 1 207 ? -11.010 3.002 24.506 1.00 95.69 207 ASN A CA 1
ATOM 1625 C C . ASN A 1 207 ? -9.757 2.551 23.735 1.00 95.69 207 ASN A C 1
ATOM 1627 O O . ASN A 1 207 ? -9.875 1.820 22.751 1.00 95.69 207 ASN A O 1
ATOM 1631 N N . LEU A 1 208 ? -8.546 2.908 24.176 1.00 94.50 208 LEU A N 1
ATOM 1632 C CA . LEU A 1 208 ? -7.303 2.465 23.523 1.00 94.50 208 LEU A CA 1
ATOM 1633 C C . LEU A 1 208 ? -7.158 0.933 23.505 1.00 94.50 208 LEU A C 1
ATOM 1635 O O . LEU A 1 208 ? -6.631 0.363 22.552 1.00 94.50 208 LEU A O 1
ATOM 1639 N N . ARG A 1 209 ? -7.684 0.240 24.522 1.00 94.56 209 ARG A N 1
ATOM 1640 C CA . ARG A 1 209 ? -7.664 -1.233 24.591 1.00 94.56 209 ARG A CA 1
ATOM 1641 C C . ARG A 1 209 ? -8.500 -1.888 23.491 1.00 94.56 209 ARG A C 1
ATOM 1643 O O . ARG A 1 209 ? -8.089 -2.905 22.933 1.00 94.56 209 ARG A O 1
ATOM 1650 N N . LEU A 1 210 ? -9.631 -1.275 23.130 1.00 94.19 210 LEU A N 1
ATOM 1651 C CA . LEU A 1 210 ? -10.479 -1.745 22.032 1.00 94.19 210 LEU A CA 1
ATOM 1652 C C . LEU A 1 210 ? -9.688 -1.768 20.717 1.00 94.19 210 LEU A C 1
ATOM 1654 O O . LEU A 1 210 ? -9.742 -2.752 19.982 1.00 94.19 210 LEU A O 1
ATOM 1658 N N . VAL A 1 211 ? -8.883 -0.734 20.455 1.00 96.12 211 VAL A N 1
ATOM 1659 C CA . VAL A 1 211 ? -8.041 -0.663 19.251 1.00 96.12 211 VAL A CA 1
ATOM 1660 C C . VAL A 1 211 ? -7.054 -1.825 19.193 1.00 96.12 211 VAL A C 1
ATOM 1662 O O . VAL A 1 211 ? -6.932 -2.461 18.148 1.00 96.12 211 VAL A O 1
ATOM 1665 N N . VAL A 1 212 ? -6.396 -2.145 20.311 1.00 94.88 212 VAL A N 1
ATOM 1666 C CA . VAL A 1 212 ? -5.447 -3.267 20.393 1.00 94.88 212 VAL A CA 1
ATOM 1667 C C . VAL A 1 212 ? -6.135 -4.601 20.087 1.00 94.88 212 VAL A C 1
ATOM 1669 O O . VAL A 1 212 ? -5.616 -5.377 19.280 1.00 94.88 212 VAL A O 1
ATOM 1672 N N . SER A 1 213 ? -7.322 -4.847 20.658 1.00 92.56 213 SER A N 1
ATOM 1673 C CA . SER A 1 213 ? -8.087 -6.085 20.422 1.00 92.56 213 SER A CA 1
ATOM 1674 C C . SER A 1 213 ? -8.462 -6.277 18.944 1.00 92.56 213 SER A C 1
ATOM 1676 O O . SER A 1 213 ? -8.353 -7.377 18.398 1.00 92.56 213 SER A O 1
ATOM 1678 N N . ILE A 1 214 ? -8.813 -5.188 18.249 1.00 93.25 214 ILE A N 1
ATOM 1679 C CA . ILE A 1 214 ? -9.142 -5.213 16.819 1.00 93.25 214 ILE A CA 1
ATOM 1680 C C . ILE A 1 214 ? -7.868 -5.370 15.979 1.00 93.25 214 ILE A C 1
ATOM 1682 O O . ILE A 1 214 ? -7.838 -6.180 15.051 1.00 93.25 214 ILE A O 1
ATOM 1686 N N . ALA A 1 215 ? -6.804 -4.631 16.306 1.00 93.81 215 ALA A N 1
ATOM 1687 C CA . ALA A 1 215 ? -5.538 -4.644 15.574 1.00 93.81 215 ALA A CA 1
ATOM 1688 C C . ALA A 1 215 ? -4.837 -6.010 15.622 1.00 93.81 215 ALA A C 1
ATOM 1690 O O . ALA A 1 215 ? -4.207 -6.402 14.637 1.00 93.81 215 ALA A O 1
ATOM 1691 N N . LYS A 1 216 ? -4.997 -6.775 16.713 1.00 92.62 216 LYS A N 1
ATOM 1692 C CA . LYS A 1 216 ? -4.448 -8.136 16.864 1.00 92.62 216 LYS A CA 1
ATOM 1693 C C . LYS A 1 216 ? -4.841 -9.054 15.700 1.00 92.62 216 LYS A C 1
ATOM 1695 O O . LYS A 1 216 ? -4.008 -9.810 15.206 1.00 92.62 216 LYS A O 1
ATOM 1700 N N . LYS A 1 217 ? -6.071 -8.925 15.183 1.00 90.12 217 LYS A N 1
ATOM 1701 C CA . LYS A 1 217 ? -6.574 -9.716 14.042 1.00 90.12 217 LYS A CA 1
ATOM 1702 C C . LYS A 1 217 ? -5.805 -9.448 12.737 1.00 90.12 217 LYS A C 1
ATOM 1704 O O . LYS A 1 217 ? -5.861 -10.276 11.827 1.00 90.12 217 LYS A O 1
ATOM 1709 N N . TYR A 1 218 ? -5.088 -8.321 12.637 1.00 92.44 218 TYR A N 1
ATOM 1710 C CA . TYR A 1 218 ? -4.384 -7.851 11.437 1.00 92.44 218 TYR A CA 1
ATOM 1711 C C . TYR A 1 218 ? -2.861 -8.059 11.457 1.00 92.44 218 TYR A C 1
ATOM 1713 O O . TYR A 1 218 ? -2.193 -7.715 10.479 1.00 92.44 218 TYR A O 1
ATOM 1721 N N . ILE A 1 219 ? -2.311 -8.669 12.512 1.00 91.12 219 ILE A N 1
ATOM 1722 C CA . ILE A 1 219 ? -0.875 -8.969 12.625 1.00 91.12 219 ILE A CA 1
ATOM 1723 C C . ILE A 1 219 ? -0.417 -9.847 11.444 1.00 91.12 219 ILE A C 1
ATOM 1725 O O . ILE A 1 219 ? -1.154 -10.707 10.961 1.00 91.12 219 ILE A O 1
ATOM 1729 N N . GLY A 1 220 ? 0.799 -9.599 10.947 1.00 86.81 220 GLY A N 1
ATOM 1730 C CA . GLY A 1 220 ? 1.410 -10.391 9.872 1.00 86.81 220 GLY A CA 1
ATOM 1731 C C . GLY A 1 220 ? 0.970 -10.021 8.450 1.00 86.81 220 GLY A C 1
ATOM 1732 O O . GLY A 1 220 ? 1.336 -10.711 7.506 1.00 86.81 220 GLY A O 1
ATOM 1733 N N . ARG A 1 221 ? 0.221 -8.925 8.258 1.00 88.75 221 ARG A N 1
ATOM 1734 C CA . ARG A 1 221 ? -0.230 -8.451 6.929 1.00 88.75 221 ARG A CA 1
ATOM 1735 C C . ARG A 1 221 ? 0.707 -7.435 6.253 1.00 88.75 221 ARG A C 1
ATOM 1737 O O . ARG A 1 221 ? 0.268 -6.694 5.381 1.00 88.75 221 ARG A O 1
ATOM 1744 N N . GLY A 1 222 ? 1.984 -7.399 6.642 1.00 86.06 222 GLY A N 1
ATOM 1745 C CA . GLY A 1 222 ? 3.008 -6.533 6.029 1.00 86.06 222 GLY A CA 1
ATOM 1746 C C . GLY A 1 222 ? 3.249 -5.186 6.724 1.00 86.06 222 GLY A C 1
ATOM 1747 O O . GLY A 1 222 ? 4.052 -4.396 6.249 1.00 86.06 222 GLY A O 1
ATOM 1748 N N . MET A 1 223 ? 2.595 -4.928 7.858 1.00 91.62 223 MET A N 1
ATOM 1749 C CA . MET A 1 223 ? 2.804 -3.739 8.693 1.00 91.62 223 MET A CA 1
ATOM 1750 C C . MET A 1 223 ? 3.149 -4.161 10.128 1.00 91.62 223 MET A C 1
ATOM 1752 O O . MET A 1 223 ? 2.730 -5.237 10.569 1.00 91.62 223 MET A O 1
ATOM 1756 N N . THR A 1 224 ? 3.921 -3.343 10.854 1.00 92.88 224 THR A N 1
ATOM 1757 C CA . THR A 1 224 ? 4.258 -3.637 12.255 1.00 92.88 224 THR A CA 1
ATOM 1758 C C . THR A 1 224 ? 3.022 -3.520 13.150 1.00 92.88 224 THR A C 1
ATOM 1760 O O . THR A 1 224 ? 2.073 -2.798 12.844 1.00 92.88 224 THR A O 1
ATOM 1763 N N . PHE A 1 225 ? 3.013 -4.229 14.281 1.00 93.44 225 PHE A N 1
ATOM 1764 C CA . PHE A 1 225 ? 1.865 -4.194 15.190 1.00 93.44 225 PHE A CA 1
ATOM 1765 C C . PHE A 1 225 ? 1.628 -2.801 15.794 1.00 93.44 225 PHE A C 1
ATOM 1767 O O . PHE A 1 225 ? 0.482 -2.376 15.922 1.00 93.44 225 PHE A O 1
ATOM 1774 N N . LEU A 1 226 ? 2.701 -2.067 16.102 1.00 94.12 226 LEU A N 1
ATOM 1775 C CA . LEU A 1 226 ? 2.608 -0.689 16.584 1.00 94.12 226 LEU A CA 1
ATOM 1776 C C . LEU A 1 226 ? 1.975 0.223 15.536 1.00 94.12 226 LEU A C 1
ATOM 1778 O O . LEU A 1 226 ? 1.078 0.990 15.869 1.00 94.12 226 LEU A O 1
ATOM 1782 N N . ASP A 1 227 ? 2.377 0.104 14.273 1.00 95.50 227 ASP A N 1
ATOM 1783 C CA . ASP A 1 227 ? 1.809 0.929 13.205 1.00 95.50 227 ASP A CA 1
ATOM 1784 C C . ASP A 1 227 ? 0.316 0.630 13.001 1.00 95.50 227 ASP A C 1
ATOM 1786 O O . ASP A 1 227 ? -0.487 1.555 12.876 1.00 95.50 227 ASP A O 1
ATOM 1790 N N . LEU A 1 228 ? -0.091 -0.646 13.080 1.00 95.56 228 LEU A N 1
ATOM 1791 C CA . LEU A 1 228 ? -1.507 -1.036 13.045 1.00 95.56 228 LEU A CA 1
ATOM 1792 C C . LEU A 1 228 ? -2.305 -0.393 14.188 1.00 95.56 228 LEU A C 1
ATOM 1794 O O . LEU A 1 228 ? -3.392 0.138 13.956 1.00 95.56 228 LEU A O 1
ATOM 1798 N N . ILE A 1 229 ? -1.763 -0.410 15.411 1.00 96.00 229 ILE A N 1
ATOM 1799 C CA . ILE A 1 229 ? -2.381 0.241 16.574 1.00 96.00 229 ILE A CA 1
ATOM 1800 C C . ILE A 1 229 ? -2.504 1.747 16.336 1.00 96.00 229 ILE A C 1
ATOM 1802 O O . ILE A 1 229 ? -3.562 2.322 16.577 1.00 96.00 229 ILE A O 1
ATOM 1806 N N . GLN A 1 230 ? -1.458 2.396 15.828 1.00 96.94 230 GLN A N 1
ATOM 1807 C CA . GLN A 1 230 ? -1.463 3.843 15.619 1.00 96.94 230 GLN A CA 1
ATOM 1808 C C . GLN A 1 230 ? -2.463 4.279 14.545 1.00 96.94 230 GLN A C 1
ATOM 1810 O O . GLN A 1 230 ? -3.152 5.288 14.714 1.00 96.94 230 GLN A O 1
ATOM 1815 N N . GLU A 1 231 ? -2.604 3.513 13.469 1.00 97.25 231 GLU A N 1
ATOM 1816 C CA . GLU A 1 231 ? -3.619 3.768 12.443 1.00 97.25 231 GLU A CA 1
ATOM 1817 C C . GLU A 1 231 ? -5.033 3.483 12.968 1.00 97.25 231 GLU A C 1
ATOM 1819 O O . GLU A 1 231 ? -5.959 4.262 12.724 1.00 97.25 231 GLU A O 1
ATOM 1824 N N . GLY A 1 232 ? -5.191 2.450 13.799 1.00 97.44 232 GLY A N 1
ATOM 1825 C CA . GLY A 1 232 ? -6.423 2.200 14.543 1.00 97.44 232 GLY A CA 1
ATOM 1826 C C . GLY A 1 232 ? -6.790 3.342 15.498 1.00 97.44 232 GLY A C 1
ATOM 1827 O O . GLY A 1 232 ? -7.946 3.761 15.528 1.00 97.44 232 GLY A O 1
ATOM 1828 N N . ASN A 1 233 ? -5.811 3.922 16.199 1.00 97.50 233 ASN A N 1
ATOM 1829 C CA . ASN A 1 233 ? -5.996 5.067 17.095 1.00 97.50 233 ASN A CA 1
ATOM 1830 C C . ASN A 1 233 ? -6.466 6.310 16.323 1.00 97.50 233 ASN A C 1
ATOM 1832 O O . ASN A 1 233 ? -7.359 7.022 16.782 1.00 97.50 233 ASN A O 1
ATOM 1836 N N . LYS A 1 234 ? -5.951 6.548 15.106 1.00 97.19 234 LYS A N 1
ATOM 1837 C CA . LYS A 1 234 ? -6.480 7.601 14.214 1.00 97.19 234 LYS A CA 1
ATOM 1838 C C . LYS A 1 234 ? -7.940 7.338 13.826 1.00 97.19 234 LYS A C 1
ATOM 1840 O O . LYS A 1 234 ? -8.729 8.283 13.759 1.00 97.19 234 LYS A O 1
ATOM 1845 N N . GLY A 1 235 ? -8.307 6.077 13.590 1.00 97.38 235 GLY A N 1
ATOM 1846 C CA . GLY A 1 235 ? -9.693 5.654 13.367 1.00 97.38 235 GLY A CA 1
ATOM 1847 C C . GLY A 1 235 ? -10.590 5.920 14.578 1.00 97.38 235 GLY A C 1
ATOM 1848 O O . GLY A 1 235 ? -11.648 6.528 14.431 1.00 97.38 235 GLY A O 1
ATOM 1849 N N . LEU A 1 236 ? -10.130 5.560 15.778 1.00 97.69 236 LEU A N 1
ATOM 1850 C CA . LEU A 1 236 ? -10.831 5.806 17.039 1.00 97.69 236 LEU A CA 1
ATOM 1851 C C . LEU A 1 236 ? -11.080 7.303 17.276 1.00 97.69 236 LEU A C 1
ATOM 1853 O O . LEU A 1 236 ? -12.191 7.686 17.630 1.00 97.69 236 LEU A O 1
ATOM 1857 N N . ILE A 1 237 ? -10.088 8.165 17.028 1.00 96.94 237 ILE A N 1
ATOM 1858 C CA . ILE A 1 237 ? -10.248 9.623 17.175 1.00 96.94 237 ILE A CA 1
ATOM 1859 C C . ILE A 1 237 ? -11.382 10.141 16.279 1.00 96.94 237 ILE A C 1
ATOM 1861 O O . ILE A 1 237 ? -12.215 10.924 16.737 1.00 96.94 237 ILE A O 1
ATOM 1865 N N . ARG A 1 238 ? -11.454 9.675 15.024 1.00 96.44 238 ARG A N 1
ATOM 1866 C CA . ARG A 1 238 ? -12.545 10.027 14.096 1.00 96.44 238 ARG A CA 1
ATOM 1867 C C . ARG A 1 238 ? -13.894 9.478 14.554 1.00 96.44 238 ARG A C 1
ATOM 1869 O O . ARG A 1 238 ? -14.905 10.154 14.376 1.00 96.44 238 ARG A O 1
ATOM 1876 N N . ALA A 1 239 ? -13.912 8.283 15.145 1.00 96.50 239 ALA A N 1
ATOM 1877 C CA . ALA A 1 239 ? -15.118 7.710 15.730 1.00 96.50 239 ALA A CA 1
ATOM 1878 C C . ALA A 1 239 ? -15.646 8.594 16.863 1.00 96.50 239 ALA A C 1
ATOM 1880 O O . ALA A 1 239 ? -16.821 8.932 16.869 1.00 96.50 239 ALA A O 1
ATOM 1881 N N . VAL A 1 240 ? -14.774 9.035 17.776 1.00 95.88 240 VAL A N 1
ATOM 1882 C CA . VAL A 1 240 ? -15.152 9.919 18.891 1.00 95.88 240 VAL A CA 1
ATOM 1883 C C . VAL A 1 240 ? -15.710 11.255 18.395 1.00 95.88 240 VAL A C 1
ATOM 1885 O O . VAL A 1 240 ? -16.686 11.747 18.948 1.00 95.88 240 VAL A O 1
ATOM 1888 N N . GLU A 1 241 ? -15.130 11.838 17.342 1.00 93.25 241 GLU A N 1
ATOM 1889 C CA . GLU A 1 241 ? -15.612 13.106 16.767 1.00 93.25 241 GLU A CA 1
ATOM 1890 C C . GLU A 1 241 ? -17.012 13.012 16.158 1.00 93.25 241 GLU A C 1
ATOM 1892 O O . GLU A 1 241 ? -17.738 14.001 16.140 1.00 93.25 241 GLU A O 1
ATOM 1897 N N . LYS A 1 242 ? -17.375 11.842 15.630 1.00 92.56 242 LYS A N 1
ATOM 1898 C CA . LYS A 1 242 ? -18.637 11.616 14.917 1.00 92.56 242 LYS A CA 1
ATOM 1899 C C . LYS A 1 242 ? -19.619 10.756 15.704 1.00 92.56 242 LYS A C 1
ATOM 1901 O O . LYS A 1 242 ? -20.570 10.247 15.113 1.00 92.56 242 LYS A O 1
ATOM 1906 N N . PHE A 1 24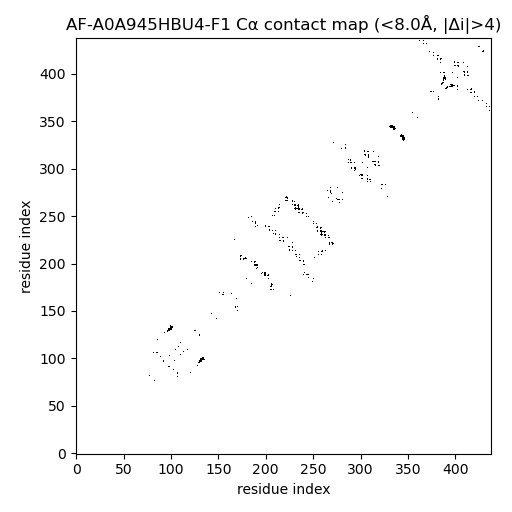3 ? -19.347 10.493 16.977 1.00 94.25 243 PHE A N 1
ATOM 1907 C CA . PHE A 1 243 ? -20.199 9.633 17.779 1.00 94.25 243 PHE A CA 1
ATOM 1908 C C . PHE A 1 243 ? -21.443 10.391 18.223 1.00 94.25 243 PHE A C 1
ATOM 1910 O O . PHE A 1 243 ? -21.351 11.469 18.804 1.00 94.25 243 PHE A O 1
ATOM 1917 N N . ASP A 1 244 ? -22.598 9.788 17.969 1.00 93.50 244 ASP A N 1
ATOM 1918 C CA . ASP A 1 244 ? -23.891 10.301 18.386 1.00 93.50 244 ASP A CA 1
ATOM 1919 C C . ASP A 1 244 ? -24.467 9.384 19.467 1.00 93.50 244 ASP A C 1
ATOM 1921 O O . ASP A 1 244 ? -24.791 8.219 19.219 1.00 93.50 244 ASP A O 1
ATOM 1925 N N . TRP A 1 245 ? -24.571 9.918 20.682 1.00 91.88 245 TRP A N 1
ATOM 1926 C CA . TRP A 1 245 ? -25.064 9.192 21.848 1.00 91.88 245 TRP A CA 1
ATOM 1927 C C . TRP A 1 245 ? -26.597 9.079 21.868 1.00 91.88 245 TRP A C 1
ATOM 1929 O O . TRP A 1 245 ? -27.129 8.218 22.572 1.00 91.88 245 TRP A O 1
ATOM 1939 N N . THR A 1 246 ? -27.318 9.902 21.095 1.00 92.75 246 THR A N 1
ATOM 1940 C CA . THR A 1 246 ? -28.793 9.918 21.072 1.00 92.75 246 THR A CA 1
ATOM 1941 C C . THR A 1 246 ? -29.381 8.671 20.417 1.00 92.75 246 THR A C 1
ATOM 1943 O O . THR A 1 246 ? -30.469 8.233 20.782 1.00 92.75 246 THR A O 1
ATOM 1946 N N . LYS A 1 247 ? -28.617 8.031 19.523 1.00 90.19 247 LYS A N 1
ATOM 1947 C CA . LYS A 1 247 ? -29.006 6.801 18.815 1.00 90.19 247 LYS A CA 1
ATOM 1948 C C . LYS A 1 247 ? -29.075 5.558 19.708 1.00 90.19 247 LYS A C 1
ATOM 1950 O O . LYS A 1 247 ? -29.509 4.511 19.252 1.00 90.19 247 LYS A O 1
ATOM 1955 N N . GLY A 1 248 ? -28.625 5.632 20.962 1.00 88.62 248 GLY A N 1
ATOM 1956 C CA . GLY A 1 248 ? -28.799 4.546 21.932 1.00 88.62 248 GLY A CA 1
ATOM 1957 C C . GLY A 1 248 ? -27.915 3.308 21.723 1.00 88.62 248 GLY A C 1
ATOM 1958 O O . GLY A 1 248 ? -28.074 2.326 22.450 1.00 88.62 248 GLY A O 1
ATOM 1959 N N . PHE A 1 249 ? -26.948 3.335 20.803 1.00 90.56 249 PHE A N 1
ATOM 1960 C CA . PHE A 1 249 ? -25.962 2.260 20.629 1.00 90.56 249 PHE A CA 1
ATOM 1961 C C . PHE A 1 249 ? -24.731 2.455 21.527 1.00 90.56 249 PHE A C 1
ATOM 1963 O O . PHE A 1 249 ? -24.414 3.570 21.945 1.00 90.56 249 PHE A O 1
ATOM 1970 N N . LYS A 1 250 ? -24.026 1.359 21.845 1.00 92.31 250 LYS A N 1
ATOM 1971 C CA . LYS A 1 250 ? -22.753 1.423 22.584 1.00 92.31 250 LYS A CA 1
ATOM 1972 C C . LYS A 1 250 ? -21.671 2.070 21.716 1.00 92.31 250 LYS A C 1
ATOM 1974 O O . LYS A 1 250 ? -21.622 1.842 20.505 1.00 92.31 250 LYS A O 1
ATOM 1979 N N . PHE A 1 251 ? -20.762 2.817 22.344 1.00 93.44 251 PHE A N 1
ATOM 1980 C CA . PHE A 1 251 ? -19.652 3.451 21.632 1.00 93.44 251 PHE A CA 1
ATOM 1981 C C . PHE A 1 251 ? -18.736 2.421 20.953 1.00 93.44 251 PHE A C 1
ATOM 1983 O O . PHE A 1 251 ? -18.328 2.621 19.810 1.00 93.44 251 PHE A O 1
ATOM 1990 N N . SER A 1 252 ? -18.475 1.287 21.609 1.00 92.44 252 SER A N 1
ATOM 1991 C CA . SER A 1 252 ? -17.620 0.214 21.086 1.00 92.44 252 SER A CA 1
ATOM 1992 C C . SER A 1 252 ? -18.096 -0.346 19.740 1.00 92.44 252 SER A C 1
ATOM 1994 O O . SER A 1 252 ? -17.282 -0.528 18.831 1.00 92.44 252 SER A O 1
ATOM 1996 N N . THR A 1 253 ? -19.406 -0.553 19.572 1.00 93.19 253 THR A N 1
ATOM 1997 C CA . THR A 1 253 ? -20.012 -1.028 18.317 1.00 93.19 253 THR A CA 1
ATOM 1998 C C . THR A 1 253 ? -19.715 -0.061 17.173 1.00 93.19 253 THR A C 1
ATOM 2000 O O . THR A 1 253 ? -19.261 -0.468 16.107 1.00 93.19 253 THR A O 1
ATOM 2003 N N . TYR A 1 254 ? -19.888 1.240 17.410 1.00 94.06 254 TYR A N 1
ATOM 2004 C CA . TYR A 1 254 ? -19.614 2.270 16.412 1.00 94.06 254 TYR A CA 1
ATOM 2005 C C . TYR A 1 254 ? -18.114 2.432 16.127 1.00 94.06 254 TYR A C 1
ATOM 2007 O O . TYR A 1 254 ? -17.692 2.492 14.970 1.00 94.06 254 TYR A O 1
ATOM 2015 N N . ALA A 1 255 ? -17.289 2.468 17.175 1.00 95.56 255 ALA A N 1
ATOM 2016 C CA . ALA A 1 255 ? -15.845 2.637 17.063 1.00 95.56 255 ALA A CA 1
ATOM 2017 C C . ALA A 1 255 ? -15.189 1.495 16.281 1.00 95.56 255 ALA A C 1
ATOM 2019 O O . ALA A 1 255 ? -14.268 1.739 15.500 1.00 95.56 255 ALA A O 1
ATOM 2020 N N . THR A 1 256 ? -15.699 0.269 16.426 1.00 95.88 256 THR A N 1
ATOM 2021 C CA . THR A 1 256 ? -15.175 -0.912 15.728 1.00 95.88 256 THR A CA 1
ATOM 2022 C C . THR A 1 256 ? -15.139 -0.718 14.212 1.00 95.88 256 THR A C 1
ATOM 2024 O O . THR A 1 256 ? -14.126 -1.040 13.590 1.00 95.88 256 THR A O 1
ATOM 2027 N N . TRP A 1 257 ? -16.172 -0.114 13.614 1.00 94.31 257 TRP A N 1
ATOM 2028 C CA . TRP A 1 257 ? -16.210 0.184 12.177 1.00 94.31 257 TRP A CA 1
ATOM 2029 C C . TRP A 1 257 ? -15.104 1.151 11.747 1.00 94.31 257 TRP A C 1
ATOM 2031 O O . TRP A 1 257 ? -14.355 0.868 10.811 1.00 94.31 257 TRP A O 1
ATOM 2041 N N . TRP A 1 258 ? -14.953 2.271 12.456 1.00 97.31 258 TRP A N 1
ATOM 2042 C CA . TRP A 1 258 ? -13.939 3.283 12.145 1.00 97.31 258 TRP A CA 1
ATOM 2043 C C . TRP A 1 258 ? -12.512 2.771 12.341 1.00 97.31 258 TRP A C 1
ATOM 2045 O O . TRP A 1 258 ? -11.635 3.079 11.531 1.00 97.31 258 TRP A O 1
ATOM 2055 N N . ILE A 1 259 ? -12.282 1.975 13.387 1.00 96.38 259 ILE A N 1
ATOM 2056 C CA . ILE A 1 259 ? -10.984 1.352 13.666 1.00 96.38 259 ILE A CA 1
ATOM 2057 C C . ILE A 1 259 ? -10.658 0.333 12.568 1.00 96.38 259 ILE A C 1
ATOM 2059 O O . ILE A 1 259 ? -9.591 0.408 11.958 1.00 96.38 259 ILE A O 1
ATOM 2063 N N . ARG A 1 260 ? -11.593 -0.575 12.252 1.00 96.56 260 ARG A N 1
ATOM 2064 C CA . ARG A 1 260 ? -11.432 -1.595 11.201 1.00 96.56 260 ARG A CA 1
ATOM 2065 C C . ARG A 1 260 ? -11.146 -0.957 9.841 1.00 96.56 260 ARG A C 1
ATOM 2067 O O . ARG A 1 260 ? -10.238 -1.404 9.137 1.00 96.56 260 ARG A O 1
ATOM 2074 N N . GLN A 1 261 ? -11.871 0.108 9.501 1.00 95.88 261 GLN A N 1
ATOM 2075 C CA . GLN A 1 261 ? -11.700 0.832 8.245 1.00 95.88 261 GLN A CA 1
ATOM 2076 C C . GLN A 1 261 ? -10.345 1.538 8.168 1.00 95.88 261 GLN A C 1
ATOM 2078 O O . GLN A 1 261 ? -9.672 1.459 7.142 1.00 95.88 261 GLN A O 1
ATOM 2083 N N . ALA A 1 262 ? -9.920 2.206 9.244 1.00 97.25 262 ALA A N 1
ATOM 2084 C CA . ALA A 1 262 ? -8.628 2.886 9.285 1.00 97.25 262 ALA A CA 1
ATOM 2085 C C . ALA A 1 262 ? -7.462 1.897 9.142 1.00 97.25 262 ALA A C 1
ATOM 2087 O O . ALA A 1 262 ? -6.573 2.119 8.320 1.00 97.25 262 ALA A O 1
ATOM 2088 N N . ILE A 1 263 ? -7.514 0.774 9.865 1.00 95.75 263 ILE A N 1
ATOM 2089 C CA . ILE A 1 263 ? -6.496 -0.280 9.794 1.00 95.75 263 ILE A CA 1
ATOM 2090 C C . ILE A 1 263 ? -6.453 -0.897 8.392 1.00 95.75 263 ILE A C 1
ATOM 2092 O O . ILE A 1 263 ? -5.395 -0.932 7.769 1.00 95.75 263 ILE A O 1
ATOM 2096 N N . THR A 1 264 ? -7.597 -1.335 7.859 1.00 94.69 264 THR A N 1
ATOM 2097 C CA . THR A 1 264 ? -7.663 -1.994 6.540 1.00 94.69 264 THR A CA 1
ATOM 2098 C C . THR A 1 264 ? -7.191 -1.064 5.425 1.00 94.69 264 THR A C 1
ATOM 2100 O O . THR A 1 264 ? -6.425 -1.476 4.552 1.00 94.69 264 THR A O 1
ATOM 2103 N N . ARG A 1 265 ? -7.584 0.214 5.484 1.00 95.19 265 ARG A N 1
ATOM 2104 C CA . ARG A 1 265 ? -7.133 1.232 4.534 1.00 95.19 265 ARG A CA 1
ATOM 2105 C C . ARG A 1 265 ? -5.632 1.480 4.632 1.00 95.19 265 ARG A C 1
ATOM 2107 O O . ARG A 1 265 ? -4.972 1.543 3.601 1.00 95.19 265 ARG A O 1
ATOM 2114 N N . SER A 1 266 ? -5.091 1.582 5.845 1.00 96.19 266 SER A N 1
ATOM 2115 C CA . SER A 1 266 ? -3.655 1.792 6.028 1.00 96.19 266 SER A CA 1
ATOM 2116 C C . SER A 1 266 ? -2.829 0.606 5.526 1.00 96.19 266 SER A C 1
ATOM 2118 O O . SER A 1 266 ? -1.826 0.796 4.840 1.00 96.19 266 SER A O 1
ATOM 2120 N N . ILE A 1 267 ? -3.294 -0.625 5.766 1.00 94.69 267 ILE A N 1
ATOM 2121 C CA . ILE A 1 267 ? -2.666 -1.831 5.211 1.00 94.69 267 ILE A CA 1
ATOM 2122 C C . ILE A 1 267 ? -2.644 -1.759 3.681 1.00 94.69 267 ILE A C 1
ATOM 2124 O O . ILE A 1 267 ? -1.597 -1.969 3.075 1.00 94.69 267 ILE A O 1
ATOM 2128 N N . ALA A 1 268 ? -3.769 -1.425 3.045 1.00 94.06 268 ALA A N 1
ATOM 2129 C CA . ALA A 1 268 ? -3.823 -1.298 1.589 1.00 94.06 268 ALA A CA 1
ATOM 2130 C C . ALA A 1 268 ? -2.887 -0.194 1.062 1.00 94.06 268 ALA A C 1
ATOM 2132 O O . ALA A 1 268 ? -2.261 -0.362 0.017 1.00 94.06 268 ALA A O 1
ATOM 2133 N N . ASP A 1 269 ? -2.772 0.921 1.789 1.00 93.88 269 ASP A N 1
ATOM 2134 C CA . ASP A 1 269 ? -2.021 2.089 1.345 1.00 93.88 269 ASP A CA 1
ATOM 2135 C C . ASP A 1 269 ? -0.500 1.988 1.578 1.00 93.88 269 ASP A C 1
ATOM 2137 O O . ASP A 1 269 ? 0.254 2.552 0.779 1.00 93.88 269 ASP A O 1
ATOM 2141 N N . GLN A 1 270 ? -0.062 1.309 2.649 1.00 93.38 270 GLN A N 1
ATOM 2142 C CA . GLN A 1 270 ? 1.320 1.350 3.156 1.00 93.38 270 GLN A CA 1
ATOM 2143 C C . GLN A 1 270 ? 2.002 -0.018 3.317 1.00 93.38 270 GLN A C 1
ATOM 2145 O O . GLN A 1 270 ? 3.226 -0.058 3.397 1.00 93.38 270 GLN A O 1
ATOM 2150 N N . ALA A 1 271 ? 1.277 -1.143 3.369 1.00 91.81 271 ALA A N 1
ATOM 2151 C CA . ALA A 1 271 ? 1.894 -2.441 3.694 1.00 91.81 271 ALA A CA 1
ATOM 2152 C C . ALA A 1 271 ? 2.776 -3.028 2.575 1.00 91.81 271 ALA A C 1
ATOM 2154 O O . ALA A 1 271 ? 3.404 -4.069 2.761 1.00 91.81 271 ALA A O 1
ATOM 2155 N N . ARG A 1 272 ? 2.798 -2.410 1.389 1.00 92.56 272 ARG A N 1
ATOM 2156 C CA . ARG A 1 272 ? 3.596 -2.853 0.239 1.00 92.56 272 ARG A CA 1
ATOM 2157 C C . ARG A 1 272 ? 4.670 -1.824 -0.095 1.00 92.56 272 ARG A C 1
ATOM 2159 O O . ARG A 1 272 ? 4.403 -0.626 -0.095 1.00 92.56 272 ARG A O 1
ATOM 2166 N N . THR A 1 273 ? 5.850 -2.310 -0.483 1.00 92.69 273 THR A N 1
ATOM 2167 C CA . THR A 1 273 ? 6.970 -1.483 -0.967 1.00 92.69 273 THR A CA 1
ATOM 2168 C C . THR A 1 273 ? 6.576 -0.643 -2.181 1.00 92.69 273 THR A C 1
ATOM 2170 O O . THR A 1 273 ? 6.927 0.530 -2.281 1.00 92.69 273 THR A O 1
ATOM 2173 N N . ILE A 1 274 ? 5.820 -1.243 -3.104 1.00 93.75 274 ILE A N 1
ATOM 2174 C CA . ILE A 1 274 ? 5.239 -0.560 -4.259 1.00 93.75 274 ILE A CA 1
ATOM 2175 C C . ILE A 1 274 ? 3.757 -0.357 -3.966 1.00 93.75 274 ILE A C 1
ATOM 2177 O O . ILE A 1 274 ? 3.013 -1.318 -3.772 1.00 93.75 274 ILE A O 1
ATOM 2181 N N . ARG A 1 275 ? 3.333 0.906 -3.927 1.00 94.69 275 ARG A N 1
ATOM 2182 C CA . ARG A 1 275 ? 1.948 1.276 -3.640 1.00 94.69 275 ARG A CA 1
ATOM 2183 C C . ARG A 1 275 ? 1.011 0.775 -4.740 1.00 94.69 275 ARG A C 1
ATOM 2185 O O . ARG A 1 275 ? 1.185 1.114 -5.909 1.00 94.69 275 ARG A O 1
ATOM 2192 N N . ILE A 1 276 ? -0.040 0.072 -4.332 1.00 93.25 276 ILE A N 1
ATOM 2193 C CA . ILE A 1 276 ? -1.132 -0.383 -5.196 1.00 93.25 276 ILE A CA 1
ATOM 2194 C C . ILE A 1 276 ? -2.405 0.396 -4.813 1.00 93.25 276 ILE A C 1
ATOM 2196 O O . ILE A 1 276 ? -2.661 0.586 -3.624 1.00 93.25 276 ILE A O 1
ATOM 2200 N N . PRO A 1 277 ? -3.211 0.887 -5.773 1.00 96.25 277 PRO A N 1
ATOM 2201 C CA . PRO A 1 277 ? -4.492 1.527 -5.468 1.00 96.25 277 PRO A CA 1
ATOM 2202 C C . PRO A 1 277 ? -5.463 0.611 -4.699 1.00 96.25 277 PRO A C 1
ATOM 2204 O O . PRO A 1 277 ? -5.503 -0.594 -4.935 1.00 96.25 277 PRO A O 1
ATOM 2207 N N . VAL A 1 278 ? -6.309 1.184 -3.832 1.00 92.50 278 VAL A N 1
ATOM 2208 C CA . VAL A 1 278 ? -7.196 0.424 -2.920 1.00 92.50 278 VAL A CA 1
ATOM 2209 C C . VAL A 1 278 ? -8.138 -0.540 -3.656 1.00 92.50 278 VAL A C 1
ATOM 2211 O O . VAL A 1 278 ? -8.208 -1.708 -3.287 1.00 92.50 278 VAL A O 1
ATOM 2214 N N . HIS A 1 279 ? -8.778 -0.105 -4.747 1.00 93.12 279 HIS A N 1
ATOM 2215 C CA . HIS A 1 279 ? -9.680 -0.959 -5.537 1.00 93.12 279 HIS A CA 1
ATOM 2216 C C . HIS A 1 279 ? -8.973 -2.195 -6.126 1.00 93.12 279 HIS A C 1
ATOM 2218 O O . HIS A 1 279 ? -9.570 -3.262 -6.266 1.00 93.12 279 HIS A O 1
ATOM 2224 N N . MET A 1 280 ? -7.676 -2.085 -6.438 1.00 93.81 280 MET A N 1
ATOM 2225 C CA . MET A 1 280 ? -6.885 -3.227 -6.897 1.00 93.81 280 MET A CA 1
ATOM 2226 C C . MET A 1 280 ? -6.594 -4.189 -5.744 1.00 93.81 280 MET A C 1
ATOM 2228 O O . MET A 1 280 ? -6.671 -5.397 -5.938 1.00 93.81 280 MET A O 1
ATOM 2232 N N . VAL A 1 281 ? -6.330 -3.687 -4.533 1.00 93.25 281 VAL A N 1
ATOM 2233 C CA . VAL A 1 281 ? -6.156 -4.526 -3.332 1.00 93.25 281 VAL A CA 1
ATOM 2234 C C . VAL A 1 281 ? -7.448 -5.274 -2.984 1.00 93.25 281 VAL A C 1
ATOM 2236 O O . VAL A 1 281 ? -7.405 -6.461 -2.659 1.00 93.25 281 VAL A O 1
ATOM 2239 N N . GLU A 1 282 ? -8.604 -4.619 -3.090 1.00 90.31 282 GLU A N 1
ATOM 2240 C CA . GLU A 1 282 ? -9.920 -5.252 -2.919 1.00 90.31 282 GLU A CA 1
ATOM 2241 C C . GLU A 1 282 ? -10.149 -6.354 -3.955 1.00 90.31 282 GLU A C 1
ATOM 2243 O O . GLU A 1 282 ? -10.510 -7.474 -3.590 1.00 90.31 282 GLU A O 1
ATOM 2248 N N . THR A 1 283 ? -9.845 -6.068 -5.225 1.00 92.50 283 THR A N 1
ATOM 2249 C CA . THR A 1 283 ? -9.941 -7.045 -6.318 1.00 92.50 283 THR A CA 1
ATOM 2250 C C . THR A 1 283 ? -9.020 -8.244 -6.077 1.00 92.50 283 THR A C 1
ATOM 2252 O O . THR A 1 283 ? -9.462 -9.383 -6.210 1.00 92.50 283 THR A O 1
ATOM 2255 N N . ILE A 1 284 ? -7.772 -8.017 -5.646 1.00 92.25 284 ILE A N 1
ATOM 2256 C CA . ILE A 1 284 ? -6.817 -9.079 -5.285 1.00 92.25 284 ILE A CA 1
ATOM 2257 C C . ILE A 1 284 ? -7.364 -9.924 -4.130 1.00 92.25 284 ILE A C 1
ATOM 2259 O O . ILE A 1 284 ? -7.324 -11.151 -4.187 1.00 92.25 284 ILE A O 1
ATOM 2263 N N . ASN A 1 285 ? -7.915 -9.299 -3.089 1.00 91.44 285 ASN A N 1
ATOM 2264 C CA . ASN A 1 285 ? -8.486 -10.028 -1.958 1.00 91.44 285 ASN A CA 1
ATOM 2265 C C . ASN A 1 285 ? -9.719 -10.844 -2.362 1.00 91.44 285 ASN A C 1
ATOM 2267 O O . ASN A 1 285 ? -9.850 -11.985 -1.919 1.00 91.44 285 ASN A O 1
ATOM 2271 N N . LYS A 1 286 ? -10.601 -10.294 -3.207 1.00 90.88 286 LYS A N 1
ATOM 2272 C CA . LYS A 1 286 ? -11.763 -11.010 -3.756 1.00 90.88 286 LYS A CA 1
ATOM 2273 C C . LYS A 1 286 ? -11.300 -12.204 -4.597 1.00 90.88 286 LYS A C 1
ATOM 2275 O O . LYS A 1 286 ? -11.746 -13.318 -4.343 1.00 90.88 286 LYS A O 1
ATOM 2280 N N . LEU A 1 287 ? -10.318 -12.005 -5.481 1.00 91.06 287 LEU A N 1
ATOM 2281 C CA . LEU A 1 287 ? -9.693 -13.067 -6.276 1.00 91.06 287 LEU A CA 1
ATOM 2282 C C . LEU A 1 287 ? -9.109 -14.164 -5.379 1.00 91.06 287 LEU A C 1
ATOM 2284 O O . LEU A 1 287 ? -9.411 -15.336 -5.576 1.00 91.06 287 LEU A O 1
ATOM 2288 N N . MET A 1 288 ? -8.341 -13.805 -4.346 1.00 90.06 288 MET A N 1
ATOM 2289 C CA . MET A 1 288 ? -7.753 -14.773 -3.415 1.00 90.06 288 MET A CA 1
ATOM 2290 C C . MET A 1 288 ? -8.811 -15.540 -2.612 1.00 90.06 288 MET A C 1
ATOM 2292 O O . MET A 1 288 ? -8.635 -16.731 -2.363 1.00 90.06 288 MET A O 1
ATOM 2296 N N . ARG A 1 289 ? -9.919 -14.899 -2.210 1.00 90.88 289 ARG A N 1
ATOM 2297 C CA . ARG A 1 289 ? -11.044 -15.579 -1.540 1.00 90.88 289 ARG A CA 1
ATOM 2298 C C . ARG A 1 289 ? -11.730 -16.566 -2.483 1.00 90.88 289 ARG A C 1
ATOM 2300 O O . ARG A 1 289 ? -11.914 -17.723 -2.111 1.00 90.88 289 ARG A O 1
ATOM 2307 N N . THR A 1 290 ? -12.045 -16.140 -3.705 1.00 91.50 290 THR A N 1
ATOM 2308 C CA . THR A 1 290 ? -12.673 -16.996 -4.722 1.00 91.50 290 THR A CA 1
ATOM 2309 C C . THR A 1 290 ? -11.764 -18.152 -5.119 1.00 91.50 290 THR A C 1
ATOM 2311 O O . THR A 1 290 ? -12.229 -19.285 -5.197 1.00 91.50 290 THR A O 1
ATOM 2314 N N . SER A 1 291 ? -10.460 -17.904 -5.272 1.00 90.69 291 SER A N 1
ATOM 2315 C CA . SER A 1 291 ? -9.460 -18.936 -5.551 1.00 90.69 291 SER A CA 1
ATOM 2316 C C . SER A 1 291 ? -9.389 -19.977 -4.434 1.00 90.69 291 SER A C 1
ATOM 2318 O O . SER A 1 291 ? -9.343 -21.163 -4.733 1.00 90.69 291 SER A O 1
ATOM 2320 N N . ARG A 1 292 ? -9.420 -19.574 -3.153 1.00 91.12 292 ARG A N 1
ATOM 2321 C CA . ARG A 1 292 ? -9.445 -20.529 -2.026 1.00 91.12 292 ARG A CA 1
ATOM 2322 C C . ARG A 1 292 ? -10.731 -21.351 -1.997 1.00 91.12 292 ARG A C 1
ATOM 2324 O O . ARG A 1 292 ? -10.664 -22.555 -1.776 1.00 91.12 292 ARG A O 1
ATOM 2331 N N . ARG A 1 293 ? -11.883 -20.722 -2.254 1.00 92.00 293 ARG A N 1
ATOM 2332 C CA . ARG A 1 293 ? -13.176 -21.418 -2.336 1.00 92.00 293 ARG A CA 1
ATOM 2333 C C . ARG A 1 293 ? -13.182 -22.437 -3.478 1.00 92.00 293 ARG A C 1
ATOM 2335 O O . ARG A 1 293 ? -13.541 -23.583 -3.267 1.00 92.00 293 ARG A O 1
ATOM 2342 N N . LEU A 1 294 ? -12.706 -22.044 -4.661 1.00 93.25 294 LEU A N 1
ATOM 2343 C CA . LEU A 1 294 ? -12.560 -22.944 -5.809 1.00 93.25 294 LEU A CA 1
ATOM 2344 C C . LEU A 1 294 ? -11.575 -24.081 -5.544 1.00 93.25 294 LEU A C 1
ATOM 2346 O O . LEU A 1 294 ? -11.843 -25.209 -5.936 1.00 93.25 294 LEU A O 1
ATOM 2350 N N . MET A 1 295 ? -10.467 -23.806 -4.858 1.00 93.75 295 MET A N 1
ATOM 2351 C CA . MET A 1 295 ? -9.503 -24.837 -4.474 1.00 93.75 295 MET A CA 1
ATOM 2352 C C . MET A 1 295 ? -10.137 -25.884 -3.551 1.00 93.75 295 MET A C 1
ATOM 2354 O O . MET A 1 295 ? -9.857 -27.071 -3.691 1.00 93.75 295 MET A O 1
ATOM 2358 N N . GLN A 1 296 ? -11.016 -25.457 -2.639 1.00 94.06 296 GLN A N 1
ATOM 2359 C CA . GLN A 1 296 ? -11.777 -26.358 -1.775 1.00 94.06 296 GLN A CA 1
ATOM 2360 C C . GLN A 1 296 ? -12.826 -27.161 -2.558 1.00 94.06 296 GLN A C 1
ATOM 2362 O O . GLN A 1 296 ? -12.946 -28.362 -2.336 1.00 94.06 296 GLN A O 1
ATOM 2367 N N . ASP A 1 297 ? -13.546 -26.521 -3.484 1.00 93.88 297 ASP A N 1
ATOM 2368 C CA . ASP A 1 297 ? -14.576 -27.166 -4.309 1.00 93.88 297 ASP A CA 1
ATOM 2369 C C . ASP A 1 297 ? -13.969 -28.204 -5.284 1.00 93.88 297 ASP A C 1
ATOM 2371 O O . ASP A 1 297 ? -14.531 -29.278 -5.489 1.00 93.88 297 ASP A O 1
ATOM 2375 N N . LEU A 1 298 ? -12.822 -27.884 -5.898 1.00 92.25 298 LEU A N 1
ATOM 2376 C CA . LEU A 1 298 ? -12.191 -28.676 -6.965 1.00 92.25 298 LEU A CA 1
ATOM 2377 C C . LEU A 1 298 ? -11.108 -29.642 -6.463 1.00 92.25 298 LEU A C 1
ATOM 2379 O O . LEU A 1 298 ? -10.721 -30.551 -7.195 1.00 92.25 298 LEU A O 1
ATOM 2383 N N . GLY A 1 299 ? -10.559 -29.423 -5.264 1.00 93.12 299 GLY A N 1
ATOM 2384 C CA . GLY A 1 299 ? -9.432 -30.196 -4.729 1.00 93.12 299 GLY A CA 1
ATOM 2385 C C . GLY A 1 299 ? -8.105 -30.003 -5.483 1.00 93.12 299 GLY A C 1
ATOM 2386 O O . GLY A 1 299 ? -7.160 -30.755 -5.255 1.00 93.12 299 GLY A O 1
ATOM 2387 N N . ARG A 1 300 ? -8.022 -29.014 -6.382 1.00 92.38 300 ARG A N 1
ATOM 2388 C CA . ARG A 1 300 ? -6.820 -28.631 -7.144 1.00 92.38 300 ARG A CA 1
ATOM 2389 C C . ARG A 1 300 ? -6.699 -27.113 -7.244 1.00 92.38 300 ARG A C 1
ATOM 2391 O O . ARG A 1 300 ? -7.675 -26.402 -7.008 1.00 92.38 300 ARG A O 1
ATOM 2398 N N . GLU A 1 301 ? -5.529 -26.617 -7.642 1.00 89.06 301 GLU A N 1
ATOM 2399 C CA . GLU A 1 301 ? -5.377 -25.195 -7.957 1.00 89.06 301 GLU A CA 1
ATOM 2400 C C . GLU A 1 301 ? -6.290 -24.810 -9.142 1.00 89.06 301 GLU A C 1
ATOM 2402 O O . GLU A 1 301 ? -6.314 -25.510 -10.167 1.00 89.06 301 GLU A O 1
ATOM 2407 N N . PRO A 1 302 ? -7.097 -23.743 -9.003 1.00 93.75 302 PRO A N 1
ATOM 2408 C CA . PRO A 1 302 ? -8.010 -23.314 -10.051 1.00 93.75 302 PRO A CA 1
ATOM 2409 C C . PRO A 1 302 ? -7.258 -22.628 -11.190 1.00 93.75 302 PRO A C 1
ATOM 2411 O O . PRO A 1 302 ? -6.275 -21.914 -10.981 1.00 93.75 302 PRO A O 1
ATOM 2414 N N . THR A 1 303 ? -7.741 -22.820 -12.413 1.00 93.25 303 THR A N 1
ATOM 2415 C CA . THR A 1 303 ? -7.173 -22.138 -13.579 1.00 93.25 303 THR A CA 1
ATOM 2416 C C . THR A 1 303 ? -7.618 -20.669 -13.619 1.00 93.25 303 THR A C 1
ATOM 2418 O O . THR A 1 303 ? -8.699 -20.339 -13.125 1.00 93.25 303 THR A O 1
ATOM 2421 N N . PRO A 1 304 ? -6.835 -19.754 -14.228 1.00 92.06 304 PRO A N 1
ATOM 2422 C CA . PRO A 1 304 ? -7.233 -18.348 -14.350 1.00 92.06 304 PRO A CA 1
ATOM 2423 C C . PRO A 1 304 ? -8.578 -18.132 -15.060 1.00 92.06 304 PRO A C 1
ATOM 2425 O O . PRO A 1 304 ? -9.267 -17.159 -14.769 1.00 92.06 304 PRO A O 1
ATOM 2428 N N . GLU A 1 305 ? -8.953 -19.043 -15.962 1.00 91.56 305 GLU A N 1
ATOM 2429 C CA . GLU A 1 305 ? -10.231 -19.026 -16.683 1.00 91.56 305 GLU A CA 1
ATOM 2430 C C . GLU A 1 305 ? -11.406 -19.333 -15.741 1.00 91.56 305 GLU A C 1
ATOM 2432 O O . GLU A 1 305 ? -12.353 -18.554 -15.670 1.00 91.56 305 GLU A O 1
ATOM 2437 N N . GLU A 1 306 ? -11.294 -20.386 -14.925 1.00 90.44 306 GLU A N 1
ATOM 2438 C CA . GLU A 1 306 ? -12.305 -20.759 -13.919 1.00 90.44 306 GLU A CA 1
ATOM 2439 C C . GLU A 1 306 ? -12.472 -19.686 -12.832 1.00 90.44 306 GLU A C 1
ATOM 2441 O O . GLU A 1 306 ? -13.577 -19.434 -12.344 1.00 90.44 306 GLU A O 1
ATOM 2446 N N . ILE A 1 307 ? -11.370 -19.032 -12.444 1.00 90.44 307 ILE A N 1
ATOM 2447 C CA . ILE A 1 307 ? -11.412 -17.909 -11.500 1.00 90.44 307 ILE A CA 1
ATOM 2448 C C . ILE A 1 307 ? -12.168 -16.733 -12.121 1.00 90.44 307 ILE A C 1
ATOM 2450 O O . ILE A 1 307 ? -13.002 -16.143 -11.439 1.00 90.44 307 ILE A O 1
ATOM 2454 N N . GLY A 1 308 ? -11.887 -16.400 -13.386 1.00 90.69 308 GLY A N 1
ATOM 2455 C CA . GLY A 1 308 ? -12.535 -15.303 -14.111 1.00 90.69 308 GLY A CA 1
ATOM 2456 C C . GLY A 1 308 ? -14.043 -15.497 -14.259 1.00 90.69 308 GLY A C 1
ATOM 2457 O O . GLY A 1 308 ? -14.803 -14.570 -13.985 1.00 90.69 308 GLY A O 1
ATOM 2458 N N . GLU A 1 309 ? -14.483 -16.716 -14.579 1.00 89.62 309 GLU A N 1
ATOM 2459 C CA . GLU A 1 309 ? -15.907 -17.062 -14.697 1.00 89.62 309 GLU A CA 1
ATOM 2460 C C . GLU A 1 309 ? -16.658 -16.859 -13.369 1.00 89.62 309 GLU A C 1
ATOM 2462 O O . GLU A 1 309 ? -17.721 -16.241 -13.328 1.00 89.62 309 GLU A O 1
ATOM 2467 N N . LYS A 1 310 ? -16.071 -17.289 -12.243 1.00 88.31 310 LYS A N 1
ATOM 2468 C CA . LYS A 1 310 ? -16.676 -17.095 -10.910 1.00 88.31 310 LYS A CA 1
ATOM 2469 C C . LYS A 1 310 ? -16.531 -15.657 -10.388 1.00 88.31 310 LYS A C 1
ATOM 2471 O O . LYS A 1 310 ? -17.234 -15.270 -9.456 1.00 88.31 310 LYS A O 1
ATOM 2476 N N . MET A 1 311 ? -15.621 -14.870 -10.964 1.00 85.50 311 MET A N 1
ATOM 2477 C CA . MET A 1 311 ? -15.340 -13.472 -10.623 1.00 85.50 311 MET A CA 1
ATOM 2478 C C . MET A 1 311 ? -15.996 -12.519 -11.627 1.00 85.50 311 MET A C 1
ATOM 2480 O O . MET A 1 311 ? -15.306 -11.874 -12.414 1.00 85.50 311 MET A O 1
ATOM 2484 N N . ASP A 1 312 ? -17.325 -12.408 -11.580 1.00 82.56 312 ASP A N 1
ATOM 2485 C CA . ASP A 1 312 ? -18.110 -11.455 -12.383 1.00 82.56 312 ASP A CA 1
ATOM 2486 C C . ASP A 1 312 ? -17.796 -11.505 -13.901 1.00 82.56 312 ASP A C 1
ATOM 2488 O O . ASP A 1 312 ? -17.832 -10.477 -14.578 1.00 82.56 312 ASP A O 1
ATOM 2492 N N . ASN A 1 313 ? -17.469 -12.690 -14.443 1.00 81.81 313 ASN A N 1
ATOM 2493 C CA . ASN A 1 313 ? -17.028 -12.899 -15.832 1.00 81.81 313 ASN A CA 1
ATOM 2494 C C . ASN A 1 313 ? -15.853 -11.999 -16.255 1.00 81.81 313 ASN A C 1
ATOM 2496 O O . ASN A 1 313 ? -15.863 -11.369 -17.316 1.00 81.81 313 ASN A O 1
ATOM 2500 N N . MET A 1 314 ? -14.823 -11.927 -15.415 1.00 87.25 314 MET A N 1
ATOM 2501 C CA . MET A 1 314 ? -13.594 -11.216 -15.742 1.00 87.25 314 MET A CA 1
ATOM 2502 C C . MET A 1 314 ? -12.781 -11.964 -16.807 1.00 87.25 314 MET A C 1
ATOM 2504 O O . MET A 1 314 ? -12.643 -13.185 -16.761 1.00 87.25 314 MET A O 1
ATOM 2508 N N . ASP A 1 315 ? -12.188 -11.210 -17.734 1.00 92.81 315 ASP A N 1
ATOM 2509 C CA . ASP A 1 315 ? -11.334 -11.770 -18.779 1.00 92.81 315 ASP A CA 1
ATOM 2510 C C . ASP A 1 315 ? -10.092 -12.494 -18.197 1.00 92.81 315 ASP A C 1
ATOM 2512 O O . ASP A 1 315 ? -9.440 -11.956 -17.287 1.00 92.81 315 ASP A O 1
ATOM 2516 N N . PRO A 1 316 ? -9.716 -13.683 -18.714 1.00 91.81 316 PRO A N 1
ATOM 2517 C CA . PRO A 1 316 ? -8.584 -14.451 -18.196 1.00 91.81 316 PRO A CA 1
ATOM 2518 C C . PRO A 1 316 ? -7.242 -13.712 -18.262 1.00 91.81 316 PRO A C 1
ATOM 2520 O O . PRO A 1 316 ? -6.365 -13.953 -17.426 1.00 91.81 316 PRO A O 1
ATOM 2523 N N . GLU A 1 317 ? -7.046 -12.804 -19.224 1.00 93.12 317 GLU A N 1
ATOM 2524 C CA . GLU A 1 317 ? -5.817 -12.013 -19.321 1.00 93.12 317 GLU A CA 1
ATOM 2525 C C . GLU A 1 317 ? -5.709 -11.021 -18.160 1.00 93.12 317 GLU A C 1
ATOM 2527 O O . GLU A 1 317 ? -4.657 -10.913 -17.524 1.00 93.12 317 GLU A O 1
ATOM 2532 N N . LYS A 1 318 ? -6.829 -10.393 -17.796 1.00 91.44 318 LYS A N 1
ATOM 2533 C CA . LYS A 1 318 ? -6.908 -9.481 -16.651 1.00 91.44 318 LYS A CA 1
ATOM 2534 C C . LYS A 1 318 ? -6.664 -10.203 -15.324 1.00 91.44 318 LYS A C 1
ATOM 2536 O O . LYS A 1 318 ? -5.962 -9.679 -14.462 1.00 91.44 318 LYS A O 1
ATOM 2541 N N . VAL A 1 319 ? -7.163 -11.431 -15.165 1.00 92.62 319 VAL A N 1
ATOM 2542 C CA . VAL A 1 319 ? -6.869 -12.272 -13.986 1.00 92.62 319 VAL A CA 1
ATOM 2543 C C . VAL A 1 319 ? -5.366 -12.558 -13.882 1.00 92.62 319 VAL A C 1
ATOM 2545 O O . VAL A 1 319 ? -4.786 -12.429 -12.802 1.00 92.62 319 VAL A O 1
ATOM 2548 N N . ARG A 1 320 ? -4.701 -12.877 -15.003 1.00 92.88 320 ARG A N 1
ATOM 2549 C CA . ARG A 1 320 ? -3.238 -13.071 -15.044 1.00 92.88 320 ARG A CA 1
ATOM 2550 C C . ARG A 1 320 ? -2.478 -11.791 -14.700 1.00 92.88 320 ARG A C 1
ATOM 2552 O O . ARG A 1 320 ? -1.459 -11.863 -14.017 1.00 92.88 320 ARG A O 1
ATOM 2559 N N . GLU A 1 321 ? -2.952 -10.633 -15.148 1.00 93.19 321 GLU A N 1
ATOM 2560 C CA . GLU A 1 321 ? -2.364 -9.339 -14.794 1.00 93.19 321 GLU A CA 1
ATOM 2561 C C . GLU A 1 321 ? -2.476 -9.064 -13.289 1.00 93.19 321 GLU A C 1
ATOM 2563 O O . GLU A 1 321 ? -1.479 -8.739 -12.642 1.00 93.19 321 GLU A O 1
ATOM 2568 N N . ILE A 1 322 ? -3.653 -9.284 -12.699 1.00 92.75 322 ILE A N 1
ATOM 2569 C CA . ILE A 1 322 ? -3.869 -9.112 -11.256 1.00 92.75 322 ILE A CA 1
ATOM 2570 C C . ILE A 1 322 ? -2.981 -10.073 -10.454 1.00 92.75 322 ILE A C 1
ATOM 2572 O O . ILE A 1 322 ? -2.382 -9.665 -9.458 1.00 92.75 322 ILE A O 1
ATOM 2576 N N . LEU A 1 323 ? -2.836 -11.325 -10.903 1.00 91.31 323 LEU A N 1
ATOM 2577 C CA . LEU A 1 323 ? -1.931 -12.301 -10.287 1.00 91.31 323 LEU A CA 1
ATOM 2578 C C . LEU A 1 323 ? -0.469 -11.835 -10.323 1.00 91.31 323 LEU A C 1
ATOM 2580 O O . LEU A 1 323 ? 0.232 -11.988 -9.324 1.00 91.31 323 LEU A O 1
ATOM 2584 N N . LYS A 1 324 ? -0.017 -11.218 -11.425 1.00 92.94 324 LYS A N 1
ATOM 2585 C CA . LYS A 1 324 ? 1.326 -10.615 -11.517 1.00 92.94 324 LYS A CA 1
ATOM 2586 C C . LYS A 1 324 ? 1.490 -9.459 -10.531 1.00 92.94 324 LYS A C 1
ATOM 2588 O O . LYS A 1 324 ? 2.486 -9.410 -9.819 1.00 92.94 324 LYS A O 1
ATOM 2593 N N . ILE A 1 325 ? 0.506 -8.561 -10.448 1.00 92.69 325 ILE A N 1
ATOM 2594 C CA . ILE A 1 325 ? 0.531 -7.411 -9.526 1.00 92.69 325 ILE A CA 1
ATOM 2595 C C . ILE A 1 325 ? 0.498 -7.867 -8.059 1.00 92.69 325 ILE A C 1
ATOM 2597 O O . ILE A 1 325 ? 1.085 -7.222 -7.193 1.00 92.69 325 ILE A O 1
ATOM 2601 N N . SER A 1 326 ? -0.170 -8.985 -7.764 1.00 90.94 326 SER A N 1
ATOM 2602 C CA . SER A 1 326 ? -0.282 -9.522 -6.406 1.00 90.94 326 SER A CA 1
ATOM 2603 C C . SER A 1 326 ? 1.046 -10.044 -5.837 1.00 90.94 326 SER A C 1
ATOM 2605 O O . SER A 1 326 ? 1.127 -10.252 -4.622 1.00 90.94 326 SER A O 1
ATOM 2607 N N . GLN A 1 327 ? 2.071 -10.270 -6.665 1.00 91.06 327 GLN A N 1
ATOM 2608 C CA . GLN A 1 327 ? 3.361 -10.795 -6.216 1.00 91.06 327 GLN A CA 1
ATOM 2609 C C . GLN A 1 327 ? 4.075 -9.814 -5.273 1.00 91.06 327 GLN A C 1
ATOM 2611 O O . GLN A 1 327 ? 4.026 -8.595 -5.442 1.00 91.06 327 GLN A O 1
ATOM 2616 N N . ASN A 1 328 ? 4.736 -10.353 -4.247 1.00 89.12 328 ASN A N 1
ATOM 2617 C CA . ASN A 1 328 ? 5.523 -9.555 -3.309 1.00 89.12 328 ASN A CA 1
ATOM 2618 C C . ASN A 1 328 ? 6.949 -9.361 -3.836 1.00 89.12 328 ASN A C 1
ATOM 2620 O O . ASN A 1 328 ? 7.484 -10.219 -4.531 1.00 89.12 328 ASN A O 1
ATOM 2624 N N . THR A 1 329 ? 7.576 -8.241 -3.477 1.00 91.69 329 THR A N 1
ATOM 2625 C CA . THR A 1 329 ? 8.985 -7.983 -3.794 1.00 91.69 329 THR A CA 1
ATOM 2626 C C . THR A 1 329 ? 9.895 -8.835 -2.913 1.00 91.69 329 THR A C 1
ATOM 2628 O O . THR A 1 329 ? 9.736 -8.822 -1.691 1.00 91.69 329 THR A O 1
ATOM 2631 N N . THR A 1 330 ? 10.870 -9.511 -3.515 1.00 90.75 330 THR A N 1
ATOM 2632 C CA . THR A 1 330 ? 11.920 -10.257 -2.803 1.00 90.75 330 THR A CA 1
ATOM 2633 C C . THR A 1 330 ? 13.131 -9.360 -2.547 1.00 90.75 330 THR A C 1
ATOM 2635 O O . THR A 1 330 ? 13.402 -8.447 -3.329 1.00 90.75 330 THR A O 1
ATOM 2638 N N . SER A 1 331 ? 13.852 -9.596 -1.449 1.00 92.75 331 SER A N 1
ATOM 2639 C CA . SER A 1 331 ? 15.108 -8.893 -1.182 1.00 92.75 331 SER A CA 1
ATOM 2640 C C . SER A 1 331 ? 16.212 -9.407 -2.103 1.00 92.75 331 SER A C 1
ATOM 2642 O O . SER A 1 331 ? 16.310 -10.605 -2.354 1.00 92.75 331 SER A O 1
ATOM 2644 N N . LEU A 1 332 ? 17.083 -8.508 -2.559 1.00 92.38 332 LEU A N 1
ATOM 2645 C CA . LEU A 1 332 ? 18.302 -8.898 -3.269 1.00 92.38 332 LEU A CA 1
ATOM 2646 C C . LEU A 1 332 ? 19.295 -9.620 -2.363 1.00 92.38 332 LEU A C 1
ATOM 2648 O O . LEU A 1 332 ? 20.138 -10.332 -2.881 1.00 92.38 332 LEU A O 1
ATOM 2652 N N . GLU A 1 333 ? 19.175 -9.450 -1.045 1.00 90.31 333 GLU A N 1
ATOM 2653 C CA . GLU A 1 333 ? 20.010 -10.109 -0.033 1.00 90.31 333 GLU A CA 1
ATOM 2654 C C . GLU A 1 333 ? 19.502 -11.502 0.359 1.00 90.31 333 GLU A C 1
ATOM 2656 O O . GLU A 1 333 ? 20.072 -12.154 1.229 1.00 90.31 333 GLU A O 1
ATOM 2661 N N . THR A 1 334 ? 18.400 -11.969 -0.236 1.00 90.75 334 THR A N 1
ATOM 2662 C CA . THR A 1 334 ? 17.900 -13.314 0.048 1.00 90.75 334 THR A CA 1
ATOM 2663 C C . THR A 1 334 ? 18.932 -14.345 -0.434 1.00 90.75 334 THR A C 1
ATOM 2665 O O . THR A 1 334 ? 19.269 -14.322 -1.623 1.00 90.75 334 THR A O 1
ATOM 2668 N N . PRO A 1 335 ? 19.439 -15.230 0.450 1.00 90.06 335 PRO A N 1
ATOM 2669 C CA . PRO A 1 335 ? 20.376 -16.274 0.050 1.00 90.06 335 PRO A CA 1
ATOM 2670 C C . PRO A 1 335 ? 19.686 -17.248 -0.907 1.00 90.06 335 PRO A C 1
ATOM 2672 O O . PRO A 1 335 ? 18.492 -17.537 -0.767 1.00 90.06 335 PRO A O 1
ATOM 2675 N N . VAL A 1 336 ? 20.427 -17.730 -1.901 1.00 89.81 336 VAL A N 1
ATOM 2676 C CA . VAL A 1 336 ? 19.928 -18.629 -2.945 1.00 89.81 336 VAL A CA 1
ATOM 2677 C C . VAL A 1 336 ? 20.651 -19.967 -2.848 1.00 89.81 336 VAL A C 1
ATOM 2679 O O . VAL A 1 336 ? 21.857 -20.042 -3.048 1.00 89.81 336 VAL A O 1
ATOM 2682 N N . GLY A 1 337 ? 19.885 -21.037 -2.619 1.00 84.38 337 GLY A N 1
ATOM 2683 C CA . GLY A 1 337 ? 20.402 -22.403 -2.498 1.00 84.38 337 GLY A CA 1
ATOM 2684 C C . GLY A 1 337 ? 20.656 -22.842 -1.051 1.00 84.38 337 GLY A C 1
ATOM 2685 O O . GLY A 1 337 ? 20.429 -22.087 -0.114 1.00 84.38 337 GLY A O 1
ATOM 2686 N N . ASP A 1 338 ? 21.081 -24.097 -0.898 1.00 78.31 338 ASP A N 1
ATOM 2687 C CA . ASP A 1 338 ? 21.439 -24.755 0.378 1.00 78.31 338 ASP A CA 1
ATOM 2688 C C . ASP A 1 338 ? 22.927 -25.179 0.383 1.00 78.31 338 ASP A C 1
ATOM 2690 O O . ASP A 1 338 ? 23.348 -26.065 1.120 1.00 78.31 338 ASP A O 1
ATOM 2694 N N . GLY A 1 339 ? 23.720 -24.623 -0.542 1.00 68.94 339 GLY A N 1
ATOM 2695 C CA . GLY A 1 339 ? 25.147 -24.921 -0.677 1.00 68.94 339 GLY A CA 1
ATOM 2696 C C . GLY A 1 339 ? 26.003 -24.151 0.331 1.00 68.94 339 GLY A C 1
ATOM 2697 O O . GLY A 1 339 ? 25.558 -23.157 0.892 1.00 68.94 339 GLY A O 1
ATOM 2698 N N . GLU A 1 340 ? 27.251 -24.591 0.524 1.00 65.88 340 GLU A N 1
ATOM 2699 C CA . GLU A 1 340 ? 28.259 -23.898 1.356 1.00 65.88 340 GLU A CA 1
ATOM 2700 C C . GLU A 1 340 ? 28.664 -22.518 0.807 1.00 65.88 340 GLU A C 1
ATOM 2702 O O . GLU A 1 340 ? 29.276 -21.727 1.523 1.00 65.88 340 GLU A O 1
ATOM 2707 N N . ASP A 1 341 ? 28.334 -22.226 -0.451 1.00 72.62 341 ASP A N 1
ATOM 2708 C CA . ASP A 1 341 ? 28.555 -20.919 -1.052 1.00 72.62 341 ASP A CA 1
ATOM 2709 C C . ASP A 1 341 ? 27.418 -19.976 -0.632 1.00 72.62 341 ASP A C 1
ATOM 2711 O O . ASP A 1 341 ? 26.271 -20.192 -1.030 1.00 72.62 341 ASP A O 1
ATOM 2715 N N . ASP A 1 342 ? 27.744 -18.916 0.119 1.00 80.19 342 ASP A N 1
ATOM 2716 C CA . ASP A 1 342 ? 26.856 -17.809 0.534 1.00 80.19 342 ASP A CA 1
ATOM 2717 C C . ASP A 1 342 ? 26.363 -16.974 -0.676 1.00 80.19 342 ASP A C 1
ATOM 2719 O O . ASP A 1 342 ? 26.517 -15.754 -0.734 1.00 80.19 342 ASP A O 1
ATOM 2723 N N . SER A 1 343 ? 25.809 -17.633 -1.694 1.00 88.69 343 SER A N 1
ATOM 2724 C CA . SER A 1 343 ? 25.338 -17.014 -2.927 1.00 88.69 343 SER A CA 1
ATOM 2725 C C . SER A 1 343 ? 24.064 -16.234 -2.652 1.00 88.69 343 SER A C 1
ATOM 2727 O O . SER A 1 343 ? 23.094 -16.755 -2.091 1.00 88.69 343 SER A O 1
ATOM 2729 N N . ILE A 1 344 ? 24.041 -14.980 -3.081 1.00 92.44 344 ILE A N 1
ATOM 2730 C CA . ILE A 1 344 ? 22.930 -14.072 -2.830 1.00 92.44 344 ILE A CA 1
ATOM 2731 C C . ILE A 1 344 ? 22.148 -13.868 -4.133 1.00 92.44 344 ILE A C 1
ATOM 2733 O O . ILE A 1 344 ? 22.717 -13.889 -5.223 1.00 92.44 344 ILE A O 1
ATOM 2737 N N . LEU A 1 345 ? 20.833 -13.637 -4.058 1.00 91.44 345 LEU A N 1
ATOM 2738 C CA . LEU A 1 345 ? 20.003 -13.368 -5.239 1.00 91.44 345 LEU A CA 1
ATOM 2739 C C . LEU A 1 345 ? 20.553 -12.220 -6.100 1.00 91.44 345 LEU A C 1
ATOM 2741 O O . LEU A 1 345 ? 20.483 -12.287 -7.327 1.00 91.44 345 LEU A O 1
ATOM 2745 N N . GLY A 1 346 ? 21.109 -11.186 -5.465 1.00 91.69 346 GLY A N 1
ATOM 2746 C CA . GLY A 1 346 ? 21.713 -10.040 -6.140 1.00 91.69 346 GLY A CA 1
ATOM 2747 C C . GLY A 1 346 ? 22.870 -10.399 -7.075 1.00 91.69 346 GLY A C 1
ATOM 2748 O O . GLY A 1 346 ? 23.022 -9.739 -8.100 1.00 91.69 346 GLY A O 1
ATOM 2749 N N . ASP A 1 347 ? 23.620 -11.465 -6.788 1.00 90.88 347 ASP A N 1
ATOM 2750 C CA . ASP A 1 347 ? 24.782 -11.868 -7.591 1.00 90.88 347 ASP A CA 1
ATOM 2751 C C . ASP A 1 347 ? 24.379 -12.421 -8.968 1.00 90.88 347 ASP A C 1
ATOM 2753 O O . ASP A 1 347 ? 25.164 -12.396 -9.916 1.00 90.88 347 ASP A O 1
ATOM 2757 N N . PHE A 1 348 ? 23.132 -12.877 -9.108 1.00 90.75 348 PHE A N 1
ATOM 2758 C CA . PHE A 1 348 ? 22.598 -13.440 -10.351 1.00 90.75 348 PHE A CA 1
ATOM 2759 C C . PHE A 1 348 ? 21.943 -12.401 -11.270 1.00 90.75 348 PHE A C 1
ATOM 2761 O O . PHE A 1 348 ? 21.535 -12.738 -12.384 1.00 90.75 348 PHE A O 1
ATOM 2768 N N . ILE A 1 349 ? 21.814 -11.147 -10.829 1.00 91.25 349 ILE A N 1
ATOM 2769 C CA . ILE A 1 349 ? 21.158 -10.096 -11.612 1.00 91.25 349 ILE A CA 1
ATOM 2770 C C . ILE A 1 349 ? 22.206 -9.342 -12.430 1.00 91.25 349 ILE A C 1
ATOM 2772 O O . ILE A 1 349 ? 23.010 -8.581 -11.896 1.00 91.25 349 ILE A O 1
ATOM 2776 N N . ALA A 1 350 ? 22.169 -9.526 -13.750 1.00 90.88 350 ALA A N 1
ATOM 2777 C CA . ALA A 1 350 ? 23.025 -8.791 -14.674 1.00 90.88 350 ALA A CA 1
ATOM 2778 C C . ALA A 1 350 ? 22.614 -7.308 -14.784 1.00 90.88 350 ALA A C 1
ATOM 2780 O O . ALA A 1 350 ? 21.428 -6.971 -14.797 1.00 90.88 350 ALA A O 1
ATOM 2781 N N . ASP A 1 351 ? 23.601 -6.413 -14.897 1.00 93.75 351 ASP A N 1
ATOM 2782 C CA . ASP A 1 351 ? 23.370 -4.990 -15.176 1.00 93.75 351 ASP A CA 1
ATOM 2783 C C . ASP A 1 351 ? 23.318 -4.731 -16.690 1.00 93.75 351 ASP A C 1
ATOM 2785 O O . ASP A 1 351 ? 24.341 -4.500 -17.335 1.00 93.75 351 ASP A O 1
ATOM 2789 N N . ASP A 1 352 ? 22.108 -4.706 -17.253 1.00 90.75 352 ASP A N 1
ATOM 2790 C CA . ASP A 1 352 ? 21.879 -4.442 -18.682 1.00 90.75 352 ASP A CA 1
ATOM 2791 C C . ASP A 1 352 ? 22.184 -2.993 -19.111 1.00 90.75 352 ASP A C 1
ATOM 2793 O O . ASP A 1 352 ? 22.189 -2.674 -20.303 1.00 90.75 352 ASP A O 1
ATOM 2797 N N . LYS A 1 353 ? 22.397 -2.065 -18.166 1.00 91.19 353 LYS A N 1
ATOM 2798 C CA . LYS A 1 353 ? 22.684 -0.657 -18.495 1.00 91.19 353 LYS A CA 1
ATOM 2799 C C . LYS A 1 353 ? 24.166 -0.413 -18.732 1.00 91.19 353 LYS A C 1
ATOM 2801 O O . LYS A 1 353 ? 24.514 0.592 -19.363 1.00 91.19 353 LYS A O 1
ATOM 2806 N N . GLN A 1 354 ? 25.039 -1.278 -18.222 1.00 90.06 354 GLN A N 1
ATOM 2807 C CA . GLN A 1 354 ? 26.466 -1.147 -18.460 1.00 90.06 354 GLN A CA 1
ATOM 2808 C C . GLN A 1 354 ? 26.816 -1.570 -19.880 1.00 90.06 354 GLN A C 1
ATOM 2810 O O . GLN A 1 354 ? 26.546 -2.676 -20.333 1.00 90.06 354 GLN A O 1
ATOM 2815 N N . ILE A 1 355 ? 27.467 -0.652 -20.589 1.00 87.81 355 ILE A N 1
ATOM 2816 C CA . ILE A 1 355 ? 28.016 -0.928 -21.909 1.00 87.81 355 ILE A CA 1
ATOM 2817 C C . ILE A 1 355 ? 29.182 -1.895 -21.714 1.00 87.81 355 ILE A C 1
ATOM 2819 O O . ILE A 1 355 ? 30.145 -1.569 -21.016 1.00 87.81 355 ILE A O 1
ATOM 2823 N N . SER A 1 356 ? 29.114 -3.055 -22.364 1.00 92.06 356 SER A N 1
ATOM 2824 C CA . SER A 1 356 ? 30.212 -4.022 -22.359 1.00 92.06 356 SER A CA 1
ATOM 2825 C C . SER A 1 356 ? 31.526 -3.357 -22.805 1.00 92.06 356 SER A C 1
ATOM 2827 O O . SER A 1 356 ? 31.505 -2.536 -23.732 1.00 92.06 356 SER A O 1
ATOM 2829 N N . PRO A 1 357 ? 32.691 -3.706 -22.218 1.00 93.06 357 PRO A N 1
ATOM 2830 C CA . PRO A 1 357 ? 33.985 -3.198 -22.673 1.00 93.06 357 PRO A CA 1
ATOM 2831 C C . PRO A 1 357 ? 34.181 -3.349 -24.186 1.00 93.06 357 PRO A C 1
ATOM 2833 O O . PRO A 1 357 ? 34.675 -2.430 -24.835 1.00 93.06 357 PRO A O 1
ATOM 2836 N N . TYR A 1 358 ? 33.697 -4.455 -24.759 1.00 91.25 358 TYR A N 1
ATOM 2837 C CA . TYR A 1 358 ? 33.708 -4.694 -26.201 1.00 91.25 358 TYR A CA 1
ATOM 2838 C C . TYR A 1 358 ? 32.925 -3.626 -26.978 1.00 91.25 358 TYR A C 1
ATOM 2840 O O . TYR A 1 358 ? 33.436 -3.048 -27.939 1.00 91.25 358 TYR A O 1
ATOM 2848 N N . GLU A 1 359 ? 31.704 -3.310 -26.544 1.00 89.62 359 GLU A N 1
ATOM 2849 C CA . GLU A 1 359 ? 30.885 -2.274 -27.175 1.00 89.62 359 GLU A CA 1
ATOM 2850 C C . GLU A 1 359 ? 31.484 -0.875 -27.004 1.00 89.62 359 GLU A C 1
ATOM 2852 O O . GLU A 1 359 ? 31.427 -0.057 -27.925 1.00 89.62 359 GLU A O 1
ATOM 2857 N N . SER A 1 360 ? 32.061 -0.581 -25.836 1.00 91.56 360 SER A N 1
ATOM 2858 C CA . SER A 1 360 ? 32.723 0.698 -25.567 1.00 91.56 360 SER A CA 1
ATOM 2859 C C . SER A 1 360 ? 33.922 0.901 -26.497 1.00 91.56 360 SER A C 1
ATOM 2861 O O . SER A 1 360 ? 34.014 1.923 -27.185 1.00 91.56 360 SER A O 1
ATOM 2863 N N . THR A 1 361 ? 34.796 -0.106 -26.598 1.00 93.19 361 THR A N 1
ATOM 2864 C CA . THR A 1 361 ? 35.935 -0.093 -27.522 1.00 93.19 361 THR A CA 1
ATOM 2865 C C . THR A 1 361 ? 35.468 -0.009 -28.970 1.00 93.19 361 THR A C 1
ATOM 2867 O O . THR A 1 361 ? 36.012 0.790 -29.726 1.00 93.19 361 THR A O 1
ATOM 2870 N N . SER A 1 362 ? 34.418 -0.739 -29.353 1.00 91.44 362 SER A N 1
ATOM 2871 C CA . SER A 1 362 ? 33.857 -0.683 -30.710 1.00 91.44 362 SER A CA 1
ATOM 2872 C C . SER A 1 362 ? 33.335 0.715 -31.056 1.00 91.44 362 SER A C 1
ATOM 2874 O O . SER A 1 362 ? 33.638 1.244 -32.125 1.00 91.44 362 SER A O 1
ATOM 2876 N N . LYS A 1 363 ? 32.629 1.381 -30.129 1.00 89.25 363 LYS A N 1
ATOM 2877 C CA . LYS A 1 363 ? 32.178 2.778 -30.285 1.00 89.25 363 LYS A CA 1
ATOM 2878 C C . LYS A 1 363 ? 33.354 3.753 -30.391 1.00 89.25 363 LYS A C 1
ATOM 2880 O O . LYS A 1 363 ? 33.292 4.699 -31.181 1.00 89.25 363 LYS A O 1
ATOM 2885 N N . GLN A 1 364 ? 34.418 3.540 -29.618 1.00 91.38 364 GLN A N 1
ATOM 2886 C CA . GLN A 1 364 ? 35.629 4.355 -29.697 1.00 91.38 364 GLN A CA 1
ATOM 2887 C C . GLN A 1 364 ? 36.359 4.156 -31.034 1.00 91.38 364 GLN A C 1
ATOM 2889 O O . GLN A 1 364 ? 36.643 5.141 -31.714 1.00 91.38 364 GLN A O 1
ATOM 2894 N N . MET A 1 365 ? 36.580 2.909 -31.453 1.00 92.06 365 MET A N 1
ATOM 2895 C CA . MET A 1 365 ? 37.187 2.569 -32.744 1.00 92.06 365 MET A CA 1
ATOM 2896 C C . MET A 1 365 ? 36.382 3.145 -33.911 1.00 92.06 365 MET A C 1
ATOM 2898 O O . MET A 1 365 ? 36.948 3.747 -34.822 1.00 92.06 365 MET A O 1
ATOM 2902 N N . LEU A 1 366 ? 35.049 3.045 -33.863 1.00 90.94 366 LEU A N 1
ATOM 2903 C CA . LEU A 1 366 ? 34.168 3.665 -34.851 1.00 90.94 366 LEU A CA 1
ATOM 2904 C C . LEU A 1 366 ? 34.386 5.182 -34.917 1.00 90.94 366 LEU A C 1
ATOM 2906 O O . LEU A 1 366 ? 34.474 5.755 -36.003 1.00 90.94 366 LEU A O 1
ATOM 2910 N N . ARG A 1 367 ? 34.503 5.852 -33.766 1.00 89.56 367 ARG A N 1
ATOM 2911 C CA . ARG A 1 367 ? 34.745 7.299 -33.705 1.00 89.56 367 ARG A CA 1
ATOM 2912 C C . ARG A 1 367 ? 36.097 7.683 -34.308 1.00 89.56 367 ARG A C 1
ATOM 2914 O O . ARG A 1 367 ? 36.154 8.657 -35.060 1.00 89.56 367 ARG A O 1
ATOM 2921 N N . GLU A 1 368 ? 37.150 6.932 -34.004 1.00 89.88 368 GLU A N 1
ATOM 2922 C CA . GLU A 1 368 ? 38.496 7.139 -34.553 1.00 89.88 368 GLU A CA 1
ATOM 2923 C C . GLU A 1 368 ? 38.513 6.933 -36.075 1.00 89.88 368 GLU A C 1
ATOM 2925 O O . GLU A 1 368 ? 38.969 7.811 -36.809 1.00 89.88 368 GLU A O 1
ATOM 2930 N N . ASN A 1 369 ? 37.897 5.855 -36.568 1.00 89.50 369 ASN A N 1
ATOM 2931 C CA . ASN A 1 369 ? 37.775 5.576 -38.002 1.00 89.50 369 ASN A CA 1
ATOM 2932 C C . ASN A 1 369 ? 36.937 6.635 -38.738 1.00 89.50 369 ASN A C 1
ATOM 2934 O O . ASN A 1 369 ? 37.280 7.043 -39.851 1.00 89.50 369 ASN A O 1
ATOM 2938 N N . ILE A 1 370 ? 35.859 7.140 -38.125 1.00 89.50 370 ILE A N 1
ATOM 2939 C CA . ILE A 1 370 ? 35.089 8.267 -38.671 1.00 89.50 370 ILE A CA 1
ATOM 2940 C C . ILE A 1 370 ? 35.965 9.522 -38.751 1.00 89.50 370 ILE A C 1
ATOM 2942 O O . ILE A 1 370 ? 35.915 10.233 -39.755 1.00 89.50 370 ILE A O 1
ATOM 2946 N N . GLU A 1 371 ? 36.768 9.822 -37.728 1.00 88.50 371 GLU A N 1
ATOM 2947 C CA . GLU A 1 371 ? 37.658 10.986 -37.743 1.00 88.50 371 GLU A CA 1
ATOM 2948 C C . GLU A 1 371 ? 38.754 10.858 -38.810 1.00 88.50 371 GLU A C 1
ATOM 2950 O O . GLU A 1 371 ? 38.982 11.816 -39.557 1.00 88.50 371 GLU A O 1
ATOM 2955 N N . GLU A 1 372 ? 39.337 9.668 -38.968 1.00 88.12 372 GLU A N 1
ATOM 2956 C CA . GLU A 1 372 ? 40.297 9.356 -40.030 1.00 88.12 372 GLU A CA 1
ATOM 2957 C C . GLU A 1 372 ? 39.671 9.568 -41.421 1.00 88.12 372 GLU A C 1
ATOM 2959 O O . GLU A 1 372 ? 40.213 10.298 -42.256 1.00 88.12 372 GLU A O 1
ATOM 2964 N N . VAL A 1 373 ? 38.477 9.019 -41.667 1.00 89.50 373 VAL A N 1
ATOM 2965 C CA . VAL A 1 373 ? 37.764 9.146 -42.949 1.00 89.50 373 VAL A CA 1
ATOM 2966 C C . VAL A 1 373 ? 37.344 10.598 -43.229 1.00 89.50 373 VAL A C 1
ATOM 2968 O O . VAL A 1 373 ? 37.373 11.043 -44.383 1.00 89.50 373 VAL A O 1
ATOM 2971 N N . LEU A 1 374 ? 36.989 11.364 -42.192 1.00 88.75 374 LEU A N 1
ATOM 2972 C CA . LEU A 1 374 ? 36.678 12.790 -42.307 1.00 88.75 374 LEU A CA 1
ATOM 2973 C C . LEU A 1 374 ? 37.918 13.645 -42.595 1.00 88.75 374 LEU A C 1
ATOM 2975 O O . LEU A 1 374 ? 37.768 14.677 -43.247 1.00 88.75 374 LEU A O 1
ATOM 2979 N N . SER A 1 375 ? 39.115 13.240 -42.156 1.00 87.25 375 SER A N 1
ATOM 2980 C CA . SER A 1 375 ? 40.364 13.963 -42.451 1.00 87.25 375 SER A CA 1
ATOM 2981 C C . SER A 1 375 ? 40.744 13.926 -43.940 1.00 87.25 375 SER A C 1
ATOM 2983 O O . SER A 1 375 ? 41.365 14.851 -44.451 1.00 87.25 375 SER A O 1
ATOM 2985 N N . ALA A 1 376 ? 40.294 12.901 -44.673 1.00 86.56 376 ALA A N 1
ATOM 2986 C CA . ALA A 1 376 ? 40.518 12.756 -46.114 1.00 86.56 376 ALA A CA 1
ATOM 2987 C C . ALA A 1 376 ? 39.571 13.611 -46.990 1.00 86.56 376 ALA A C 1
ATOM 2989 O O . ALA A 1 376 ? 39.622 13.548 -48.228 1.00 86.56 376 ALA A O 1
ATOM 2990 N N . LEU A 1 377 ? 38.642 14.347 -46.373 1.00 89.12 377 LEU A N 1
ATOM 2991 C CA . LEU A 1 377 ? 37.811 15.365 -47.016 1.00 89.12 377 LEU A CA 1
ATOM 2992 C C . LEU A 1 377 ? 38.469 16.741 -46.873 1.00 89.12 377 LEU A C 1
ATOM 2994 O O . LEU A 1 377 ? 39.348 16.949 -46.050 1.00 89.12 377 LEU A O 1
ATOM 2998 N N . SER A 1 378 ? 38.006 17.720 -47.651 1.00 92.12 378 SER A N 1
ATOM 2999 C CA . SER A 1 378 ? 38.423 19.106 -47.417 1.00 92.12 378 SER A CA 1
ATOM 3000 C C . SER A 1 378 ? 37.918 19.592 -46.052 1.00 92.12 378 SER A C 1
ATOM 3002 O O . SER A 1 378 ? 36.780 19.291 -45.685 1.00 92.12 378 SER A O 1
ATOM 3004 N N . ASP A 1 379 ? 38.690 20.427 -45.350 1.00 89.50 379 ASP A N 1
ATOM 3005 C CA . ASP A 1 379 ? 38.312 21.014 -44.052 1.00 89.50 379 ASP A CA 1
ATOM 3006 C C . ASP A 1 379 ? 36.905 21.627 -44.049 1.00 89.50 379 ASP A C 1
ATOM 3008 O O . ASP A 1 379 ? 36.154 21.519 -43.074 1.00 89.50 379 ASP A O 1
ATOM 3012 N N . ARG A 1 380 ? 36.505 22.240 -45.172 1.00 89.44 380 ARG A N 1
ATOM 3013 C CA . ARG A 1 380 ? 35.167 22.822 -45.342 1.00 89.44 380 ARG A CA 1
ATOM 3014 C C . ARG A 1 380 ? 34.074 21.753 -45.430 1.00 89.44 380 ARG A C 1
ATOM 3016 O O . ARG A 1 380 ? 33.012 21.935 -44.842 1.00 89.44 380 ARG A O 1
ATOM 3023 N N . GLU A 1 381 ? 34.328 20.653 -46.135 1.00 91.88 381 GLU A N 1
ATOM 3024 C CA . GLU A 1 381 ? 33.412 19.508 -46.262 1.00 91.88 381 GLU A CA 1
ATOM 3025 C C . GLU A 1 381 ? 33.273 18.775 -44.915 1.00 91.88 381 GLU A C 1
ATOM 3027 O O . GLU A 1 381 ? 32.157 18.558 -44.437 1.00 91.88 381 GLU A O 1
ATOM 3032 N N . ALA A 1 382 ? 34.395 18.481 -44.250 1.00 91.19 382 ALA A N 1
ATOM 3033 C CA . ALA A 1 382 ? 34.424 17.804 -42.955 1.00 91.19 382 ALA A CA 1
ATOM 3034 C C . ALA A 1 382 ? 33.713 18.615 -41.861 1.00 91.19 382 ALA A C 1
ATOM 3036 O O . ALA A 1 382 ? 32.935 18.070 -41.078 1.00 91.19 382 ALA A O 1
ATOM 3037 N N . LYS A 1 383 ? 33.925 19.937 -41.814 1.00 89.81 383 LYS A N 1
ATOM 3038 C CA . LYS A 1 383 ? 33.303 20.814 -40.811 1.00 89.81 383 LYS A CA 1
ATOM 3039 C C . LYS A 1 383 ? 31.791 20.964 -41.023 1.00 89.81 383 LYS A C 1
ATOM 3041 O O . LYS A 1 383 ? 31.062 21.015 -40.033 1.00 89.81 383 LYS A O 1
ATOM 3046 N N . VAL A 1 384 ? 31.308 20.966 -42.272 1.00 91.44 384 VAL A N 1
ATOM 3047 C CA . VAL A 1 384 ? 29.865 20.917 -42.580 1.00 91.44 384 VAL A CA 1
ATOM 3048 C C . VAL A 1 384 ? 29.245 19.620 -42.054 1.00 91.44 384 VAL A C 1
ATOM 3050 O O . VAL A 1 384 ? 28.238 19.686 -41.352 1.00 91.44 384 VAL A O 1
ATOM 3053 N N . LEU A 1 385 ? 29.871 18.462 -42.297 1.00 90.81 385 LEU A N 1
ATOM 3054 C CA . LEU A 1 385 ? 29.381 17.171 -41.796 1.00 90.81 385 LEU A CA 1
ATOM 3055 C C . LEU A 1 385 ? 29.419 17.084 -40.261 1.00 90.81 385 LEU A C 1
ATOM 3057 O O . LEU A 1 385 ? 28.419 16.711 -39.649 1.00 90.81 385 LEU A O 1
ATOM 3061 N N . LYS A 1 386 ? 30.521 17.508 -39.619 1.00 90.12 386 LYS A N 1
ATOM 3062 C CA . LYS A 1 386 ? 30.653 17.522 -38.148 1.00 90.12 386 LYS A CA 1
ATOM 3063 C C . LYS A 1 386 ? 29.570 18.386 -37.477 1.00 90.12 386 LYS A C 1
ATOM 3065 O O . LYS A 1 386 ? 29.081 18.009 -36.417 1.00 90.12 386 LYS A O 1
ATOM 3070 N N . MET A 1 387 ? 29.181 19.521 -38.075 1.00 89.19 387 MET A N 1
ATOM 3071 C CA . MET A 1 387 ? 28.110 20.386 -37.546 1.00 89.19 387 MET A CA 1
ATOM 3072 C C . MET A 1 387 ? 26.701 19.876 -37.872 1.00 89.19 387 MET A C 1
ATOM 3074 O O . MET A 1 387 ? 25.805 19.984 -37.036 1.00 89.19 387 MET A O 1
ATOM 3078 N N . ARG A 1 388 ? 26.489 19.322 -39.071 1.00 89.81 388 ARG A N 1
ATOM 3079 C CA . ARG A 1 388 ? 25.182 18.813 -39.505 1.00 89.81 388 ARG A CA 1
ATOM 3080 C C . ARG A 1 388 ? 24.753 17.599 -38.683 1.00 89.81 388 ARG A C 1
ATOM 3082 O O . ARG A 1 388 ? 23.635 17.586 -38.175 1.00 89.81 388 ARG A O 1
ATOM 3089 N N . PHE A 1 389 ? 25.658 16.633 -38.523 1.00 89.44 389 PHE A N 1
ATOM 3090 C CA . PHE A 1 389 ? 25.415 15.371 -37.816 1.00 89.44 389 PHE A CA 1
ATOM 3091 C C . PHE A 1 389 ? 25.822 15.400 -36.338 1.00 89.44 389 PHE A C 1
ATOM 3093 O O . PHE A 1 389 ? 25.632 14.417 -35.637 1.00 89.44 389 PHE A O 1
ATOM 3100 N N . GLY A 1 390 ? 26.380 16.509 -35.843 1.00 87.44 390 GLY A N 1
ATOM 3101 C CA . GLY A 1 390 ? 26.680 16.648 -34.415 1.00 87.44 390 GLY A CA 1
ATOM 3102 C C . GLY A 1 390 ? 27.827 15.767 -33.901 1.00 87.44 390 GLY A C 1
ATOM 3103 O O . GLY A 1 390 ? 27.945 15.558 -32.699 1.00 87.44 390 GLY A O 1
ATOM 3104 N N . LEU A 1 391 ? 28.721 15.294 -34.778 1.00 84.50 391 LEU A N 1
ATOM 3105 C CA . LEU A 1 391 ? 29.760 14.288 -34.472 1.00 84.50 391 LEU A CA 1
ATOM 3106 C C . LEU A 1 391 ? 30.757 14.687 -33.362 1.00 84.50 391 LEU A C 1
ATOM 3108 O O . LEU A 1 391 ? 31.444 13.834 -32.812 1.00 84.50 391 LEU A O 1
ATOM 3112 N N . LYS A 1 392 ? 30.849 15.977 -33.011 1.00 75.94 392 LYS A N 1
ATOM 3113 C CA . LYS A 1 392 ? 31.666 16.480 -31.887 1.00 75.94 392 LYS A CA 1
ATOM 3114 C C . LYS A 1 392 ? 30.897 16.578 -30.555 1.00 75.94 392 LYS A C 1
ATOM 3116 O O . LYS A 1 392 ? 31.329 17.310 -29.674 1.00 75.94 392 LYS A O 1
ATOM 3121 N N . GLY A 1 393 ? 29.760 15.892 -30.416 1.00 73.56 393 GLY A N 1
ATOM 3122 C CA . GLY A 1 393 ? 28.896 15.986 -29.229 1.00 73.56 393 GLY A CA 1
ATOM 3123 C C . GLY A 1 393 ? 28.044 17.260 -29.188 1.00 73.56 393 GLY A C 1
ATOM 3124 O O . GLY A 1 393 ? 27.515 17.623 -28.144 1.00 73.56 393 GLY A O 1
ATOM 3125 N N . ASN A 1 394 ? 27.914 17.952 -30.324 1.00 75.56 394 ASN A N 1
ATOM 3126 C CA . ASN A 1 394 ? 27.053 19.126 -30.458 1.00 75.56 394 ASN A CA 1
ATOM 3127 C C . ASN A 1 394 ? 25.684 18.712 -31.005 1.00 75.56 394 ASN A C 1
ATOM 3129 O O . ASN A 1 394 ? 25.588 17.759 -31.774 1.00 75.56 394 ASN A O 1
ATOM 3133 N N . LYS A 1 395 ? 24.634 19.479 -30.690 1.00 85.19 395 LYS A N 1
ATOM 3134 C CA . LYS A 1 395 ? 23.309 19.302 -31.303 1.00 85.19 395 LYS A CA 1
ATOM 3135 C C . LYS A 1 395 ? 23.412 19.359 -32.834 1.00 85.19 395 LYS A C 1
ATOM 3137 O O . LYS A 1 395 ? 24.126 20.205 -33.377 1.00 85.19 395 LYS A O 1
ATOM 3142 N N . THR A 1 396 ? 22.678 18.484 -33.522 1.00 91.19 396 THR A N 1
ATOM 3143 C CA . THR A 1 396 ? 22.553 18.506 -34.985 1.00 91.19 396 THR A CA 1
ATOM 3144 C C . THR A 1 396 ? 22.028 19.865 -35.439 1.00 91.19 396 THR A C 1
ATOM 3146 O O . THR A 1 396 ? 20.951 20.285 -35.010 1.00 91.19 396 THR A O 1
ATOM 3149 N N . MET A 1 397 ? 22.773 20.556 -36.300 1.00 88.62 397 MET A N 1
ATOM 3150 C CA . MET A 1 397 ? 22.371 21.862 -36.829 1.00 88.62 397 MET A CA 1
ATOM 3151 C C . MET A 1 397 ? 21.577 21.710 -38.130 1.00 88.62 397 MET A C 1
ATOM 3153 O O . MET A 1 397 ? 21.812 20.780 -38.908 1.00 88.62 397 MET A O 1
ATOM 3157 N N . THR A 1 398 ? 20.653 22.628 -38.410 1.00 93.44 398 THR A N 1
ATOM 3158 C CA . THR A 1 398 ? 19.934 22.646 -39.699 1.00 93.44 398 THR A CA 1
ATOM 3159 C C . THR A 1 398 ? 20.815 23.201 -40.826 1.00 93.44 398 THR A C 1
ATOM 3161 O O . THR A 1 398 ? 21.777 23.929 -40.586 1.00 93.44 398 THR A O 1
ATOM 3164 N N . LEU A 1 399 ? 20.491 22.892 -42.089 1.00 93.12 399 LEU A N 1
ATOM 3165 C CA . LEU A 1 399 ? 21.243 23.400 -43.252 1.00 93.12 399 LEU A CA 1
ATOM 3166 C C . LEU A 1 399 ? 21.311 24.936 -43.297 1.00 93.12 399 LEU A C 1
ATOM 3168 O O . LEU A 1 399 ? 22.297 25.502 -43.764 1.00 93.12 399 LEU A O 1
ATOM 3172 N N . GLU A 1 400 ? 20.269 25.610 -42.812 1.00 91.69 400 GLU A N 1
ATOM 3173 C CA . GLU A 1 400 ? 20.213 27.069 -42.757 1.00 91.69 400 GLU A CA 1
ATOM 3174 C C . GLU A 1 400 ? 21.120 27.637 -41.655 1.00 91.69 400 GLU A C 1
ATOM 3176 O O . GLU A 1 400 ? 21.830 28.617 -41.879 1.00 91.69 400 GLU A O 1
ATOM 3181 N N . GLU A 1 401 ? 21.160 27.000 -40.484 1.00 91.44 401 GLU A N 1
ATOM 3182 C CA . GLU A 1 401 ? 22.037 27.394 -39.376 1.00 91.44 401 GLU A CA 1
ATOM 3183 C C . GLU A 1 401 ? 23.517 27.191 -39.708 1.00 91.44 401 GLU A C 1
ATOM 3185 O O . GLU A 1 401 ? 24.348 28.058 -39.424 1.00 91.44 401 GLU A O 1
ATOM 3190 N N . VAL A 1 402 ? 23.852 26.070 -40.355 1.00 91.56 402 VAL A N 1
ATOM 3191 C CA . VAL A 1 402 ? 25.203 25.849 -40.885 1.00 91.56 402 VAL A CA 1
ATOM 3192 C C . VAL A 1 402 ? 25.495 26.899 -41.973 1.00 91.56 402 VAL A C 1
ATOM 3194 O O . VAL A 1 402 ? 26.597 27.441 -42.015 1.00 91.56 402 VAL A O 1
ATOM 3197 N N . GLY A 1 403 ? 24.491 27.286 -42.774 1.00 91.38 403 GLY A N 1
ATOM 3198 C CA . GLY A 1 403 ? 24.542 28.369 -43.779 1.00 91.38 403 GLY A CA 1
ATOM 3199 C C . GLY A 1 403 ? 25.021 29.681 -43.210 1.00 91.38 403 GLY A C 1
ATOM 3200 O O . GLY A 1 403 ? 26.022 30.243 -43.662 1.00 91.38 403 GLY A O 1
ATOM 3201 N N . LYS A 1 404 ? 24.347 30.108 -42.145 1.00 91.88 404 LYS A N 1
ATOM 3202 C CA . LYS A 1 404 ? 24.662 31.333 -41.412 1.00 91.88 404 LYS A CA 1
ATOM 3203 C C . LYS A 1 404 ? 26.087 31.308 -40.851 1.00 91.88 404 LYS A C 1
ATOM 3205 O O . LYS A 1 404 ? 26.788 32.305 -40.972 1.00 91.88 404 LYS A O 1
ATOM 3210 N N . LYS A 1 405 ? 26.560 30.170 -40.322 1.00 88.94 405 LYS A N 1
ATOM 3211 C CA . LYS A 1 405 ? 27.931 30.039 -39.783 1.00 88.94 405 LYS A CA 1
ATOM 3212 C C . LYS A 1 405 ? 29.032 30.094 -40.842 1.00 88.94 405 LYS A C 1
ATOM 3214 O O . LYS A 1 405 ? 30.120 30.574 -40.546 1.00 88.94 405 LYS A O 1
ATOM 3219 N N . PHE A 1 406 ? 28.781 29.586 -42.046 1.00 88.31 406 PHE A N 1
ATOM 3220 C CA . PHE A 1 406 ? 29.763 29.592 -43.137 1.00 88.31 406 PHE A CA 1
ATOM 3221 C C . PHE A 1 406 ? 29.616 30.792 -44.087 1.00 88.31 406 PHE A C 1
ATOM 3223 O O . PHE A 1 406 ? 30.403 30.901 -45.028 1.00 88.31 406 PHE A O 1
ATOM 3230 N N . GLY A 1 407 ? 28.621 31.662 -43.872 1.00 91.50 407 GLY A N 1
ATOM 3231 C CA . GLY A 1 407 ? 28.328 32.799 -44.749 1.00 91.50 407 GLY A CA 1
ATOM 3232 C C . GLY A 1 407 ? 27.846 32.377 -46.139 1.00 91.50 407 GLY A C 1
ATOM 3233 O O . GLY A 1 407 ? 28.193 33.012 -47.130 1.00 91.50 407 GLY A O 1
ATOM 3234 N N . VAL A 1 408 ? 27.105 31.267 -46.240 1.00 93.44 408 VAL A N 1
ATOM 3235 C CA . VAL A 1 408 ? 26.666 30.698 -47.525 1.00 93.44 408 VAL A CA 1
ATOM 3236 C C . VAL A 1 408 ? 25.180 30.362 -47.509 1.00 93.44 408 VAL A C 1
ATOM 3238 O O . VAL A 1 408 ? 24.589 30.113 -46.460 1.00 93.44 408 VAL A O 1
ATOM 3241 N N . THR A 1 409 ? 24.570 30.311 -48.693 1.00 94.12 409 THR A N 1
ATOM 3242 C CA . THR A 1 409 ? 23.177 29.890 -48.851 1.00 94.12 409 THR A CA 1
ATOM 3243 C C . THR A 1 409 ? 22.970 28.440 -48.406 1.00 94.12 409 THR A C 1
ATOM 3245 O O . THR A 1 409 ? 23.849 27.583 -48.544 1.00 94.12 409 THR A O 1
ATOM 3248 N N . ARG A 1 410 ? 21.758 28.149 -47.920 1.00 94.19 410 ARG A N 1
ATOM 3249 C CA . ARG A 1 410 ? 21.306 26.797 -47.548 1.00 94.19 410 ARG A CA 1
ATOM 3250 C C . ARG A 1 410 ? 21.583 25.774 -48.654 1.00 94.19 410 ARG A C 1
ATOM 3252 O O . ARG A 1 410 ? 22.112 24.696 -48.391 1.00 94.19 410 ARG A O 1
ATOM 3259 N N . GLU A 1 411 ? 21.250 26.128 -49.893 1.00 92.12 411 GLU A N 1
ATOM 3260 C CA . GLU A 1 411 ? 21.396 25.234 -51.043 1.00 92.12 411 GLU A CA 1
ATOM 3261 C C . GLU A 1 411 ? 22.861 24.900 -51.333 1.00 92.12 411 GLU A C 1
ATOM 3263 O O . GLU A 1 411 ? 23.202 23.765 -51.665 1.00 92.12 411 GLU A O 1
ATOM 3268 N N . ARG A 1 412 ? 23.770 25.852 -51.113 1.00 91.81 412 ARG A N 1
ATOM 3269 C CA . ARG A 1 412 ? 25.196 25.602 -51.300 1.00 91.81 412 ARG A CA 1
ATOM 3270 C C . ARG A 1 412 ? 25.752 24.612 -50.276 1.00 91.81 412 ARG A C 1
ATOM 3272 O O . ARG A 1 412 ? 26.617 23.814 -50.624 1.00 91.81 412 ARG A O 1
ATOM 3279 N N . ILE A 1 413 ? 25.252 24.612 -49.042 1.00 93.56 413 ILE A N 1
ATOM 3280 C CA . ILE A 1 413 ? 25.639 23.606 -48.040 1.00 93.56 413 ILE A CA 1
ATOM 3281 C C . ILE A 1 413 ? 25.096 22.234 -48.393 1.00 93.56 413 ILE A C 1
ATOM 3283 O O . ILE A 1 413 ? 25.841 21.264 -48.291 1.00 93.56 413 ILE A O 1
ATOM 3287 N N . ARG A 1 414 ? 23.857 22.157 -48.888 1.00 93.88 414 ARG A N 1
ATOM 3288 C CA . ARG A 1 414 ? 23.283 20.906 -49.399 1.00 93.88 414 ARG A CA 1
ATOM 3289 C C . ARG A 1 414 ? 24.150 20.303 -50.511 1.00 93.88 414 ARG A C 1
ATOM 3291 O O . ARG A 1 414 ? 24.409 19.104 -50.516 1.00 93.88 414 ARG A O 1
ATOM 3298 N N . GLN A 1 415 ? 24.657 21.135 -51.423 1.00 94.38 415 GLN A N 1
ATOM 3299 C CA . GLN A 1 415 ? 25.589 20.696 -52.470 1.00 94.38 415 GLN A CA 1
ATOM 3300 C C . GLN A 1 415 ? 26.922 20.187 -51.900 1.00 94.38 415 GLN A C 1
ATOM 3302 O O . GLN A 1 415 ? 27.430 19.163 -52.358 1.00 94.38 415 GLN A O 1
ATOM 3307 N N . ILE A 1 416 ? 27.495 20.890 -50.915 1.00 92.88 416 ILE A N 1
ATOM 3308 C CA . ILE A 1 416 ? 28.747 20.490 -50.251 1.00 92.88 416 ILE A CA 1
ATOM 3309 C C . ILE A 1 416 ? 28.559 19.157 -49.513 1.00 92.88 416 ILE A C 1
ATOM 3311 O O . ILE A 1 416 ? 29.399 18.272 -49.644 1.00 92.88 416 ILE A O 1
ATOM 3315 N N . GLU A 1 417 ? 27.442 18.984 -48.808 1.00 91.88 417 GLU A N 1
ATOM 3316 C CA . GLU A 1 417 ? 27.067 17.741 -48.129 1.00 91.88 417 GLU A CA 1
ATOM 3317 C C . GLU A 1 417 ? 26.925 16.584 -49.123 1.00 91.88 417 GLU A C 1
ATOM 3319 O O . GLU A 1 417 ? 27.585 15.559 -48.969 1.00 91.88 417 GLU A O 1
ATOM 3324 N N . ALA A 1 418 ? 26.140 16.758 -50.192 1.00 93.19 418 ALA A N 1
ATOM 3325 C CA . ALA A 1 418 ? 25.951 15.725 -51.209 1.00 93.19 418 ALA A CA 1
ATOM 3326 C C . ALA A 1 418 ? 27.276 15.328 -51.883 1.00 93.19 418 ALA A C 1
ATOM 3328 O O . ALA A 1 418 ? 27.525 14.147 -52.137 1.00 93.19 418 ALA A O 1
ATOM 3329 N N . LYS A 1 419 ? 28.156 16.305 -52.140 1.00 94.06 419 LYS A N 1
ATOM 3330 C CA . LYS A 1 419 ? 29.496 16.062 -52.686 1.00 94.06 419 LYS A CA 1
ATOM 3331 C C . LYS A 1 419 ? 30.382 15.301 -51.695 1.00 94.06 419 LYS A C 1
ATOM 3333 O O . LYS A 1 419 ? 31.058 14.359 -52.106 1.00 94.06 419 LYS A O 1
ATOM 3338 N N . ALA A 1 420 ? 30.361 15.671 -50.416 1.00 92.12 420 ALA A N 1
ATOM 3339 C CA . ALA A 1 420 ? 31.123 14.999 -49.369 1.00 92.12 420 ALA A CA 1
ATOM 3340 C C . ALA A 1 420 ? 30.643 13.552 -49.168 1.00 92.12 420 ALA A C 1
ATOM 3342 O O . ALA A 1 420 ? 31.454 12.632 -49.215 1.00 92.12 420 ALA A O 1
ATOM 3343 N N . LEU A 1 421 ? 29.328 13.323 -49.081 1.00 91.00 421 LEU A N 1
ATOM 3344 C CA . LEU A 1 421 ? 28.741 11.981 -48.993 1.00 91.00 421 LEU A CA 1
ATOM 3345 C C . LEU A 1 421 ? 29.086 11.121 -50.216 1.00 91.00 421 LEU A C 1
ATOM 3347 O O . LEU A 1 421 ? 29.414 9.946 -50.068 1.00 91.00 421 LEU A O 1
ATOM 3351 N N . ARG A 1 422 ? 29.088 11.693 -51.429 1.00 91.31 422 ARG A N 1
ATOM 3352 C CA . ARG A 1 422 ? 29.512 10.971 -52.641 1.00 91.31 422 ARG A CA 1
ATOM 3353 C C . ARG A 1 422 ? 30.979 10.532 -52.567 1.00 91.31 422 ARG A C 1
ATOM 3355 O O . ARG A 1 422 ? 31.283 9.411 -52.955 1.00 91.31 422 ARG A O 1
ATOM 3362 N N . LYS A 1 423 ? 31.873 11.375 -52.037 1.00 89.62 423 LYS A N 1
ATOM 3363 C CA . LYS A 1 423 ? 33.290 11.025 -51.814 1.00 89.62 423 LYS A CA 1
ATOM 3364 C C . LYS A 1 423 ? 33.475 9.968 -50.720 1.00 89.62 423 LYS A C 1
ATOM 3366 O O . LYS A 1 423 ? 34.404 9.171 -50.801 1.00 89.62 423 LYS A O 1
ATOM 3371 N N . LEU A 1 424 ? 32.622 9.968 -49.697 1.00 88.62 424 LEU A N 1
ATOM 3372 C CA . LEU A 1 424 ? 32.645 8.976 -48.616 1.00 88.62 424 LEU A CA 1
ATOM 3373 C C . LEU A 1 424 ? 32.148 7.596 -49.068 1.00 88.62 424 LEU A C 1
ATOM 3375 O O . LEU A 1 424 ? 32.626 6.587 -48.564 1.00 88.62 424 LEU A O 1
ATOM 3379 N N . LYS A 1 425 ? 31.267 7.538 -50.075 1.00 88.31 425 LYS A N 1
ATOM 3380 C CA . LYS A 1 425 ? 30.770 6.285 -50.673 1.00 88.31 425 LYS A CA 1
ATOM 3381 C C . LYS A 1 425 ? 31.805 5.513 -51.506 1.00 88.31 425 LYS A C 1
ATOM 3383 O O . LYS A 1 425 ? 31.489 4.425 -51.983 1.00 88.31 425 LYS A O 1
ATOM 3388 N N . HIS A 1 426 ? 33.016 6.039 -51.701 1.00 89.62 426 HIS A N 1
ATOM 3389 C CA . HIS A 1 426 ? 34.067 5.331 -52.434 1.00 89.62 426 HIS A CA 1
ATOM 3390 C C . HIS A 1 426 ? 34.443 4.010 -51.722 1.00 89.62 426 HIS A C 1
ATOM 3392 O O . HIS A 1 426 ? 34.636 4.037 -50.501 1.00 89.62 426 HIS A O 1
ATOM 3398 N N . PRO A 1 427 ? 34.609 2.876 -52.438 1.00 88.56 427 PRO A N 1
ATOM 3399 C CA . PRO A 1 427 ? 34.811 1.553 -51.833 1.00 88.56 427 PRO A CA 1
ATOM 3400 C C . PRO A 1 427 ? 35.932 1.491 -50.788 1.00 88.56 427 PRO A C 1
ATOM 3402 O O . PRO A 1 427 ? 35.747 0.899 -49.729 1.00 88.56 427 PRO A O 1
ATOM 3405 N N . SER A 1 428 ? 37.056 2.174 -51.031 1.00 85.62 428 SER A N 1
ATOM 3406 C CA . SER A 1 428 ? 38.204 2.210 -50.108 1.00 85.62 428 SER A CA 1
ATOM 3407 C C . SER A 1 428 ? 37.879 2.810 -48.735 1.00 85.62 428 SER A C 1
ATOM 3409 O O . SER A 1 428 ? 38.477 2.417 -47.742 1.00 85.62 428 SER A O 1
ATOM 3411 N N . ARG A 1 429 ? 36.951 3.774 -48.673 1.00 83.44 429 ARG A N 1
ATOM 3412 C CA . ARG A 1 429 ? 36.539 4.449 -47.427 1.00 83.44 429 ARG A CA 1
ATOM 3413 C C . ARG A 1 429 ? 35.339 3.758 -46.796 1.00 83.44 429 ARG A C 1
ATOM 3415 O O . ARG A 1 429 ? 35.268 3.658 -45.579 1.00 83.44 429 ARG A O 1
ATOM 3422 N N . ARG A 1 430 ? 34.432 3.242 -47.633 1.00 84.94 430 ARG A N 1
ATOM 3423 C CA . ARG A 1 430 ? 33.284 2.449 -47.193 1.00 8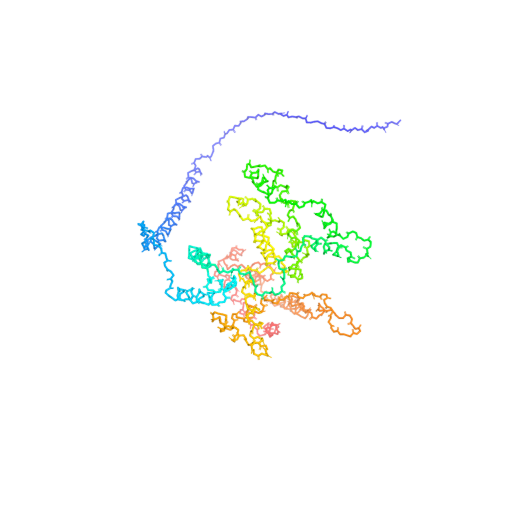4.94 430 ARG A CA 1
ATOM 3424 C C . ARG A 1 430 ? 33.730 1.194 -46.450 1.00 84.94 430 ARG A C 1
ATOM 3426 O O . ARG A 1 430 ? 33.181 0.934 -45.394 1.00 84.94 430 ARG A O 1
ATOM 3433 N N . LYS A 1 431 ? 34.738 0.471 -46.956 1.00 85.88 431 LYS A N 1
ATOM 3434 C CA . LYS A 1 431 ? 35.210 -0.787 -46.352 1.00 85.88 431 LYS A CA 1
ATOM 3435 C C . LYS A 1 431 ? 35.603 -0.619 -44.875 1.00 85.88 431 LYS A C 1
ATOM 3437 O O . LYS A 1 431 ? 35.183 -1.419 -44.065 1.00 85.88 431 LYS A O 1
ATOM 3442 N N . LYS A 1 432 ? 36.288 0.477 -44.516 1.00 83.12 432 LYS A N 1
ATOM 3443 C CA . LYS A 1 432 ? 36.684 0.785 -43.123 1.00 83.12 432 LYS A CA 1
ATOM 3444 C C . LYS A 1 432 ? 35.514 1.016 -42.154 1.00 83.12 432 LYS A C 1
ATOM 3446 O O . LYS A 1 432 ? 35.702 0.932 -40.949 1.00 83.12 432 LYS A O 1
ATOM 3451 N N . LEU A 1 433 ? 34.345 1.401 -42.666 1.00 84.94 433 LEU A N 1
ATOM 3452 C CA . LEU A 1 433 ? 33.153 1.710 -41.866 1.00 84.94 433 LEU A CA 1
ATOM 3453 C C . LEU A 1 433 ? 32.056 0.648 -42.012 1.00 84.94 433 LEU A C 1
ATOM 3455 O O . LEU A 1 433 ? 31.063 0.705 -41.297 1.00 84.94 433 LEU A O 1
ATOM 3459 N N . GLN A 1 434 ? 32.209 -0.277 -42.961 1.00 85.62 434 GLN A N 1
ATOM 3460 C CA . GLN A 1 434 ? 31.238 -1.329 -43.244 1.00 85.62 434 GLN A CA 1
ATOM 3461 C C . GLN A 1 434 ? 31.219 -2.374 -42.126 1.00 85.62 434 GLN A C 1
ATOM 3463 O O . GLN A 1 434 ? 30.143 -2.822 -41.756 1.00 85.62 434 GLN A O 1
ATOM 3468 N N . ASP A 1 435 ? 32.380 -2.647 -41.533 1.00 85.00 435 ASP A N 1
ATOM 3469 C CA . ASP A 1 435 ? 32.560 -3.627 -40.457 1.00 85.00 435 ASP A CA 1
ATOM 3470 C C . ASP A 1 435 ? 31.869 -3.225 -39.131 1.00 85.00 435 ASP A C 1
ATOM 3472 O O . ASP A 1 435 ? 31.783 -4.035 -38.223 1.00 85.00 435 ASP A O 1
ATOM 3476 N N . PHE A 1 436 ? 31.377 -1.982 -39.005 1.00 84.00 436 PHE A N 1
ATOM 3477 C CA . PHE A 1 436 ? 30.645 -1.483 -37.824 1.00 84.00 436 PHE A CA 1
ATOM 3478 C C . PHE A 1 436 ? 29.120 -1.384 -38.041 1.00 84.00 436 PHE A C 1
ATOM 3480 O O . PHE A 1 436 ? 28.418 -0.803 -37.211 1.00 84.00 436 PHE A O 1
ATOM 3487 N N . LEU A 1 437 ? 28.624 -1.818 -39.206 1.00 79.56 437 LEU A N 1
ATOM 3488 C CA . LEU A 1 437 ? 27.193 -1.854 -39.543 1.00 79.56 437 LEU A CA 1
ATOM 3489 C C . LEU A 1 437 ? 26.574 -3.249 -39.375 1.00 79.56 437 LEU A C 1
ATOM 3491 O O . LEU A 1 437 ? 25.346 -3.338 -39.339 1.00 79.56 437 LEU A O 1
ATOM 3495 N N . GLU A 1 438 ? 27.409 -4.288 -39.329 1.00 62.44 438 GLU A N 1
ATOM 3496 C CA . GLU A 1 438 ? 27.063 -5.628 -38.833 1.00 62.44 438 GLU A CA 1
ATOM 3497 C C . GLU A 1 438 ? 27.101 -5.625 -37.303 1.00 62.44 438 GLU A C 1
ATOM 3499 O O . GLU A 1 438 ? 26.212 -6.278 -36.712 1.00 62.44 438 GLU A O 1
#

Sequence (438 aa):
MTAKTSKKTAKKTSKTTAKKTAKKSSVKDTVKKTKISKKLVKEAKKNAAAIEESIKEEAADVASVPFVIRTQQEEKSLPAKTQEQVDALFKKAKKQGFVTQEEILDVFVEPELYLEQIDDFYDRIVVADIDVFEAVSDSKEAESEDELQQEIDLLSNFKNTGVADPVRMYLKEIGRIPLLTREQEIRLAQKVEAGSPEAKQKLIDANLRLVVSIAKKYIGRGMTFLDLIQEGNKGLIRAVEKFDWTKGFKFSTYATWWIRQAITRSIADQARTIRIPVHMVETINKLMRTSRRLMQDLGREPTPEEIGEKMDNMDPEKVREILKISQNTTSLETPVGDGEDDSILGDFIADDKQISPYESTSKQMLRENIEEVLSALSDREAKVLKMRFGLKGNKTMTLEEVGKKFGVTRERIRQIEAKALRKLKHPSRRKKLQDFLE

pLDDT: mean 76.46, std 22.17, range [25.38, 97.69]